Protein AF-0000000086118464 (afdb_homodimer)

pLDDT: mean 85.95, std 16.2, range [30.58, 98.88]

Organism: NCBI:txid247094

Secondary structure (DSSP, 8-state):
-HHHHHHHHHHHHHHHTT--SSS-EEEEEEEEE-S-TTSTT-HHHHHHHHHHHHHHHHH-TTTSTTEEEEEEEEE-TTSHHHHHHHHHHHHHS---SEEE---SHHHHHHHHHHHHHTT--EEES---SGGGG-TTTTSTTEEESS--HHHHHHHHHHHHHHHT--EEEEEEE--SSS-HHHHHHHHHHHHHHHHT--EEEEEE-TTS---HHHHHHHHHHHHHHTT--S-EEEEEES-HHHHHHHHHHHHHTTTTTTTEEEEEE-TT--STTSTTTT--SSTTHHHHHHHHTTEEEE-PPPP--HHHHHHHHHHHHHHGGGT-----/-HHHHHHHHHHHHHHHTT--SSS-EEEEEEEEE-S-TTSTT-HHHHHHHHHHHHHHHHH-TTTSTTEEEEEEEEE-TTSHHHHHHHHHHHHHS---SEEE---SHHHHHHHHHHHHHTT--EEES---SGGGG-TTTTSTTEEESS--HHHHHHHHHHHHHHHT--EEEEEEE--SSS-HHHHHHHHHHHHHHHHT--EEEEEE-TTS---HHHHHHHHHHHHHHTT--SPEEEEEES-HHHHHHHHHHHHHTTTTTTTEEEEEE-TT--SGGGTTTT--SSTTHHHHHHHHTTEEEE-PPPP--HHHHHHHHHHHHHHHTTT-----

Sequence (656 aa):
MSSFLLFNFMVTLVILAKCNPMDEETVNLLVLLPKDNSHMFSMDRVKPAIEHALRSIKENETLLPGFHFNVIYNNSDCGNQALFSLVDTAMQLQKPDVIVGPVCEYAAAPVARIASHWNIPMISAGALAIGFMQKSNEYSHLTRVSPSYSKMGEMFLSMFRYNKWNRAFLVYTDDNLQRNCFFTLEAVYLAFKEEGYPMSIHNFDETNHVDAEDIVHTIQNKERVEKRRLCAVVIMCASSDTVRNIMLAAHRQGMTNGDYIFFNIELFNSSTYGNGSWKRGDKYDLEAKQAYSSLQTVTLLRTVKPEFEKFSMEMKSSVQKFGIIDDYMSSFLLFNFMVTLVILAKCNPMDEETVNLLVLLPKDNSHMFSMDRVKPAIEHALRSIKENETLLPGFHFNVIYNNSDCGNQALFSLVDTAMQLQKPDVIVGPVCEYAAAPVARIASHWNIPMISAGALAIGFMQKSNEYSHLTRVSPSYSKMGEMFLSMFRYNKWNRAFLVYTDDNLQRNCFFTLEAVYLAFKEEGYPMSIHNFDETNHVDAEDIVHTIQNKERVEKRRLCAVVIMCASSDTVRNIMLAAHRQGMTNGDYIFFNIELFNSSTYGNGSWKRGDKYDLEAKQAYSSLQTVTLLRTVKPEFEKFSMEMKSSVQKFGIIDDY

InterPro domains:
  IPR001170 Adenylyl cyclase class-4/guanylyl cyclase [PR00255] (100-118)
  IPR001170 Adenylyl cyclase class-4/guanylyl cyclase [PR00255] (232-250)
  IPR001170 Adenylyl cyclase class-4/guanylyl cyclase [PS00458] (101-118)
  IPR001828 Receptor, ligand binding region [PF01094] (46-315)
  IPR028082 Periplasmic binding protein-like I [SSF53822] (25-322)
  IPR052612 Atrial Natriuretic Peptide Clearance Receptor [PTHR44755] (20-321)

Structure (mmCIF, N/CA/C/O backbone):
data_AF-0000000086118464-model_v1
#
loop_
_entity.id
_entity.type
_entity.pdbx_description
1 polymer 'Receptor ligand binding region domain-containing protein'
#
loop_
_atom_site.group_PDB
_atom_site.id
_atom_site.type_symbol
_atom_site.label_atom_id
_atom_site.label_alt_id
_atom_site.label_comp_id
_atom_site.label_asym_id
_atom_site.label_entity_id
_atom_site.label_seq_id
_atom_site.pdbx_PDB_ins_code
_atom_site.Cartn_x
_atom_site.Cartn_y
_atom_site.Cartn_z
_atom_site.occupancy
_atom_site.B_iso_or_equiv
_atom_site.auth_seq_id
_atom_site.auth_comp_id
_atom_site.auth_asym_id
_atom_site.auth_atom_id
_atom_site.pdbx_PDB_model_num
ATOM 1 N N . MET A 1 1 ? -32.906 -0.514 -7.355 1 31 1 MET A N 1
ATOM 2 C CA . MET A 1 1 ? -33.406 -1.294 -8.492 1 31 1 MET A CA 1
ATOM 3 C C . MET A 1 1 ? -32.312 -1.416 -9.562 1 31 1 MET A C 1
ATOM 5 O O . MET A 1 1 ? -32.188 -2.453 -10.219 1 31 1 MET A O 1
ATOM 9 N N . SER A 1 2 ? -31.578 -0.241 -9.531 1 39.5 2 SER A N 1
ATOM 10 C CA . SER A 1 2 ? -30.625 -0.109 -10.641 1 39.5 2 SER A CA 1
ATOM 11 C C . SER A 1 2 ? -29.375 -0.952 -10.406 1 39.5 2 SER A C 1
ATOM 13 O O . SER A 1 2 ? -28.859 -1.57 -11.336 1 39.5 2 SER A O 1
ATOM 15 N N . SER A 1 3 ? -29.141 -1 -9.133 1 38.12 3 SER A N 1
ATOM 16 C CA . SER A 1 3 ? -27.859 -1.662 -8.906 1 38.12 3 SER A CA 1
ATOM 17 C C . SER A 1 3 ? -28 -3.178 -9.008 1 38.12 3 SER A C 1
ATOM 19 O O . SER A 1 3 ? -27.109 -3.855 -9.523 1 38.12 3 SER A O 1
ATOM 21 N N . PHE A 1 4 ? -29.125 -3.73 -8.406 1 39.25 4 PHE A N 1
ATOM 22 C CA . PHE A 1 4 ? -29.328 -5.172 -8.484 1 39.25 4 PHE A CA 1
ATOM 23 C C . PHE A 1 4 ? -29.578 -5.602 -9.93 1 39.25 4 PHE A C 1
ATOM 25 O O . PHE A 1 4 ? -29.062 -6.637 -10.367 1 39.25 4 PHE A O 1
ATOM 32 N N . LEU A 1 5 ? -30.484 -4.895 -10.633 1 43.91 5 LEU A N 1
ATOM 33 C CA . LEU A 1 5 ? -30.688 -5.156 -12.055 1 43.91 5 LEU A CA 1
ATOM 34 C C . LEU A 1 5 ? -29.375 -5.004 -12.82 1 43.91 5 LEU A C 1
ATOM 36 O O . LEU A 1 5 ? -29.109 -5.77 -13.75 1 43.91 5 LEU A O 1
ATOM 40 N N . LEU A 1 6 ? -28.672 -4.152 -12.25 1 43.41 6 LEU A N 1
ATOM 41 C CA . LEU A 1 6 ? -27.375 -3.951 -12.898 1 43.41 6 LEU A CA 1
ATOM 42 C C . LEU A 1 6 ? -26.438 -5.117 -12.617 1 43.41 6 LEU A C 1
ATOM 44 O O . LEU A 1 6 ? -25.688 -5.543 -13.5 1 43.41 6 LEU A O 1
ATOM 48 N N . PHE A 1 7 ? -26.656 -5.664 -11.453 1 44.69 7 PHE A N 1
ATOM 49 C CA . PHE A 1 7 ? -25.828 -6.832 -11.141 1 44.69 7 PHE A CA 1
ATOM 50 C C . PHE A 1 7 ? -26.266 -8.031 -11.984 1 44.69 7 PHE A C 1
ATOM 52 O O . PHE A 1 7 ? -25.422 -8.727 -12.555 1 44.69 7 PHE A O 1
ATOM 59 N N . ASN A 1 8 ? -27.594 -8.328 -11.898 1 46.41 8 ASN A N 1
ATOM 60 C CA . ASN A 1 8 ? -28.078 -9.43 -12.727 1 46.41 8 ASN A CA 1
ATOM 61 C C . ASN A 1 8 ? -27.719 -9.234 -14.195 1 46.41 8 ASN A C 1
ATOM 63 O O . ASN A 1 8 ? -27.328 -10.18 -14.875 1 46.41 8 ASN A O 1
ATOM 67 N N . PHE A 1 9 ? -27.906 -7.98 -14.594 1 46.25 9 PHE A N 1
ATOM 68 C CA . PHE A 1 9 ? -27.625 -7.652 -15.984 1 46.25 9 PHE A CA 1
ATOM 69 C C . PHE A 1 9 ? -26.141 -7.758 -16.281 1 46.25 9 PHE A C 1
ATOM 71 O O . PHE A 1 9 ? -25.75 -8.281 -17.328 1 46.25 9 PHE A O 1
ATOM 78 N N . MET A 1 10 ? -25.438 -7.387 -15.383 1 46.12 10 MET A N 1
ATOM 79 C CA . MET A 1 10 ? -24 -7.375 -15.656 1 46.12 10 MET A CA 1
ATOM 80 C C . MET A 1 10 ? -23.422 -8.789 -15.625 1 46.12 10 MET A C 1
ATOM 82 O O . MET A 1 10 ? -22.578 -9.133 -16.453 1 46.12 10 MET A O 1
ATOM 86 N N . VAL A 1 11 ? -23.891 -9.562 -14.766 1 47.12 11 VAL A N 1
ATOM 87 C CA . VAL A 1 11 ? -23.453 -10.953 -14.766 1 47.12 11 VAL A CA 1
ATOM 88 C C . VAL A 1 11 ? -23.875 -11.617 -16.078 1 47.12 11 VAL A C 1
ATOM 90 O O . VAL A 1 11 ? -23.094 -12.367 -16.672 1 47.12 11 VAL A O 1
ATOM 93 N N . THR A 1 12 ? -25.062 -11.25 -16.469 1 47.03 12 THR A N 1
ATOM 94 C CA . THR A 1 12 ? -25.578 -11.836 -17.703 1 47.03 12 THR A CA 1
ATOM 95 C C . THR A 1 12 ? -24.734 -11.383 -18.891 1 47.03 12 THR A C 1
ATOM 97 O O . THR A 1 12 ? -24.453 -12.172 -19.797 1 47.03 12 THR A O 1
ATOM 100 N N . LEU A 1 13 ? -24.391 -10.156 -18.875 1 47.06 13 LEU A N 1
ATOM 101 C CA . LEU A 1 13 ? -23.672 -9.609 -20.031 1 47.06 13 LEU A CA 1
ATOM 102 C C . LEU A 1 13 ? -22.281 -10.211 -20.141 1 47.06 13 LEU A C 1
ATOM 104 O O . LEU A 1 13 ? -21.812 -10.508 -21.25 1 47.06 13 LEU A O 1
ATOM 108 N N . VAL A 1 14 ? -21.672 -10.375 -19.109 1 47.19 14 VAL A N 1
ATOM 109 C CA . VAL A 1 14 ? -20.312 -10.906 -19.141 1 47.19 14 VAL A CA 1
ATOM 110 C C . VAL A 1 14 ? -20.328 -12.359 -19.594 1 47.19 14 VAL A C 1
ATOM 112 O O . VAL A 1 14 ? -19.469 -12.781 -20.359 1 47.19 14 VAL A O 1
ATOM 115 N N . ILE A 1 15 ? -21.344 -13.062 -19.297 1 45.44 15 ILE A N 1
ATOM 116 C CA . ILE A 1 15 ? -21.469 -14.469 -19.656 1 45.44 15 ILE A CA 1
ATOM 117 C C . ILE A 1 15 ? -21.766 -14.594 -21.141 1 45.44 15 ILE A C 1
ATOM 119 O O . ILE A 1 15 ? -21.25 -15.484 -21.812 1 45.44 15 ILE A O 1
ATOM 123 N N . LEU A 1 16 ? -22.484 -13.672 -21.703 1 46.66 16 LEU A N 1
ATOM 124 C CA . LEU A 1 16 ? -22.969 -13.852 -23.062 1 46.66 16 LEU A CA 1
ATOM 125 C C . LEU A 1 16 ? -21.828 -13.727 -24.062 1 46.66 16 LEU A C 1
ATOM 127 O O . LEU A 1 16 ? -21.953 -14.148 -25.219 1 46.66 16 LEU A O 1
ATOM 131 N N . ALA A 1 17 ? -20.766 -13.039 -23.812 1 44.78 17 ALA A N 1
ATOM 132 C CA . ALA A 1 17 ? -19.828 -12.797 -24.891 1 44.78 17 ALA A CA 1
ATOM 133 C C . ALA A 1 17 ? -19.125 -14.086 -25.328 1 44.78 17 ALA A C 1
ATOM 135 O O . ALA A 1 17 ? -18.594 -14.172 -26.422 1 44.78 17 ALA A O 1
ATOM 136 N N . LYS A 1 18 ? -18.859 -15 -24.453 1 42.75 18 LYS A N 1
ATOM 137 C CA . LYS A 1 18 ? -18.031 -16.109 -24.938 1 42.75 18 LYS A CA 1
ATOM 138 C C . LYS A 1 18 ? -18.906 -17.281 -25.375 1 42.75 18 LYS A C 1
ATOM 140 O O . LYS A 1 18 ? -18.375 -18.312 -25.812 1 42.75 18 LYS A O 1
ATOM 145 N N . CYS A 1 19 ? -20.172 -17.359 -24.953 1 42.16 19 CYS A N 1
ATOM 146 C CA . CYS A 1 19 ? -20.75 -18.703 -25.078 1 42.16 19 CYS A CA 1
ATOM 147 C C . CYS A 1 19 ? -21.484 -18.844 -26.406 1 42.16 19 CYS A C 1
ATOM 149 O O . CYS A 1 19 ? -22.266 -17.969 -26.797 1 42.16 19 CYS A O 1
ATOM 151 N N . ASN A 1 20 ? -21.078 -19.625 -27.297 1 42.38 20 ASN A N 1
ATOM 152 C CA . ASN A 1 20 ? -21.891 -20.219 -28.359 1 42.38 20 ASN A CA 1
ATOM 153 C C . ASN A 1 20 ? -23.141 -20.891 -27.812 1 42.38 20 ASN A C 1
ATOM 155 O O . ASN A 1 20 ? -23.062 -21.641 -26.844 1 42.38 20 ASN A O 1
ATOM 159 N N . PRO A 1 21 ? -24.469 -20.578 -28.094 1 47.62 21 PRO A N 1
ATOM 160 C CA . PRO A 1 21 ? -25.766 -20.984 -27.562 1 47.62 21 PRO A CA 1
ATOM 161 C C . PRO A 1 21 ? -25.875 -22.5 -27.406 1 47.62 21 PRO A C 1
ATOM 163 O O . PRO A 1 21 ? -26.734 -22.984 -26.656 1 47.62 21 PRO A O 1
ATOM 166 N N . MET A 1 22 ? -25.562 -23.344 -28.328 1 49.91 22 MET A N 1
ATOM 167 C CA . MET A 1 22 ? -26.125 -24.688 -28.359 1 49.91 22 MET A CA 1
ATOM 168 C C . MET A 1 22 ? -25.609 -25.531 -27.203 1 49.91 22 MET A C 1
ATOM 170 O O . MET A 1 22 ? -26.281 -26.469 -26.766 1 49.91 22 MET A O 1
ATOM 174 N N . ASP A 1 23 ? -24.297 -25.734 -26.969 1 54.84 23 ASP A N 1
ATOM 175 C CA . ASP A 1 23 ? -23.781 -26.734 -26.047 1 54.84 23 ASP A CA 1
ATOM 176 C C . ASP A 1 23 ? -23.797 -26.219 -24.609 1 54.84 23 ASP A C 1
ATOM 178 O O . ASP A 1 23 ? -23.656 -25.016 -24.375 1 54.84 23 ASP A O 1
ATOM 182 N N . GLU A 1 24 ? -24.422 -27.062 -23.703 1 64.25 24 GLU A N 1
ATOM 183 C CA . GLU A 1 24 ? -24.453 -26.828 -22.266 1 64.25 24 GLU A CA 1
ATOM 184 C C . GLU A 1 24 ? -23.109 -26.344 -21.734 1 64.25 24 GLU A C 1
ATOM 186 O O . GLU A 1 24 ? -22.078 -26.953 -22.016 1 64.25 24 GLU A O 1
ATOM 191 N N . GLU A 1 25 ? -23.125 -25.047 -21.391 1 84.75 25 GLU A N 1
ATOM 192 C CA . GLU A 1 25 ? -21.875 -24.469 -20.906 1 84.75 25 GLU A CA 1
ATOM 193 C C . GLU A 1 25 ? -21.953 -24.219 -19.391 1 84.75 25 GLU A C 1
ATOM 195 O O . GLU A 1 25 ? -22.938 -23.672 -18.891 1 84.75 25 GLU A O 1
ATOM 200 N N . THR A 1 26 ? -21.109 -24.922 -18.578 1 90.88 26 THR A N 1
ATOM 201 C CA . THR A 1 26 ? -21 -24.703 -17.141 1 90.88 26 THR A CA 1
ATOM 202 C C . THR A 1 26 ? -20.125 -23.484 -16.844 1 90.88 26 THR A C 1
ATOM 204 O O . THR A 1 26 ? -19.016 -23.359 -17.375 1 90.88 26 THR A O 1
ATOM 207 N N . VAL A 1 27 ? -20.719 -22.562 -16.125 1 93.94 27 VAL A N 1
ATOM 208 C CA . VAL A 1 27 ? -20 -21.359 -15.703 1 93.94 27 VAL A CA 1
ATOM 209 C C . VAL A 1 27 ? -19.531 -21.531 -14.258 1 93.94 27 VAL A C 1
ATOM 211 O O . VAL A 1 27 ? -20.328 -21.766 -13.359 1 93.94 27 VAL A O 1
ATOM 214 N N . ASN A 1 28 ? -18.219 -21.422 -14.062 1 96.88 28 ASN A N 1
ATOM 215 C CA . ASN A 1 28 ? -17.625 -21.531 -12.727 1 96.88 28 ASN A CA 1
ATOM 216 C C . ASN A 1 28 ? -17.516 -20.156 -12.062 1 96.88 28 ASN A C 1
ATOM 218 O O . ASN A 1 28 ? -16.75 -19.312 -12.523 1 96.88 28 ASN A O 1
ATOM 222 N N . LEU A 1 29 ? -18.25 -20.016 -10.969 1 97.44 29 LEU A N 1
ATOM 223 C CA . LEU A 1 29 ? -18.281 -18.75 -10.227 1 97.44 29 LEU A CA 1
ATOM 224 C C . LEU A 1 29 ? -17.516 -18.891 -8.914 1 97.44 29 LEU A C 1
ATOM 226 O O . LEU A 1 29 ? -17.781 -19.797 -8.117 1 97.44 29 LEU A O 1
ATOM 230 N N . LEU A 1 30 ? -16.531 -18.016 -8.727 1 98.81 30 LEU A N 1
ATOM 231 C CA . LEU A 1 30 ? -15.828 -17.953 -7.449 1 98.81 30 LEU A CA 1
ATOM 232 C C . LEU A 1 30 ? -16.266 -16.719 -6.652 1 98.81 30 LEU A C 1
ATOM 234 O O . LEU A 1 30 ? -16.078 -15.594 -7.102 1 98.81 30 LEU A O 1
ATOM 238 N N . VAL A 1 31 ? -16.891 -16.953 -5.508 1 98.88 31 VAL A N 1
ATOM 239 C CA . VAL A 1 31 ? -17.359 -15.891 -4.637 1 98.88 31 VAL A CA 1
ATOM 240 C C . VAL A 1 31 ? -16.391 -15.711 -3.475 1 98.88 31 VAL A C 1
ATOM 242 O O . VAL A 1 31 ? -16.141 -16.641 -2.715 1 98.88 31 VAL A O 1
ATOM 245 N N . LEU A 1 32 ? -15.773 -14.508 -3.373 1 98.88 32 LEU A N 1
ATOM 246 C CA . LEU A 1 32 ? -14.828 -14.172 -2.311 1 98.88 32 LEU A CA 1
ATOM 247 C C . LEU A 1 32 ? -15.391 -13.062 -1.422 1 98.88 32 LEU A C 1
ATOM 249 O O . LEU A 1 32 ? -15.305 -11.883 -1.764 1 98.88 32 LEU A O 1
ATOM 253 N N . LEU A 1 33 ? -15.938 -13.43 -0.264 1 98.56 33 LEU A N 1
ATOM 254 C CA . LEU A 1 33 ? -16.547 -12.492 0.674 1 98.56 33 LEU A CA 1
ATOM 255 C C . LEU A 1 33 ? -16.094 -12.789 2.104 1 98.56 33 LEU A C 1
ATOM 257 O O . LEU A 1 33 ? -15.727 -13.922 2.42 1 98.56 33 LEU A O 1
ATOM 261 N N . PRO A 1 34 ? -16.094 -11.758 2.945 1 97.38 34 PRO A N 1
ATOM 262 C CA . PRO A 1 34 ? -15.703 -12.039 4.332 1 97.38 34 PRO A CA 1
ATOM 263 C C . PRO A 1 34 ? -16.766 -12.844 5.082 1 97.38 34 PRO A C 1
ATOM 265 O O . PRO A 1 34 ? -17.969 -12.625 4.883 1 97.38 34 PRO A O 1
ATOM 268 N N . LYS A 1 35 ? -16.328 -13.727 5.922 1 96.88 35 LYS A N 1
ATOM 269 C CA . LYS A 1 35 ? -17.25 -14.469 6.777 1 96.88 35 LYS A CA 1
ATOM 270 C C . LYS A 1 35 ? -17.656 -13.641 7.996 1 96.88 35 LYS A C 1
ATOM 272 O O . LYS A 1 35 ? -18.734 -13.844 8.562 1 96.88 35 LYS A O 1
ATOM 277 N N . ASP A 1 36 ? -16.781 -12.75 8.359 1 92.56 36 ASP A N 1
ATOM 278 C CA . ASP A 1 36 ? -17.062 -11.859 9.492 1 92.56 36 ASP A CA 1
ATOM 279 C C . ASP A 1 36 ? -18.281 -10.984 9.211 1 92.56 36 ASP A C 1
ATOM 281 O O . ASP A 1 36 ? -18.234 -10.117 8.336 1 92.56 36 ASP A O 1
ATOM 285 N N . ASN A 1 37 ? -19.312 -11.07 10 1 88.44 37 ASN A N 1
ATOM 286 C CA . ASN A 1 37 ? -20.594 -10.414 9.766 1 88.44 37 ASN A CA 1
ATOM 287 C C . ASN A 1 37 ? -20.562 -8.945 10.164 1 88.44 37 ASN A C 1
ATOM 289 O O . ASN A 1 37 ? -21.531 -8.219 9.961 1 88.44 37 ASN A O 1
ATOM 293 N N . SER A 1 38 ? -19.422 -8.539 10.641 1 82.75 38 SER A N 1
ATOM 294 C CA . SER A 1 38 ? -19.297 -7.109 10.906 1 82.75 38 SER A CA 1
ATOM 295 C C . SER A 1 38 ? -19.219 -6.316 9.602 1 82.75 38 SER A C 1
ATOM 297 O O . SER A 1 38 ? -19.422 -5.102 9.594 1 82.75 38 SER A O 1
ATOM 299 N N . HIS A 1 39 ? -18.969 -7.09 8.547 1 85 39 HIS A N 1
ATOM 300 C CA . HIS A 1 39 ? -18.906 -6.449 7.238 1 85 39 HIS A CA 1
ATOM 301 C C . HIS A 1 39 ? -20.297 -6.418 6.586 1 85 39 HIS A C 1
ATOM 303 O O . HIS A 1 39 ? -21.047 -7.383 6.684 1 85 39 HIS A O 1
ATOM 309 N N . MET A 1 40 ? -20.531 -5.395 5.945 1 81.94 40 MET A N 1
ATOM 310 C CA . MET A 1 40 ? -21.844 -5.184 5.332 1 81.94 40 MET A CA 1
ATOM 311 C C . MET A 1 40 ? -22.094 -6.207 4.23 1 81.94 40 MET A C 1
ATOM 313 O O . MET A 1 40 ? -23.234 -6.602 3.998 1 81.94 40 MET A O 1
ATOM 317 N N . PHE A 1 41 ? -21.047 -6.578 3.547 1 90.56 41 PHE A N 1
ATOM 318 C CA . PHE A 1 41 ? -21.203 -7.523 2.445 1 90.56 41 PHE A CA 1
ATOM 319 C C . PHE A 1 41 ? -20.562 -8.867 2.797 1 90.56 41 PHE A C 1
ATOM 321 O O . PHE A 1 41 ? -19.844 -9.453 1.983 1 90.56 41 PHE A O 1
ATOM 328 N N . SER A 1 42 ? -20.906 -9.289 3.939 1 92.5 42 SER A N 1
ATOM 329 C CA . SER A 1 42 ? -20.391 -10.578 4.383 1 92.5 42 SER A CA 1
ATOM 330 C C . SER A 1 42 ? -21.047 -11.727 3.625 1 92.5 42 SER A C 1
ATOM 332 O O . SER A 1 42 ? -22.078 -11.539 2.984 1 92.5 42 SER A O 1
ATOM 334 N N . MET A 1 43 ? -20.484 -12.867 3.744 1 95.5 43 MET A N 1
ATOM 335 C CA . MET A 1 43 ? -20.938 -14.07 3.062 1 95.5 43 MET A CA 1
ATOM 336 C C . MET A 1 43 ? -22.375 -14.398 3.441 1 95.5 43 MET A C 1
ATOM 338 O O . MET A 1 43 ? -23.219 -14.648 2.57 1 95.5 43 MET A O 1
ATOM 342 N N . ASP A 1 44 ? -22.688 -14.281 4.699 1 90.88 44 ASP A N 1
ATOM 343 C CA . ASP A 1 44 ? -24.016 -14.648 5.18 1 90.88 44 ASP A CA 1
ATOM 344 C C . ASP A 1 44 ? -25.078 -13.68 4.652 1 90.88 44 ASP A C 1
ATOM 346 O O . ASP A 1 44 ? -26.234 -14.055 4.457 1 90.88 44 ASP A O 1
ATOM 350 N N . ARG A 1 45 ? -24.641 -12.539 4.371 1 87.25 45 ARG A N 1
ATOM 351 C CA . ARG A 1 45 ? -25.578 -11.516 3.922 1 87.25 45 ARG A CA 1
ATOM 352 C C . ARG A 1 45 ? -25.781 -11.586 2.412 1 87.25 45 ARG A C 1
ATOM 354 O O . ARG A 1 45 ? -26.875 -11.297 1.918 1 87.25 45 ARG A O 1
ATOM 361 N N . VAL A 1 46 ? -24.766 -11.992 1.697 1 92.06 46 VAL A N 1
ATOM 362 C CA . VAL A 1 46 ? -24.797 -11.883 0.243 1 92.06 46 VAL A CA 1
ATOM 363 C C . VAL A 1 46 ? -25.188 -13.227 -0.372 1 92.06 46 VAL A C 1
ATOM 365 O O . VAL A 1 46 ? -25.844 -13.273 -1.41 1 92.06 46 VAL A O 1
ATOM 368 N N . LYS A 1 47 ? -24.812 -14.289 0.216 1 93.69 47 LYS A N 1
ATOM 369 C CA . LYS A 1 47 ? -24.984 -15.633 -0.332 1 93.69 47 LYS A CA 1
ATOM 370 C C . LYS A 1 47 ? -26.453 -15.898 -0.66 1 93.69 47 LYS A C 1
ATOM 372 O O . LYS A 1 47 ? -26.766 -16.406 -1.736 1 93.69 47 LYS A O 1
ATOM 377 N N . PRO A 1 48 ? -27.406 -15.531 0.255 1 90.25 48 PRO A N 1
ATOM 378 C CA . PRO A 1 48 ? -28.812 -15.789 -0.083 1 90.25 48 PRO A CA 1
ATOM 379 C C . PRO A 1 48 ? -29.234 -15.109 -1.386 1 90.25 48 PRO A C 1
ATOM 381 O O . PRO A 1 48 ? -30.031 -15.672 -2.146 1 90.25 48 PRO A O 1
ATOM 384 N N . ALA A 1 49 ? -28.719 -13.961 -1.597 1 90.62 49 ALA A N 1
ATOM 385 C CA . ALA A 1 49 ? -29.047 -13.25 -2.832 1 90.62 49 ALA A CA 1
ATOM 386 C C . ALA A 1 49 ? -28.469 -13.969 -4.047 1 90.62 49 ALA A C 1
ATOM 388 O O . ALA A 1 49 ? -29.125 -14.062 -5.086 1 90.62 49 ALA A O 1
ATOM 389 N N . ILE A 1 50 ? -27.266 -14.477 -3.98 1 93 50 ILE A N 1
ATOM 390 C CA . ILE A 1 50 ? -26.641 -15.219 -5.062 1 93 50 ILE A CA 1
ATOM 391 C C . ILE A 1 50 ? -27.422 -16.5 -5.344 1 93 50 ILE A C 1
ATOM 393 O O . ILE A 1 50 ? -27.75 -16.797 -6.5 1 93 50 ILE A O 1
ATOM 397 N N . GLU A 1 51 ? -27.797 -17.141 -4.297 1 91.5 51 GLU A N 1
ATOM 398 C CA . GLU A 1 51 ? -28.547 -18.391 -4.441 1 91.5 51 GLU A CA 1
ATOM 399 C C . GLU A 1 51 ? -29.922 -18.141 -5.051 1 91.5 51 GLU A C 1
ATOM 401 O O . GLU A 1 51 ? -30.406 -18.938 -5.848 1 91.5 51 GLU A O 1
ATOM 406 N N . HIS A 1 52 ? -30.516 -17.078 -4.605 1 88.94 52 HIS A N 1
ATOM 407 C CA . HIS A 1 52 ? -31.812 -16.703 -5.176 1 88.94 52 HIS A CA 1
ATOM 408 C C . HIS A 1 52 ? -31.703 -16.453 -6.68 1 88.94 52 HIS A C 1
ATOM 410 O O . HIS A 1 52 ? -32.562 -16.891 -7.445 1 88.94 52 HIS A O 1
ATOM 416 N N . ALA A 1 53 ? -30.688 -15.781 -7.098 1 89.75 53 ALA A N 1
ATOM 417 C CA . ALA A 1 53 ? -30.453 -15.508 -8.516 1 89.75 53 ALA A CA 1
ATOM 418 C C . ALA A 1 53 ? -30.25 -16.812 -9.289 1 89.75 53 ALA A C 1
ATOM 420 O O . ALA A 1 53 ? -30.797 -16.984 -10.375 1 89.75 53 ALA A O 1
ATOM 421 N N . LEU A 1 54 ? -29.5 -17.672 -8.758 1 89.69 54 LEU A N 1
ATOM 422 C CA . LEU A 1 54 ? -29.219 -18.953 -9.414 1 89.69 54 LEU A CA 1
ATOM 423 C C . LEU A 1 54 ? -30.469 -19.797 -9.539 1 89.69 54 LEU A C 1
ATOM 425 O O . LEU A 1 54 ? -30.688 -20.453 -10.562 1 89.69 54 LEU A O 1
ATOM 429 N N . ARG A 1 55 ? -31.266 -19.75 -8.484 1 88.5 55 ARG A N 1
ATOM 430 C CA . ARG A 1 55 ? -32.531 -20.469 -8.531 1 88.5 55 ARG A CA 1
ATOM 431 C C . ARG A 1 55 ? -33.469 -19.891 -9.602 1 88.5 55 ARG A C 1
ATOM 433 O O . ARG A 1 55 ? -34.125 -20.641 -10.32 1 88.5 55 ARG A O 1
ATOM 440 N N . SER A 1 56 ? -33.438 -18.578 -9.648 1 86 56 SER A N 1
ATOM 441 C CA . SER A 1 56 ? -34.25 -17.906 -10.641 1 86 56 SER A CA 1
ATOM 442 C C . SER A 1 56 ? -33.844 -18.281 -12.062 1 86 56 SER A C 1
ATOM 444 O O . SER A 1 56 ? -34.688 -18.453 -12.938 1 86 56 SER A O 1
ATOM 446 N N . ILE A 1 57 ? -32.562 -18.406 -12.297 1 87.06 57 ILE A N 1
ATOM 447 C CA . ILE A 1 57 ? -32.031 -18.781 -13.602 1 87.06 57 ILE A CA 1
ATOM 448 C C . ILE A 1 57 ? -32.406 -20.219 -13.93 1 87.06 57 ILE A C 1
ATOM 450 O O . ILE A 1 57 ? -32.75 -20.531 -15.062 1 87.06 57 ILE A O 1
ATOM 454 N N . LYS A 1 58 ? -32.375 -21 -12.938 1 85.62 58 LYS A N 1
ATOM 455 C CA . LYS A 1 58 ? -32.688 -22.422 -13.125 1 85.62 58 LYS A CA 1
ATOM 456 C C . LYS A 1 58 ? -34.188 -22.609 -13.422 1 85.62 58 LYS A C 1
ATOM 458 O O . LYS A 1 58 ? -34.531 -23.469 -14.227 1 85.62 58 LYS A O 1
ATOM 463 N N . GLU A 1 59 ? -34.969 -21.766 -12.789 1 86.62 59 GLU A N 1
ATOM 464 C CA . GLU A 1 59 ? -36.406 -21.906 -12.906 1 86.62 59 GLU A CA 1
ATOM 465 C C . GLU A 1 59 ? -36.938 -21.281 -14.203 1 86.62 59 GLU A C 1
ATOM 467 O O . GLU A 1 59 ? -37.969 -21.703 -14.734 1 86.62 59 GLU A O 1
ATOM 472 N N . ASN A 1 60 ? -36.219 -20.234 -14.531 1 84.5 60 ASN A N 1
ATOM 473 C CA . ASN A 1 60 ? -36.594 -19.562 -15.766 1 84.5 60 ASN A CA 1
ATOM 474 C C . ASN A 1 60 ? -35.625 -19.875 -16.906 1 84.5 60 ASN A C 1
ATOM 476 O O . ASN A 1 60 ? -34.656 -19.141 -17.109 1 84.5 60 ASN A O 1
ATOM 480 N N . GLU A 1 61 ? -35.969 -20.75 -17.719 1 77.69 61 GLU A N 1
ATOM 481 C CA . GLU A 1 61 ? -35.062 -21.266 -18.75 1 77.69 61 GLU A CA 1
ATOM 482 C C . GLU A 1 61 ? -34.844 -20.234 -19.859 1 77.69 61 GLU A C 1
ATOM 484 O O . GLU A 1 61 ? -33.938 -20.359 -20.656 1 77.69 61 GLU A O 1
ATOM 489 N N . THR A 1 62 ? -35.625 -19.234 -19.812 1 80.31 62 THR A N 1
ATOM 490 C CA . THR A 1 62 ? -35.531 -18.234 -20.859 1 80.31 62 THR A CA 1
ATOM 491 C C . THR A 1 62 ? -34.469 -17.172 -20.5 1 80.31 62 THR A C 1
ATOM 493 O O . THR A 1 62 ? -34 -16.438 -21.359 1 80.31 62 THR A O 1
ATOM 496 N N . LEU A 1 63 ? -34.125 -17.125 -19.234 1 79.25 63 LEU A N 1
ATOM 497 C CA . LEU A 1 63 ? -33.188 -16.094 -18.797 1 79.25 63 LEU A CA 1
ATOM 498 C C . LEU A 1 63 ? -31.797 -16.344 -19.359 1 79.25 63 LEU A C 1
ATOM 500 O O . LEU A 1 63 ? -31.203 -15.445 -19.984 1 79.25 63 LEU A O 1
ATOM 504 N N . LEU A 1 64 ? -31.219 -17.531 -19.234 1 79.75 64 LEU A N 1
ATOM 505 C CA . LEU A 1 64 ? -29.922 -17.953 -19.766 1 79.75 64 LEU A CA 1
ATOM 506 C C . LEU A 1 64 ? -29.969 -19.406 -20.219 1 79.75 64 LEU A C 1
ATOM 508 O O . LEU A 1 64 ? -29.469 -20.297 -19.531 1 79.75 64 LEU A O 1
ATOM 512 N N . PRO A 1 65 ? -30.531 -19.516 -21.391 1 80.44 65 PRO A N 1
ATOM 513 C CA . PRO A 1 65 ? -30.703 -20.891 -21.859 1 80.44 65 PRO A CA 1
ATOM 514 C C . PRO A 1 65 ? -29.375 -21.625 -22.031 1 80.44 65 PRO A C 1
ATOM 516 O O . PRO A 1 65 ? -28.422 -21.062 -22.594 1 80.44 65 PRO A O 1
ATOM 519 N N . GLY A 1 66 ? -29.25 -22.828 -21.406 1 79.81 66 GLY A N 1
ATOM 520 C CA . GLY A 1 66 ? -28.125 -23.703 -21.641 1 79.81 66 GLY A CA 1
ATOM 521 C C . GLY A 1 66 ? -26.969 -23.469 -20.672 1 79.81 66 GLY A C 1
ATOM 522 O O . GLY A 1 66 ? -25.953 -24.172 -20.719 1 79.81 66 GLY A O 1
ATOM 523 N N . PHE A 1 67 ? -27.156 -22.547 -19.75 1 85.56 67 PHE A N 1
ATOM 524 C CA . PHE A 1 67 ? -26.062 -22.25 -18.812 1 85.56 67 PHE A CA 1
ATOM 525 C C . PHE A 1 67 ? -26.344 -22.875 -17.453 1 85.56 67 PHE A C 1
ATOM 527 O O . PHE A 1 67 ? -27.469 -22.844 -16.969 1 85.56 67 PHE A O 1
ATOM 534 N N . HIS A 1 68 ? -25.328 -23.5 -16.953 1 88.19 68 HIS A N 1
ATOM 535 C CA . HIS A 1 68 ? -25.312 -24 -15.586 1 88.19 68 HIS A CA 1
ATOM 536 C C . HIS A 1 68 ? -24.203 -23.312 -14.773 1 88.19 68 HIS A C 1
ATOM 538 O O . HIS A 1 68 ? -23.141 -22.984 -15.312 1 88.19 68 HIS A O 1
ATOM 544 N N . PHE A 1 69 ? -24.531 -23.156 -13.5 1 91.94 69 PHE A N 1
ATOM 545 C CA . PHE A 1 69 ? -23.562 -22.438 -12.68 1 91.94 69 PHE A CA 1
ATOM 546 C C . PHE A 1 69 ? -23.031 -23.328 -11.562 1 91.94 69 PHE A C 1
ATOM 548 O O . PHE A 1 69 ? -23.797 -24 -10.875 1 91.94 69 PHE A O 1
ATOM 555 N N . ASN A 1 70 ? -21.75 -23.391 -11.5 1 94.31 70 ASN A N 1
ATOM 556 C CA . ASN A 1 70 ? -21.047 -23.953 -10.352 1 94.31 70 ASN A CA 1
ATOM 557 C C . ASN A 1 70 ? -20.438 -22.859 -9.477 1 94.31 70 ASN A C 1
ATOM 559 O O . ASN A 1 70 ? -19.609 -22.078 -9.945 1 94.31 70 ASN A O 1
ATOM 563 N N . VAL A 1 71 ? -20.844 -22.844 -8.188 1 97.12 71 VAL A N 1
ATOM 564 C CA . VAL A 1 71 ? -20.422 -21.75 -7.344 1 97.12 71 VAL A CA 1
ATOM 565 C C . VAL A 1 71 ? -19.5 -22.266 -6.234 1 97.12 71 VAL A C 1
ATOM 567 O O . VAL A 1 71 ? -19.844 -23.25 -5.559 1 97.12 71 VAL A O 1
ATOM 570 N N . ILE A 1 72 ? -18.391 -21.641 -6.094 1 98.19 72 ILE A N 1
ATOM 571 C CA . ILE A 1 72 ? -17.484 -21.891 -4.969 1 98.19 72 ILE A CA 1
ATOM 572 C C . ILE A 1 72 ? -17.453 -20.656 -4.062 1 98.19 72 ILE A C 1
ATOM 574 O O . ILE A 1 72 ? -17.203 -19.547 -4.531 1 98.19 72 ILE A O 1
ATOM 578 N N . TYR A 1 73 ? -17.812 -20.875 -2.77 1 98.5 73 TYR A N 1
ATOM 579 C CA . TYR A 1 73 ? -17.781 -19.812 -1.774 1 98.5 73 TYR A CA 1
ATOM 580 C C . TYR A 1 73 ? -16.531 -19.906 -0.91 1 98.5 73 TYR A C 1
ATOM 582 O O . TYR A 1 73 ? -16.281 -20.938 -0.279 1 98.5 73 TYR A O 1
ATOM 590 N N . ASN A 1 74 ? -15.719 -18.844 -0.921 1 98.69 74 ASN A N 1
ATOM 591 C CA . ASN A 1 74 ? -14.523 -18.828 -0.084 1 98.69 74 ASN A CA 1
ATOM 592 C C . ASN A 1 74 ? -14.445 -17.547 0.744 1 98.69 74 ASN A C 1
ATOM 594 O O . ASN A 1 74 ? -14.852 -16.484 0.288 1 98.69 74 ASN A O 1
ATOM 598 N N . ASN A 1 75 ? -13.922 -17.688 1.936 1 98.56 75 ASN A N 1
ATOM 599 C CA . ASN A 1 75 ? -13.695 -16.562 2.838 1 98.56 75 ASN A CA 1
ATOM 600 C C . ASN A 1 75 ? -12.562 -15.664 2.344 1 98.56 75 ASN A C 1
ATOM 602 O O . ASN A 1 75 ? -11.422 -16.109 2.213 1 98.56 75 ASN A O 1
ATOM 606 N N . SER A 1 76 ? -12.859 -14.438 2.096 1 98.06 76 SER A N 1
ATOM 607 C CA . SER A 1 76 ? -11.812 -13.5 1.692 1 98.06 76 SER A CA 1
ATOM 608 C C . SER A 1 76 ? -11 -13.023 2.895 1 98.06 76 SER A C 1
ATOM 610 O O . SER A 1 76 ? -9.859 -12.594 2.748 1 98.06 76 SER A O 1
ATOM 612 N N . ASP A 1 77 ? -11.703 -13.031 4.062 1 96.56 77 ASP A N 1
ATOM 613 C CA . ASP A 1 77 ? -11.125 -12.57 5.32 1 96.56 77 ASP A CA 1
ATOM 614 C C . ASP A 1 77 ? -10.641 -11.125 5.203 1 96.56 77 ASP A C 1
ATOM 616 O O . ASP A 1 77 ? -9.742 -10.703 5.934 1 96.56 77 ASP A O 1
ATOM 620 N N . CYS A 1 78 ? -11.117 -10.461 4.246 1 95.62 78 CYS A N 1
ATOM 621 C CA . CYS A 1 78 ? -10.812 -9.062 3.98 1 95.62 78 CYS A CA 1
ATOM 622 C C . CYS A 1 78 ? -9.305 -8.836 3.924 1 95.62 78 CYS A C 1
ATOM 624 O O . CYS A 1 78 ? -8.805 -7.836 4.438 1 95.62 78 CYS A O 1
ATOM 626 N N . GLY A 1 79 ? -8.594 -9.727 3.326 1 95 79 GLY A N 1
ATOM 627 C CA . GLY A 1 79 ? -7.145 -9.633 3.25 1 95 79 GLY A CA 1
ATOM 628 C C . GLY A 1 79 ? -6.543 -10.57 2.221 1 95 79 GLY A C 1
ATOM 629 O O . GLY A 1 79 ? -7.145 -10.82 1.172 1 95 79 GLY A O 1
ATOM 630 N N . ASN A 1 80 ? -5.367 -11.07 2.527 1 95.56 80 ASN A N 1
ATOM 631 C CA . ASN A 1 80 ? -4.586 -11.867 1.581 1 95.56 80 ASN A CA 1
ATOM 632 C C . ASN A 1 80 ? -5.273 -13.188 1.261 1 95.56 80 ASN A C 1
ATOM 634 O O . ASN A 1 80 ? -5.004 -13.797 0.224 1 95.56 80 ASN A O 1
ATOM 638 N N . GLN A 1 81 ? -6.16 -13.602 2.145 1 97.5 81 GLN A N 1
ATOM 639 C CA . GLN A 1 81 ? -6.836 -14.875 1.951 1 97.5 81 GLN A CA 1
ATOM 640 C C . GLN A 1 81 ? -7.621 -14.891 0.643 1 97.5 81 GLN A C 1
ATOM 642 O O . GLN A 1 81 ? -7.785 -15.945 0.023 1 97.5 81 GLN A O 1
ATOM 647 N N . ALA A 1 82 ? -8.086 -13.75 0.251 1 98.62 82 ALA A N 1
ATOM 648 C CA . ALA A 1 82 ? -8.805 -13.664 -1.019 1 98.62 82 ALA A CA 1
ATOM 649 C C . ALA A 1 82 ? -7.91 -14.086 -2.182 1 98.62 82 ALA A C 1
ATOM 651 O O . ALA A 1 82 ? -8.32 -14.891 -3.025 1 98.62 82 ALA A O 1
ATOM 652 N N . LEU A 1 83 ? -6.711 -13.562 -2.189 1 98.5 83 LEU A N 1
ATOM 653 C CA . LEU A 1 83 ? -5.75 -13.898 -3.234 1 98.5 83 LEU A CA 1
ATOM 654 C C . LEU A 1 83 ? -5.387 -15.383 -3.172 1 98.5 83 LEU A C 1
ATOM 656 O O . LEU A 1 83 ? -5.348 -16.062 -4.199 1 98.5 83 LEU A O 1
ATOM 660 N N . PHE A 1 84 ? -5.145 -15.883 -1.975 1 98.38 84 PHE A N 1
ATOM 661 C CA . PHE A 1 84 ? -4.785 -17.281 -1.79 1 98.38 84 PHE A CA 1
ATOM 662 C C . PHE A 1 84 ? -5.887 -18.203 -2.314 1 98.38 84 PHE A C 1
ATOM 664 O O . PHE A 1 84 ? -5.609 -19.172 -3.023 1 98.38 84 PHE A O 1
ATOM 671 N N . SER A 1 85 ? -7.105 -17.812 -1.986 1 98.62 85 SER A N 1
ATOM 672 C CA . SER A 1 85 ? -8.25 -18.609 -2.41 1 98.62 85 SER A CA 1
ATOM 673 C C . SER A 1 85 ? -8.375 -18.641 -3.93 1 98.62 85 SER A C 1
ATOM 675 O O . SER A 1 85 ? -8.664 -19.688 -4.516 1 98.62 85 SER A O 1
ATOM 677 N N . LEU A 1 86 ? -8.195 -17.531 -4.547 1 98.81 86 LEU A N 1
ATOM 678 C CA . LEU A 1 86 ? -8.289 -17.453 -6 1 98.81 86 LEU A CA 1
ATOM 679 C C . LEU A 1 86 ? -7.238 -18.344 -6.66 1 98.81 86 LEU A C 1
ATOM 681 O O . LEU A 1 86 ? -7.566 -19.156 -7.516 1 98.81 86 LEU A O 1
ATOM 685 N N . VAL A 1 87 ? -5.98 -18.203 -6.234 1 98.5 87 VAL A N 1
ATOM 686 C CA . VAL A 1 87 ? -4.867 -18.906 -6.863 1 98.5 87 VAL A CA 1
ATOM 687 C C . VAL A 1 87 ? -4.984 -20.406 -6.594 1 98.5 87 VAL A C 1
ATOM 689 O O . VAL A 1 87 ? -4.805 -21.219 -7.5 1 98.5 87 VAL A O 1
ATOM 692 N N . ASP A 1 88 ? -5.355 -20.766 -5.391 1 97.94 88 ASP A N 1
ATOM 693 C CA . ASP A 1 88 ? -5.52 -22.172 -5.043 1 97.94 88 ASP A CA 1
ATOM 694 C C . ASP A 1 88 ? -6.664 -22.812 -5.828 1 97.94 88 ASP A C 1
ATOM 696 O O . ASP A 1 88 ? -6.555 -23.938 -6.293 1 97.94 88 ASP A O 1
ATOM 700 N N . THR A 1 89 ? -7.75 -22.078 -5.918 1 97.88 89 THR A N 1
ATOM 701 C CA . THR A 1 89 ? -8.883 -22.578 -6.695 1 97.88 89 THR A CA 1
ATOM 702 C C . THR A 1 89 ? -8.484 -22.797 -8.148 1 97.88 89 THR A C 1
ATOM 704 O O . THR A 1 89 ? -8.805 -23.828 -8.734 1 97.88 89 THR A O 1
ATOM 707 N N . ALA A 1 90 ? -7.785 -21.891 -8.727 1 97.25 90 ALA A N 1
ATOM 708 C CA . ALA A 1 90 ? -7.344 -22 -10.109 1 97.25 90 ALA A CA 1
ATOM 709 C C . ALA A 1 90 ? -6.422 -23.203 -10.297 1 97.25 90 ALA A C 1
ATOM 711 O O . ALA A 1 90 ? -6.5 -23.906 -11.305 1 97.25 90 ALA A O 1
ATOM 712 N N . MET A 1 91 ? -5.59 -23.5 -9.328 1 95.62 91 MET A N 1
ATOM 713 C CA . MET A 1 91 ? -4.609 -24.578 -9.406 1 95.62 91 MET A CA 1
ATOM 714 C C . MET A 1 91 ? -5.277 -25.922 -9.188 1 95.62 91 MET A C 1
ATOM 716 O O . MET A 1 91 ? -4.938 -26.906 -9.859 1 95.62 91 MET A O 1
ATOM 720 N N . GLN A 1 92 ? -6.156 -26.016 -8.266 1 94.31 92 GLN A N 1
ATOM 721 C CA . GLN A 1 92 ? -6.758 -27.281 -7.867 1 94.31 92 GLN A CA 1
ATOM 722 C C . GLN A 1 92 ? -7.902 -27.656 -8.805 1 94.31 92 GLN A C 1
ATOM 724 O O . GLN A 1 92 ? -8.133 -28.844 -9.055 1 94.31 92 GLN A O 1
ATOM 729 N N . LEU A 1 93 ? -8.555 -26.688 -9.219 1 93.81 93 LEU A N 1
ATOM 730 C CA . LEU A 1 93 ? -9.688 -26.906 -10.117 1 93.81 93 LEU A CA 1
ATOM 731 C C . LEU A 1 93 ? -9.414 -26.281 -11.484 1 93.81 93 LEU A C 1
ATOM 733 O O . LEU A 1 93 ? -8.617 -26.812 -12.258 1 93.81 93 LEU A O 1
ATOM 737 N N . GLN A 1 94 ? -9.82 -25.141 -11.758 1 94 94 GLN A N 1
ATOM 738 C CA . GLN A 1 94 ? -9.594 -24.312 -12.938 1 94 94 GLN A CA 1
ATOM 739 C C . GLN A 1 94 ? -9.82 -22.844 -12.625 1 94 94 GLN A C 1
ATOM 741 O O . GLN A 1 94 ? -10.422 -22.5 -11.602 1 94 94 GLN A O 1
ATOM 746 N N . LYS A 1 95 ? -9.336 -22.078 -13.477 1 97.12 95 LYS A N 1
ATOM 747 C CA . LYS A 1 95 ? -9.656 -20.656 -13.352 1 97.12 95 LYS A CA 1
ATOM 748 C C . LYS A 1 95 ? -11.164 -20.422 -13.375 1 97.12 95 LYS A C 1
ATOM 750 O O . LYS A 1 95 ? -11.875 -21.031 -14.172 1 97.12 95 LYS A O 1
ATOM 755 N N . PRO A 1 96 ? -11.602 -19.641 -12.453 1 98.19 96 PRO A N 1
ATOM 756 C CA . PRO A 1 96 ? -13.031 -19.312 -12.531 1 98.19 96 PRO A CA 1
ATOM 757 C C . PRO A 1 96 ? -13.375 -18.5 -13.766 1 98.19 96 PRO A C 1
ATOM 759 O O . PRO A 1 96 ? -12.516 -17.812 -14.32 1 98.19 96 PRO A O 1
ATOM 762 N N . ASP A 1 97 ? -14.602 -18.641 -14.141 1 97.44 97 ASP A N 1
ATOM 763 C CA . ASP A 1 97 ? -15.094 -17.859 -15.281 1 97.44 97 ASP A CA 1
ATOM 764 C C . ASP A 1 97 ? -15.477 -16.453 -14.852 1 97.44 97 ASP A C 1
ATOM 766 O O . ASP A 1 97 ? -15.445 -15.523 -15.664 1 97.44 97 ASP A O 1
ATOM 770 N N . VAL A 1 98 ? -15.914 -16.359 -13.578 1 98.06 98 VAL A N 1
ATOM 771 C CA . VAL A 1 98 ? -16.344 -15.078 -13.016 1 98.06 98 VAL A CA 1
ATOM 772 C C . VAL A 1 98 ? -15.992 -15.031 -11.531 1 98.06 98 VAL A C 1
ATOM 774 O O . VAL A 1 98 ? -16.094 -16.031 -10.828 1 98.06 98 VAL A O 1
ATOM 777 N N . ILE A 1 99 ? -15.578 -13.859 -11.109 1 98.75 99 ILE A N 1
ATOM 778 C CA . ILE A 1 99 ? -15.305 -13.648 -9.695 1 98.75 99 ILE A CA 1
ATOM 779 C C . ILE A 1 99 ? -16.297 -12.641 -9.125 1 98.75 99 ILE A C 1
ATOM 781 O O . ILE A 1 99 ? -16.547 -11.594 -9.727 1 98.75 99 ILE A O 1
ATOM 785 N N . VAL A 1 100 ? -16.922 -12.961 -8.039 1 98.62 100 VAL A N 1
ATOM 786 C CA . VAL A 1 100 ? -17.781 -12.055 -7.289 1 98.62 100 VAL A CA 1
ATOM 787 C C . VAL A 1 100 ? -17.109 -11.68 -5.973 1 98.62 100 VAL A C 1
ATOM 789 O O . VAL A 1 100 ? -16.734 -12.547 -5.191 1 98.62 100 VAL A O 1
ATOM 792 N N . GLY A 1 101 ? -17.031 -10.453 -5.715 1 98.25 101 GLY A N 1
ATOM 793 C CA . GLY A 1 101 ? -16.141 -9.992 -4.664 1 98.25 101 GLY A CA 1
ATOM 794 C C . GLY A 1 101 ? -14.68 -9.93 -5.094 1 98.25 101 GLY A C 1
ATOM 795 O O . GLY A 1 101 ? -14.375 -10.07 -6.277 1 98.25 101 GLY A O 1
ATOM 796 N N . PRO A 1 102 ? -13.797 -9.695 -4.164 1 98.31 102 PRO A N 1
ATOM 797 C CA . PRO A 1 102 ? -13.953 -9.297 -2.764 1 98.31 102 PRO A CA 1
ATOM 798 C C . PRO A 1 102 ? -14.5 -7.875 -2.617 1 98.31 102 PRO A C 1
ATOM 800 O O . PRO A 1 102 ? -14.594 -7.141 -3.604 1 98.31 102 PRO A O 1
ATOM 803 N N . VAL A 1 103 ? -14.867 -7.559 -1.385 1 96.5 103 VAL A N 1
ATOM 804 C CA . VAL A 1 103 ? -15.516 -6.266 -1.2 1 96.5 103 VAL A CA 1
ATOM 805 C C . VAL A 1 103 ? -14.594 -5.328 -0.427 1 96.5 103 VAL A C 1
ATOM 807 O O . VAL A 1 103 ? -14.781 -4.109 -0.445 1 96.5 103 VAL A O 1
ATOM 810 N N . CYS A 1 104 ? -13.609 -5.887 0.303 1 96.19 104 CYS A N 1
ATOM 811 C CA . CYS A 1 104 ? -12.641 -5.07 1.033 1 96.19 104 CYS A CA 1
ATOM 812 C C . CYS A 1 104 ? -11.5 -4.633 0.126 1 96.19 104 CYS A C 1
ATOM 814 O O . CYS A 1 104 ? -11.023 -5.418 -0.695 1 96.19 104 CYS A O 1
ATOM 816 N N . GLU A 1 105 ? -10.984 -3.451 0.314 1 96.5 105 GLU A N 1
ATOM 817 C CA . GLU A 1 105 ? -10.023 -2.846 -0.603 1 96.5 105 GLU A CA 1
ATOM 818 C C . GLU A 1 105 ? -8.758 -3.689 -0.708 1 96.5 105 GLU A C 1
ATOM 820 O O . GLU A 1 105 ? -8.32 -4.027 -1.811 1 96.5 105 GLU A O 1
ATOM 825 N N . TYR A 1 106 ? -8.227 -4.062 0.423 1 95.31 106 TYR A N 1
ATOM 826 C CA . TYR A 1 106 ? -6.941 -4.758 0.43 1 95.31 106 TYR A CA 1
ATOM 827 C C . TYR A 1 106 ? -7.094 -6.18 -0.094 1 95.31 106 TYR A C 1
ATOM 829 O O . TYR A 1 106 ? -6.145 -6.754 -0.634 1 95.31 106 TYR A O 1
ATOM 837 N N . ALA A 1 107 ? -8.266 -6.77 0.024 1 97.69 107 ALA A N 1
ATOM 838 C CA . ALA A 1 107 ? -8.539 -8.078 -0.552 1 97.69 107 ALA A CA 1
ATOM 839 C C . ALA A 1 107 ? -8.805 -7.98 -2.053 1 97.69 107 ALA A C 1
ATOM 841 O O . ALA A 1 107 ? -8.344 -8.828 -2.826 1 97.69 107 ALA A O 1
ATOM 842 N N . ALA A 1 108 ? -9.445 -6.953 -2.457 1 97.75 108 ALA A N 1
ATOM 843 C CA . ALA A 1 108 ? -9.906 -6.805 -3.834 1 97.75 108 ALA A CA 1
ATOM 844 C C . ALA A 1 108 ? -8.75 -6.484 -4.77 1 97.75 108 ALA A C 1
ATOM 846 O O . ALA A 1 108 ? -8.719 -6.938 -5.918 1 97.75 108 ALA A O 1
ATOM 847 N N . ALA A 1 109 ? -7.777 -5.758 -4.324 1 96.81 109 ALA A N 1
ATOM 848 C CA . ALA A 1 109 ? -6.738 -5.215 -5.191 1 96.81 109 ALA A CA 1
ATOM 849 C C . ALA A 1 109 ? -5.938 -6.332 -5.859 1 96.81 109 ALA A C 1
ATOM 851 O O . ALA A 1 109 ? -5.883 -6.414 -7.09 1 96.81 109 ALA A O 1
ATOM 852 N N . PRO A 1 110 ? -5.367 -7.254 -5.062 1 97.31 110 PRO A N 1
ATOM 853 C CA . PRO A 1 110 ? -4.59 -8.297 -5.734 1 97.31 110 PRO A CA 1
ATOM 854 C C . PRO A 1 110 ? -5.457 -9.219 -6.586 1 97.31 110 PRO A C 1
ATOM 856 O O . PRO A 1 110 ? -5.016 -9.703 -7.633 1 97.31 110 PRO A O 1
ATOM 859 N N . VAL A 1 111 ? -6.695 -9.461 -6.172 1 98.62 111 VAL A N 1
ATOM 860 C CA . VAL A 1 111 ? -7.602 -10.312 -6.93 1 98.62 111 VAL A CA 1
ATOM 861 C C . VAL A 1 111 ? -7.938 -9.656 -8.266 1 98.62 111 VAL A C 1
ATOM 863 O O . VAL A 1 111 ? -7.93 -10.32 -9.305 1 98.62 111 VAL A O 1
ATOM 866 N N . ALA A 1 112 ? -8.188 -8.367 -8.219 1 97.94 112 ALA A N 1
ATOM 867 C CA . ALA A 1 112 ? -8.523 -7.629 -9.438 1 97.94 112 ALA A CA 1
ATOM 868 C C . ALA A 1 112 ? -7.352 -7.617 -10.414 1 97.94 112 ALA A C 1
ATOM 870 O O . ALA A 1 112 ? -7.547 -7.66 -11.633 1 97.94 112 ALA A O 1
ATOM 871 N N . ARG A 1 113 ? -6.16 -7.516 -9.938 1 97.12 113 ARG A N 1
ATOM 872 C CA . ARG A 1 113 ? -4.977 -7.523 -10.797 1 97.12 113 ARG A CA 1
ATOM 873 C C . ARG A 1 113 ? -4.824 -8.859 -11.508 1 97.12 113 ARG A C 1
ATOM 875 O O . ARG A 1 113 ? -4.59 -8.906 -12.719 1 97.12 113 ARG A O 1
ATOM 882 N N . ILE A 1 114 ? -5.004 -9.977 -10.758 1 98 114 ILE A N 1
ATOM 883 C CA . ILE A 1 114 ? -4.898 -11.297 -11.359 1 98 114 ILE A CA 1
ATOM 884 C C . ILE A 1 114 ? -6.051 -11.516 -12.336 1 98 114 ILE A C 1
ATOM 886 O O . ILE A 1 114 ? -5.855 -12.07 -13.422 1 98 114 ILE A O 1
ATOM 890 N N . ALA A 1 115 ? -7.219 -11.062 -11.898 1 97.81 115 ALA A N 1
ATOM 891 C CA . ALA A 1 115 ? -8.383 -11.18 -12.781 1 97.81 115 ALA A CA 1
ATOM 892 C C . ALA A 1 115 ? -8.133 -10.484 -14.117 1 97.81 115 ALA A C 1
ATOM 894 O O . ALA A 1 115 ? -8.438 -11.039 -15.18 1 97.81 115 ALA A O 1
ATOM 895 N N . SER A 1 116 ? -7.594 -9.305 -14.078 1 97.06 116 SER A N 1
ATOM 896 C CA . SER A 1 116 ? -7.273 -8.57 -15.297 1 97.06 116 SER A CA 1
ATOM 897 C C . SER A 1 116 ? -6.215 -9.297 -16.125 1 97.06 116 SER A C 1
ATOM 899 O O . SER A 1 116 ? -6.336 -9.406 -17.344 1 97.06 116 SER A O 1
ATOM 901 N N . HIS A 1 117 ? -5.238 -9.82 -15.461 1 96.75 117 HIS A N 1
ATOM 902 C CA . HIS A 1 117 ? -4.168 -10.555 -16.125 1 96.75 117 HIS A CA 1
ATOM 903 C C . HIS A 1 117 ? -4.703 -11.805 -16.812 1 96.75 117 HIS A C 1
ATOM 905 O O . HIS A 1 117 ? -4.281 -12.133 -17.922 1 96.75 117 HIS A O 1
ATOM 911 N N . TRP A 1 118 ? -5.684 -12.477 -16.188 1 97.31 118 TRP A N 1
ATOM 912 C CA . TRP A 1 118 ? -6.246 -13.727 -16.688 1 97.31 118 TRP A CA 1
ATOM 913 C C . TRP A 1 118 ? -7.473 -13.461 -17.562 1 97.31 118 TRP A C 1
ATOM 915 O O . TRP A 1 118 ? -8.117 -14.398 -18.047 1 97.31 118 TRP A O 1
ATOM 925 N N . ASN A 1 119 ? -7.844 -12.203 -17.734 1 96.81 119 ASN A N 1
ATOM 926 C CA . ASN A 1 119 ? -9.023 -11.82 -18.5 1 96.81 119 ASN A CA 1
ATOM 927 C C . ASN A 1 119 ? -10.297 -12.422 -17.906 1 96.81 119 ASN A C 1
ATOM 929 O O . ASN A 1 119 ? -11.117 -12.984 -18.625 1 96.81 119 ASN A O 1
ATOM 933 N N . ILE A 1 120 ? -10.43 -12.359 -16.609 1 97.75 120 ILE A N 1
ATOM 934 C CA . ILE A 1 120 ? -11.594 -12.859 -15.898 1 97.75 120 ILE A CA 1
ATOM 935 C C . ILE A 1 120 ? -12.422 -11.68 -15.383 1 97.75 120 ILE A C 1
ATOM 937 O O . ILE A 1 120 ? -11.914 -10.828 -14.648 1 97.75 120 ILE A O 1
ATOM 941 N N . PRO A 1 121 ? -13.688 -11.617 -15.742 1 97.88 121 PRO A N 1
ATOM 942 C CA . PRO A 1 121 ? -14.516 -10.547 -15.18 1 97.88 121 PRO A CA 1
ATOM 943 C C . PRO A 1 121 ? -14.688 -10.664 -13.672 1 97.88 121 PRO A C 1
ATOM 945 O O . PRO A 1 121 ? -14.867 -11.766 -13.148 1 97.88 121 PRO A O 1
ATOM 948 N N . MET A 1 122 ? -14.586 -9.594 -13.016 1 98.12 122 MET A N 1
ATOM 949 C CA . MET A 1 122 ? -14.758 -9.477 -11.57 1 98.12 122 MET A CA 1
ATOM 950 C C . MET A 1 122 ? -15.836 -8.445 -11.234 1 98.12 122 MET A C 1
ATOM 952 O O . MET A 1 122 ? -15.797 -7.32 -11.734 1 98.12 122 MET A O 1
ATOM 956 N N . ILE A 1 123 ? -16.797 -8.852 -10.453 1 97.81 123 ILE A N 1
ATOM 957 C CA . ILE A 1 123 ? -17.875 -7.973 -10.039 1 97.81 123 ILE A CA 1
ATOM 958 C C . ILE A 1 123 ? -17.828 -7.762 -8.523 1 97.81 123 ILE A C 1
ATOM 960 O O . ILE A 1 123 ? -17.719 -8.727 -7.766 1 97.81 123 ILE A O 1
ATOM 964 N N . SER A 1 124 ? -17.812 -6.539 -8.094 1 97.44 124 SER A N 1
ATOM 965 C CA . SER A 1 124 ? -17.719 -6.297 -6.656 1 97.44 124 SER A CA 1
ATOM 966 C C . SER A 1 124 ? -18.594 -5.117 -6.238 1 97.44 124 SER A C 1
ATOM 968 O O . SER A 1 124 ? -18.688 -4.121 -6.957 1 97.44 124 SER A O 1
ATOM 970 N N . ALA A 1 125 ? -19.25 -5.246 -5.082 1 93.69 125 ALA A N 1
ATOM 971 C CA . ALA A 1 125 ? -19.969 -4.137 -4.453 1 93.69 125 ALA A CA 1
ATOM 972 C C . ALA A 1 125 ? -19.016 -3.256 -3.654 1 93.69 125 ALA A C 1
ATOM 974 O O . ALA A 1 125 ? -19.406 -2.203 -3.146 1 93.69 125 ALA A O 1
ATOM 975 N N . GLY A 1 126 ? -17.766 -3.703 -3.549 1 94.5 126 GLY A N 1
ATOM 976 C CA . GLY A 1 126 ? -16.719 -2.961 -2.887 1 94.5 126 GLY A CA 1
ATOM 977 C C . GLY A 1 126 ? -15.664 -2.43 -3.848 1 94.5 126 GLY A C 1
ATOM 978 O O . GLY A 1 126 ? -16 -1.972 -4.941 1 94.5 126 GLY A O 1
ATOM 979 N N . ALA A 1 127 ? -14.406 -2.344 -3.322 1 95.38 127 ALA A N 1
ATOM 980 C CA . ALA A 1 127 ? -13.328 -1.78 -4.133 1 95.38 127 ALA A CA 1
ATOM 981 C C . ALA A 1 127 ? -13.672 -0.365 -4.59 1 95.38 127 ALA A C 1
ATOM 983 O O . ALA A 1 127 ? -13.586 -0.055 -5.781 1 95.38 127 ALA A O 1
ATOM 984 N N . LEU A 1 128 ? -14.031 0.425 -3.639 1 95.12 128 LEU A N 1
ATOM 985 C CA . LEU A 1 128 ? -14.57 1.74 -3.965 1 95.12 128 LEU A CA 1
ATOM 986 C C . LEU A 1 128 ? -13.477 2.803 -3.924 1 95.12 128 LEU A C 1
ATOM 988 O O . LEU A 1 128 ? -13.688 3.934 -4.367 1 95.12 128 LEU A O 1
ATOM 992 N N . ALA A 1 129 ? -12.336 2.488 -3.438 1 95.69 129 ALA A N 1
ATOM 993 C CA . ALA A 1 129 ? -11.219 3.426 -3.301 1 95.69 129 ALA A CA 1
ATOM 994 C C . ALA A 1 129 ? -10.82 4.008 -4.652 1 95.69 129 ALA A C 1
ATOM 996 O O . ALA A 1 129 ? -11.008 3.367 -5.691 1 95.69 129 ALA A O 1
ATOM 997 N N . ILE A 1 130 ? -10.266 5.133 -4.629 1 93.69 130 ILE A N 1
ATOM 998 C CA . ILE A 1 130 ? -9.891 5.863 -5.836 1 93.69 130 ILE A CA 1
ATOM 999 C C . ILE A 1 130 ? -8.828 5.09 -6.602 1 93.69 130 ILE A C 1
ATOM 1001 O O . ILE A 1 130 ? -8.758 5.16 -7.832 1 93.69 130 ILE A O 1
ATOM 1005 N N . GLY A 1 131 ? -8.055 4.289 -5.922 1 91.62 131 GLY A N 1
ATOM 1006 C CA . GLY A 1 131 ? -6.984 3.533 -6.551 1 91.62 131 GLY A CA 1
ATOM 1007 C C . GLY A 1 131 ? -7.473 2.574 -7.617 1 91.62 131 GLY A C 1
ATOM 1008 O O . GLY A 1 131 ? -6.738 2.25 -8.555 1 91.62 131 GLY A O 1
ATOM 1009 N N . PHE A 1 132 ? -8.703 2.17 -7.594 1 94.12 132 PHE A N 1
ATOM 1010 C CA . PHE A 1 132 ? -9.258 1.187 -8.516 1 94.12 132 PHE A CA 1
ATOM 1011 C C . PHE A 1 132 ? -9.703 1.854 -9.812 1 94.12 132 PHE A C 1
ATOM 1013 O O . PHE A 1 132 ? -10.117 1.177 -10.758 1 94.12 132 PHE A O 1
ATOM 1020 N N . MET A 1 133 ? -9.602 3.141 -9.852 1 86.25 133 MET A N 1
ATOM 1021 C CA . MET A 1 133 ? -10.023 3.865 -11.047 1 86.25 133 MET A CA 1
ATOM 1022 C C . MET A 1 133 ? -9.016 3.697 -12.18 1 86.25 133 MET A C 1
ATOM 1024 O O . MET A 1 133 ? -9.312 3.982 -13.336 1 86.25 133 MET A O 1
ATOM 1028 N N . GLN A 1 134 ? -7.801 3.334 -11.859 1 73.88 134 GLN A N 1
ATOM 1029 C CA . GLN A 1 134 ? -6.793 3.104 -12.883 1 73.88 134 GLN A CA 1
ATOM 1030 C C . GLN A 1 134 ? -7.055 1.799 -13.633 1 73.88 134 GLN A C 1
ATOM 1032 O O . GLN A 1 134 ? -6.391 0.792 -13.391 1 73.88 134 GLN A O 1
ATOM 1037 N N . LYS A 1 135 ? -7.965 1.78 -14.609 1 69.88 135 LYS A N 1
ATOM 1038 C CA . LYS A 1 135 ? -8.508 0.568 -15.219 1 69.88 135 LYS A CA 1
ATOM 1039 C C . LYS A 1 135 ? -7.609 0.076 -16.359 1 69.88 135 LYS A C 1
ATOM 1041 O O . LYS A 1 135 ? -7.531 -1.127 -16.609 1 69.88 135 LYS A O 1
ATOM 1046 N N . SER A 1 136 ? -7.008 0.875 -17.031 1 68.12 136 SER A N 1
ATOM 1047 C CA . SER A 1 136 ? -6.395 0.422 -18.281 1 68.12 136 SER A CA 1
ATOM 1048 C C . SER A 1 136 ? -5.387 -0.696 -18.031 1 68.12 136 SER A C 1
ATOM 1050 O O . SER A 1 136 ? -5.363 -1.694 -18.75 1 68.12 136 SER A O 1
ATOM 1052 N N . ASN A 1 137 ? -4.625 -0.568 -16.875 1 72.69 137 ASN A N 1
ATOM 1053 C CA . ASN A 1 137 ? -3.594 -1.599 -16.828 1 72.69 137 ASN A CA 1
ATOM 1054 C C . ASN A 1 137 ? -3.809 -2.564 -15.672 1 72.69 137 ASN A C 1
ATOM 1056 O O . ASN A 1 137 ? -3.787 -3.781 -15.859 1 72.69 137 ASN A O 1
ATOM 1060 N N . GLU A 1 138 ? -4.391 -2.145 -14.68 1 87.56 138 GLU A N 1
ATOM 1061 C CA . GLU A 1 138 ? -4.305 -2.98 -13.492 1 87.56 138 GLU A CA 1
ATOM 1062 C C . GLU A 1 138 ? -5.668 -3.562 -13.125 1 87.56 138 GLU A C 1
ATOM 1064 O O . GLU A 1 138 ? -5.766 -4.727 -12.727 1 87.56 138 GLU A O 1
ATOM 1069 N N . TYR A 1 139 ? -6.766 -2.838 -13.391 1 94.44 139 TYR A N 1
ATOM 1070 C CA . TYR A 1 139 ? -8.078 -3.246 -12.898 1 94.44 139 TYR A CA 1
ATOM 1071 C C . TYR A 1 139 ? -9.102 -3.256 -14.023 1 94.44 139 TYR A C 1
ATOM 1073 O O . TYR A 1 139 ? -10.266 -2.898 -13.812 1 94.44 139 TYR A O 1
ATOM 1081 N N . SER A 1 140 ? -8.711 -3.701 -15.18 1 94.56 140 SER A N 1
ATOM 1082 C CA . SER A 1 140 ? -9.5 -3.588 -16.406 1 94.56 140 SER A CA 1
ATOM 1083 C C . SER A 1 140 ? -10.734 -4.484 -16.359 1 94.56 140 SER A C 1
ATOM 1085 O O . SER A 1 140 ? -11.727 -4.215 -17.031 1 94.56 140 SER A O 1
ATOM 1087 N N . HIS A 1 141 ? -10.758 -5.508 -15.602 1 96.25 141 HIS A N 1
ATOM 1088 C CA . HIS A 1 141 ? -11.852 -6.473 -15.625 1 96.25 141 HIS A CA 1
ATOM 1089 C C . HIS A 1 141 ? -12.734 -6.336 -14.383 1 96.25 141 HIS A C 1
ATOM 1091 O O . HIS A 1 141 ? -13.609 -7.164 -14.148 1 96.25 141 HIS A O 1
ATOM 1097 N N . LEU A 1 142 ? -12.469 -5.305 -13.594 1 97.12 142 LEU A N 1
ATOM 1098 C CA . LEU A 1 142 ? -13.266 -5.043 -12.398 1 97.12 142 LEU A CA 1
ATOM 1099 C C . LEU A 1 142 ? -14.508 -4.219 -12.742 1 97.12 142 LEU A C 1
ATOM 1101 O O . LEU A 1 142 ? -14.398 -3.143 -13.336 1 97.12 142 LEU A O 1
ATOM 1105 N N . THR A 1 143 ? -15.625 -4.711 -12.461 1 96.25 143 THR A N 1
ATOM 1106 C CA . THR A 1 143 ? -16.875 -3.967 -12.523 1 96.25 143 THR A CA 1
ATOM 1107 C C . THR A 1 143 ? -17.422 -3.711 -11.125 1 96.25 143 THR A C 1
ATOM 1109 O O . THR A 1 143 ? -17.75 -4.652 -10.398 1 96.25 143 THR A O 1
ATOM 1112 N N . ARG A 1 144 ? -17.516 -2.564 -10.781 1 93.81 144 ARG A N 1
ATOM 1113 C CA . ARG A 1 144 ? -18.078 -2.168 -9.5 1 93.81 144 ARG A CA 1
ATOM 1114 C C . ARG A 1 144 ? -19.578 -1.896 -9.617 1 93.81 144 ARG A C 1
ATOM 1116 O O . ARG A 1 144 ? -20.016 -1.198 -10.539 1 93.81 144 ARG A O 1
ATOM 1123 N N . VAL A 1 145 ? -20.312 -2.41 -8.672 1 90.88 145 VAL A N 1
ATOM 1124 C CA . VAL A 1 145 ? -21.75 -2.225 -8.75 1 90.88 145 VAL A CA 1
ATOM 1125 C C . VAL A 1 145 ? -22.203 -1.157 -7.754 1 90.88 145 VAL A C 1
ATOM 1127 O O . VAL A 1 145 ? -23.391 -0.936 -7.562 1 90.88 145 VAL A O 1
ATOM 1130 N N . SER A 1 146 ? -21.297 -0.551 -7.066 1 88.19 146 SER A N 1
ATOM 1131 C CA . SER A 1 146 ? -21.5 0.612 -6.211 1 88.19 146 SER A CA 1
ATOM 1132 C C . SER A 1 146 ? -20.688 1.806 -6.691 1 88.19 146 SER A C 1
ATOM 1134 O O . SER A 1 146 ? -19.625 1.635 -7.297 1 88.19 146 SER A O 1
ATOM 1136 N N . PRO A 1 147 ? -21.219 2.957 -6.406 1 89.25 147 PRO A N 1
ATOM 1137 C CA . PRO A 1 147 ? -20.422 4.129 -6.797 1 89.25 147 PRO A CA 1
ATOM 1138 C C . PRO A 1 147 ? -19.094 4.219 -6.066 1 89.25 147 PRO A C 1
ATOM 1140 O O . PRO A 1 147 ? -19.016 3.885 -4.879 1 89.25 147 PRO A O 1
ATOM 1143 N N . SER A 1 148 ? -18.078 4.691 -6.773 1 93 148 SER A N 1
ATOM 1144 C CA . SER A 1 148 ? -16.75 4.871 -6.188 1 93 148 SER A CA 1
ATOM 1145 C C . SER A 1 148 ? -16.75 6.012 -5.18 1 93 148 SER A C 1
ATOM 1147 O O . SER A 1 148 ? -17.609 6.895 -5.227 1 93 148 SER A O 1
ATOM 1149 N N . TYR A 1 149 ? -15.766 6.047 -4.312 1 95.44 149 TYR A N 1
ATOM 1150 C CA . TYR A 1 149 ? -15.602 7.137 -3.355 1 95.44 149 TYR A CA 1
ATOM 1151 C C . TYR A 1 149 ? -15.289 8.445 -4.07 1 95.44 149 TYR A C 1
ATOM 1153 O O . TYR A 1 149 ? -15.531 9.523 -3.537 1 95.44 149 TYR A O 1
ATOM 1161 N N . SER A 1 150 ? -14.789 8.328 -5.266 1 95.06 150 SER A N 1
ATOM 1162 C CA . SER A 1 150 ? -14.508 9.531 -6.043 1 95.06 150 SER A CA 1
ATOM 1163 C C . SER A 1 150 ? -15.766 10.344 -6.277 1 95.06 150 SER A C 1
ATOM 1165 O O . SER A 1 150 ? -15.727 11.578 -6.289 1 95.06 150 SER A O 1
ATOM 1167 N N . LYS A 1 151 ? -16.844 9.633 -6.48 1 94.5 151 LYS A N 1
ATOM 1168 C CA . LYS A 1 151 ? -18.109 10.328 -6.676 1 94.5 151 LYS A CA 1
ATOM 1169 C C . LYS A 1 151 ? -18.531 11.078 -5.418 1 94.5 151 LYS A C 1
ATOM 1171 O O . LYS A 1 151 ? -19.125 12.156 -5.5 1 94.5 151 LYS A O 1
ATOM 1176 N N . MET A 1 152 ? -18.25 10.492 -4.332 1 93.94 152 MET A N 1
ATOM 1177 C CA . MET A 1 152 ? -18.516 11.156 -3.059 1 93.94 152 MET A CA 1
ATOM 1178 C C . MET A 1 152 ? -17.656 12.414 -2.92 1 93.94 152 MET A C 1
ATOM 1180 O O . MET A 1 152 ? -18.141 13.453 -2.475 1 93.94 152 MET A O 1
ATOM 1184 N N . GLY A 1 153 ? -16.375 12.344 -3.293 1 96.38 153 GLY A N 1
ATOM 1185 C CA . GLY A 1 153 ? -15.516 13.523 -3.305 1 96.38 153 GLY A CA 1
ATOM 1186 C C . GLY A 1 153 ? -16.062 14.641 -4.176 1 96.38 153 GLY A C 1
ATOM 1187 O O . GLY A 1 153 ? -16.078 15.797 -3.762 1 96.38 153 GLY A O 1
ATOM 1188 N N . GLU A 1 154 ? -16.578 14.242 -5.285 1 96.44 154 GLU A N 1
ATOM 1189 C CA . GLU A 1 154 ? -17.156 15.211 -6.207 1 96.44 154 GLU A CA 1
ATOM 1190 C C . GLU A 1 154 ? -18.406 15.852 -5.605 1 96.44 154 GLU A C 1
ATOM 1192 O O . GLU A 1 154 ? -18.656 17.047 -5.789 1 96.44 154 GLU A O 1
ATOM 1197 N N . MET A 1 155 ? -19.141 15.023 -5.027 1 96.38 155 MET A N 1
ATOM 1198 C CA . MET A 1 155 ? -20.359 15.523 -4.395 1 96.38 155 MET A CA 1
ATOM 1199 C C . MET A 1 155 ? -20.031 16.578 -3.344 1 96.38 155 MET A C 1
ATOM 1201 O O . MET A 1 155 ? -20.625 17.656 -3.34 1 96.38 155 MET A O 1
ATOM 1205 N N . PHE A 1 156 ? -19.078 16.328 -2.516 1 97.5 156 PHE A N 1
ATOM 1206 C CA . PHE A 1 156 ? -18.719 17.281 -1.477 1 97.5 156 PHE A CA 1
ATOM 1207 C C . PHE A 1 156 ? -18.172 18.578 -2.092 1 97.5 156 PHE A C 1
ATOM 1209 O O . PHE A 1 156 ? -18.484 19.672 -1.612 1 97.5 156 PHE A O 1
ATOM 1216 N N . LEU A 1 157 ? -17.375 18.422 -3.107 1 97.25 157 LEU A N 1
ATOM 1217 C CA . LEU A 1 157 ? -16.844 19.594 -3.791 1 97.25 157 LEU A CA 1
ATOM 1218 C C . LEU A 1 157 ? -17.984 20.469 -4.316 1 97.25 157 LEU A C 1
ATOM 1220 O O . LEU A 1 157 ? -17.953 21.688 -4.152 1 97.25 157 LEU A O 1
ATOM 1224 N N . SER A 1 158 ? -18.953 19.797 -4.945 1 97.62 158 SER A N 1
ATOM 1225 C CA . SER A 1 158 ? -20.109 20.516 -5.461 1 97.62 158 SER A CA 1
ATOM 1226 C C . SER A 1 158 ? -20.859 21.234 -4.344 1 97.62 158 SER A C 1
ATOM 1228 O O . SER A 1 158 ? -21.297 22.375 -4.512 1 97.62 158 SER A O 1
ATOM 1230 N N . MET A 1 159 ? -21.016 20.594 -3.221 1 96.5 159 MET A N 1
ATOM 1231 C CA . MET A 1 159 ? -21.688 21.203 -2.076 1 96.5 159 MET A CA 1
ATOM 1232 C C . MET A 1 159 ? -20.922 22.422 -1.571 1 96.5 159 MET A C 1
ATOM 1234 O O . MET A 1 159 ? -21.516 23.438 -1.232 1 96.5 159 MET A O 1
ATOM 1238 N N . PHE A 1 160 ? -19.594 22.281 -1.521 1 96.12 160 PHE A N 1
ATOM 1239 C CA . PHE A 1 160 ? -18.75 23.391 -1.076 1 96.12 160 PHE A CA 1
ATOM 1240 C C . PHE A 1 160 ? -18.906 24.594 -2.004 1 96.12 160 PHE A C 1
ATOM 1242 O O . PHE A 1 160 ? -19.047 25.734 -1.543 1 96.12 160 PHE A O 1
ATOM 1249 N N . ARG A 1 161 ? -18.922 24.328 -3.277 1 96 161 ARG A N 1
ATOM 1250 C CA . ARG A 1 161 ? -19.078 25.391 -4.262 1 96 161 ARG A CA 1
ATOM 1251 C C . ARG A 1 161 ? -20.453 26.047 -4.148 1 96 161 ARG A C 1
ATOM 1253 O O . ARG A 1 161 ? -20.547 27.281 -4.133 1 96 161 ARG A O 1
ATOM 1260 N N . TYR A 1 162 ? -21.422 25.219 -4.066 1 96.44 162 TYR A N 1
ATOM 1261 C CA . TYR A 1 162 ? -22.797 25.703 -4.02 1 96.44 162 TYR A CA 1
ATOM 1262 C C . TYR A 1 162 ? -23.016 26.578 -2.787 1 96.44 162 TYR A C 1
ATOM 1264 O O . TYR A 1 162 ? -23.672 27.625 -2.871 1 96.44 162 TYR A O 1
ATOM 1272 N N . ASN A 1 163 ? -22.484 26.203 -1.643 1 93.88 163 ASN A N 1
ATOM 1273 C CA . ASN A 1 163 ? -22.719 26.906 -0.381 1 93.88 163 ASN A CA 1
ATOM 1274 C C . ASN A 1 163 ? -21.594 27.891 -0.07 1 93.88 163 ASN A C 1
ATOM 1276 O O . ASN A 1 163 ? -21.625 28.562 0.961 1 93.88 163 ASN A O 1
ATOM 1280 N N . LYS A 1 164 ? -20.562 27.891 -0.91 1 92.31 164 LYS A N 1
ATOM 1281 C CA . LYS A 1 164 ? -19.422 28.797 -0.773 1 92.31 164 LYS A CA 1
ATOM 1282 C C . LYS A 1 164 ? -18.672 28.547 0.533 1 92.31 164 LYS A C 1
ATOM 1284 O O . LYS A 1 164 ? -18.328 29.484 1.248 1 92.31 164 LYS A O 1
ATOM 1289 N N . TRP A 1 165 ? -18.625 27.281 0.851 1 92.19 165 TRP A N 1
ATOM 1290 C CA . TRP A 1 165 ? -17.781 26.906 1.98 1 92.19 165 TRP A CA 1
ATOM 1291 C C . TRP A 1 165 ? -16.312 26.969 1.604 1 92.19 165 TRP A C 1
ATOM 1293 O O . TRP A 1 165 ? -15.953 26.812 0.434 1 92.19 165 TRP A O 1
ATOM 1303 N N . ASN A 1 166 ? -15.414 27.172 2.58 1 88.88 166 ASN A N 1
ATOM 1304 C CA . ASN A 1 166 ? -14.047 27.438 2.174 1 88.88 166 ASN A CA 1
ATOM 1305 C C . ASN A 1 166 ? -13.047 26.594 2.949 1 88.88 166 ASN A C 1
ATOM 1307 O O . ASN A 1 166 ? -11.852 26.594 2.643 1 88.88 166 ASN A O 1
ATOM 1311 N N . ARG A 1 167 ? -13.578 25.844 3.871 1 91.31 167 ARG A N 1
ATOM 1312 C CA . ARG A 1 167 ? -12.633 25.078 4.664 1 91.31 167 ARG A CA 1
ATOM 1313 C C . ARG A 1 167 ? -13.25 23.75 5.117 1 91.31 167 ARG A C 1
ATOM 1315 O O . ARG A 1 167 ? -14.422 23.719 5.512 1 91.31 167 ARG A O 1
ATOM 1322 N N . ALA A 1 168 ? -12.422 22.766 5.094 1 94.94 168 ALA A N 1
ATOM 1323 C CA . ALA A 1 168 ? -12.914 21.453 5.504 1 94.94 168 ALA A CA 1
ATOM 1324 C C . ALA A 1 168 ? -11.992 20.828 6.555 1 94.94 168 ALA A C 1
ATOM 1326 O O . ALA A 1 168 ? -10.773 20.969 6.48 1 94.94 168 ALA A O 1
ATOM 1327 N N . PHE A 1 169 ? -12.609 20.266 7.539 1 96.25 169 PHE A N 1
ATOM 1328 C CA . PHE A 1 169 ? -11.938 19.406 8.5 1 96.25 169 PHE A CA 1
ATOM 1329 C C . PHE A 1 169 ? -12.281 17.938 8.242 1 96.25 169 PHE A C 1
ATOM 1331 O O . PHE A 1 169 ? -13.453 17.562 8.266 1 96.25 169 PHE A O 1
ATOM 1338 N N . LEU A 1 170 ? -11.32 17.156 7.926 1 97.88 170 LEU A N 1
ATOM 1339 C CA . LEU A 1 170 ? -11.523 15.719 7.73 1 97.88 170 LEU A CA 1
ATOM 1340 C C . LEU A 1 170 ? -11.148 14.938 8.984 1 97.88 170 LEU A C 1
ATOM 1342 O O . LEU A 1 170 ? -9.984 14.938 9.398 1 97.88 170 LEU A O 1
ATOM 1346 N N . VAL A 1 171 ? -12.117 14.32 9.586 1 97.75 171 VAL A N 1
ATOM 1347 C CA . VAL A 1 171 ? -11.945 13.586 10.836 1 97.75 171 VAL A CA 1
ATOM 1348 C C . VAL A 1 171 ? -12.336 12.125 10.641 1 97.75 171 VAL A C 1
ATOM 1350 O O . VAL A 1 171 ? -13.492 11.812 10.367 1 97.75 171 VAL A O 1
ATOM 1353 N N . TYR A 1 172 ? -11.352 11.211 10.805 1 97.38 172 TYR A N 1
ATOM 1354 C CA . TYR A 1 172 ? -11.711 9.844 10.469 1 97.38 172 TYR A CA 1
ATOM 1355 C C . TYR A 1 172 ? -10.867 8.844 11.258 1 97.38 172 TYR A C 1
ATOM 1357 O O . TYR A 1 172 ? -9.781 9.188 11.742 1 97.38 172 TYR A O 1
ATOM 1365 N N . THR A 1 173 ? -11.445 7.648 11.375 1 96.44 173 THR A N 1
ATOM 1366 C CA . THR A 1 173 ? -10.711 6.566 12.016 1 96.44 173 THR A CA 1
ATOM 1367 C C . THR A 1 173 ? -9.805 5.859 11.016 1 96.44 173 THR A C 1
ATOM 1369 O O . THR A 1 173 ? -10.164 5.707 9.844 1 96.44 173 THR A O 1
ATOM 1372 N N . ASP A 1 174 ? -8.625 5.477 11.445 1 95.12 174 ASP A N 1
ATOM 1373 C CA . ASP A 1 174 ? -7.672 4.699 10.656 1 95.12 174 ASP A CA 1
ATOM 1374 C C . ASP A 1 174 ? -6.875 3.742 11.539 1 95.12 174 ASP A C 1
ATOM 1376 O O . ASP A 1 174 ? -5.988 4.172 12.281 1 95.12 174 ASP A O 1
ATOM 1380 N N . ASP A 1 175 ? -7.191 2.492 11.453 1 86.88 175 ASP A N 1
ATOM 1381 C CA . ASP A 1 175 ? -6.492 1.497 12.258 1 86.88 175 ASP A CA 1
ATOM 1382 C C . ASP A 1 175 ? -5.289 0.929 11.508 1 86.88 175 ASP A C 1
ATOM 1384 O O . ASP A 1 175 ? -4.562 0.086 12.039 1 86.88 175 ASP A O 1
ATOM 1388 N N . ASN A 1 176 ? -5.051 1.269 10.188 1 84.62 176 ASN A N 1
ATOM 1389 C CA . ASN A 1 176 ? -3.975 0.822 9.312 1 84.62 176 ASN A CA 1
ATOM 1390 C C . ASN A 1 176 ? -4.145 -0.644 8.922 1 84.62 176 ASN A C 1
ATOM 1392 O O . ASN A 1 176 ? -3.166 -1.32 8.594 1 84.62 176 ASN A O 1
ATOM 1396 N N . LEU A 1 177 ? -5.355 -1.206 9.031 1 85.94 177 LEU A N 1
ATOM 1397 C CA . LEU A 1 177 ? -5.695 -2.564 8.617 1 85.94 177 LEU A CA 1
ATOM 1398 C C . LEU A 1 177 ? -6.609 -2.549 7.398 1 85.94 177 LEU A C 1
ATOM 1400 O O . LEU A 1 177 ? -6.152 -2.344 6.273 1 85.94 177 LEU A O 1
ATOM 1404 N N . GLN A 1 178 ? -7.883 -2.436 7.547 1 85.12 178 GLN A N 1
ATOM 1405 C CA . GLN A 1 178 ? -8.797 -2.375 6.41 1 85.12 178 GLN A CA 1
ATOM 1406 C C . GLN A 1 178 ? -8.898 -0.955 5.859 1 85.12 178 GLN A C 1
ATOM 1408 O O . GLN A 1 178 ? -9.023 -0.758 4.648 1 85.12 178 GLN A O 1
ATOM 1413 N N . ARG A 1 179 ? -8.812 0.026 6.688 1 93.31 179 ARG A N 1
ATOM 1414 C CA . ARG A 1 179 ? -8.672 1.458 6.438 1 93.31 179 ARG A CA 1
ATOM 1415 C C . ARG A 1 179 ? -9.828 1.979 5.586 1 93.31 179 ARG A C 1
ATOM 1417 O O . ARG A 1 179 ? -9.609 2.721 4.625 1 93.31 179 ARG A O 1
ATOM 1424 N N . ASN A 1 180 ? -10.992 1.521 5.863 1 91.31 180 ASN A N 1
ATOM 1425 C CA . ASN A 1 180 ? -12.18 1.9 5.098 1 91.31 180 ASN A CA 1
ATOM 1426 C C . ASN A 1 180 ? -12.398 3.41 5.117 1 91.31 180 ASN A C 1
ATOM 1428 O O . ASN A 1 180 ? -12.625 4.023 4.07 1 91.31 180 ASN A O 1
ATOM 1432 N N . CYS A 1 181 ? -12.258 3.982 6.301 1 94.94 181 CYS A N 1
ATOM 1433 C CA . CYS A 1 181 ? -12.516 5.414 6.418 1 94.94 181 CYS A CA 1
ATOM 1434 C C . CYS A 1 181 ? -11.391 6.223 5.781 1 94.94 181 CYS A C 1
ATOM 1436 O O . CYS A 1 181 ? -11.625 7.297 5.23 1 94.94 181 CYS A O 1
ATOM 1438 N N . PHE A 1 182 ? -10.234 5.73 5.852 1 96.75 182 PHE A N 1
ATOM 1439 C CA . PHE A 1 182 ? -9.141 6.391 5.152 1 96.75 182 PHE A CA 1
ATOM 1440 C C . PHE A 1 182 ? -9.438 6.512 3.662 1 96.75 182 PHE A C 1
ATOM 1442 O O . PHE A 1 182 ? -9.344 7.602 3.092 1 96.75 182 PHE A O 1
ATOM 1449 N N . PHE A 1 183 ? -9.844 5.383 3.055 1 96.62 183 PHE A N 1
ATOM 1450 C CA . PHE A 1 183 ? -10.117 5.375 1.622 1 96.62 183 PHE A CA 1
ATOM 1451 C C . PHE A 1 183 ? -11.312 6.262 1.293 1 96.62 183 PHE A C 1
ATOM 1453 O O . PHE A 1 183 ? -11.344 6.902 0.241 1 96.62 183 PHE A O 1
ATOM 1460 N N . THR A 1 184 ? -12.234 6.25 2.174 1 95.62 184 THR A N 1
ATOM 1461 C CA . THR A 1 184 ? -13.414 7.086 1.989 1 95.62 184 THR A CA 1
ATOM 1462 C C . THR A 1 184 ? -13.031 8.562 1.943 1 95.62 184 THR A C 1
ATOM 1464 O O . THR A 1 184 ? -13.391 9.273 1.001 1 95.62 184 THR A O 1
ATOM 1467 N N . LEU A 1 185 ? -12.258 8.969 2.914 1 97.75 185 LEU A N 1
ATOM 1468 C CA . LEU A 1 185 ? -11.93 10.391 3.02 1 97.75 185 LEU A CA 1
ATOM 1469 C C . LEU A 1 185 ? -10.812 10.758 2.055 1 97.75 185 LEU A C 1
ATOM 1471 O O . LEU A 1 185 ? -10.633 11.938 1.734 1 97.75 185 LEU A O 1
ATOM 1475 N N . GLU A 1 186 ? -10.031 9.719 1.658 1 97.12 186 GLU A N 1
ATOM 1476 C CA . GLU A 1 186 ? -9.023 9.977 0.635 1 97.12 186 GLU A CA 1
ATOM 1477 C C . GLU A 1 186 ? -9.648 10.586 -0.616 1 97.12 186 GLU A C 1
ATOM 1479 O O . GLU A 1 186 ? -9.078 11.492 -1.225 1 97.12 186 GLU A O 1
ATOM 1484 N N . ALA A 1 187 ? -10.773 10.117 -0.968 1 96.81 187 ALA A N 1
ATOM 1485 C CA . ALA A 1 187 ? -11.453 10.625 -2.158 1 96.81 187 ALA A CA 1
ATOM 1486 C C . ALA A 1 187 ? -11.867 12.078 -1.979 1 96.81 187 ALA A C 1
ATOM 1488 O O . ALA A 1 187 ? -11.75 12.883 -2.908 1 96.81 187 ALA A O 1
ATOM 1489 N N . VAL A 1 188 ? -12.305 12.406 -0.81 1 97.38 188 VAL A N 1
ATOM 1490 C CA . VAL A 1 188 ? -12.672 13.789 -0.509 1 97.38 188 VAL A CA 1
ATOM 1491 C C . VAL A 1 188 ? -11.414 14.664 -0.521 1 97.38 188 VAL A C 1
ATOM 1493 O O . VAL A 1 188 ? -11.391 15.703 -1.179 1 97.38 188 VAL A O 1
ATOM 1496 N N . TYR A 1 189 ? -10.43 14.188 0.118 1 97.62 189 TYR A N 1
ATOM 1497 C CA . TYR A 1 189 ? -9.172 14.906 0.219 1 97.62 189 TYR A CA 1
ATOM 1498 C C . TYR A 1 189 ? -8.609 15.227 -1.162 1 97.62 189 TYR A C 1
ATOM 1500 O O . TYR A 1 189 ? -8.219 16.359 -1.434 1 97.62 189 TYR A O 1
ATOM 1508 N N . LEU A 1 190 ? -8.609 14.242 -2.002 1 95.75 190 LEU A N 1
ATOM 1509 C CA . LEU A 1 190 ? -8.008 14.422 -3.32 1 95.75 190 LEU A CA 1
ATOM 1510 C C . LEU A 1 190 ? -8.836 15.383 -4.168 1 95.75 190 LEU A C 1
ATOM 1512 O O . LEU A 1 190 ? -8.273 16.188 -4.914 1 95.75 190 LEU A O 1
ATOM 1516 N N . ALA A 1 191 ? -10.102 15.297 -4.094 1 96.19 191 ALA A N 1
ATOM 1517 C CA . ALA A 1 191 ? -10.961 16.219 -4.832 1 96.19 191 ALA A CA 1
ATOM 1518 C C . ALA A 1 191 ? -10.719 17.656 -4.402 1 96.19 191 ALA A C 1
ATOM 1520 O O . ALA A 1 191 ? -10.641 18.562 -5.242 1 96.19 191 ALA A O 1
ATOM 1521 N N . PHE A 1 192 ? -10.562 17.891 -3.133 1 97 192 PHE A N 1
ATOM 1522 C CA . PHE A 1 192 ? -10.383 19.219 -2.584 1 97 192 PHE A CA 1
ATOM 1523 C C . PHE A 1 192 ? -8.984 19.75 -2.883 1 97 192 PHE A C 1
ATOM 1525 O O . PHE A 1 192 ? -8.812 20.922 -3.209 1 97 192 PHE A O 1
ATOM 1532 N N . LYS A 1 193 ? -8.039 18.844 -2.719 1 95.06 193 LYS A N 1
ATOM 1533 C CA . LYS A 1 193 ? -6.652 19.219 -2.988 1 95.06 193 LYS A CA 1
ATOM 1534 C C . LYS A 1 193 ? -6.488 19.719 -4.418 1 95.06 193 LYS A C 1
ATOM 1536 O O . LYS A 1 193 ? -5.824 20.734 -4.656 1 95.06 193 LYS A O 1
ATOM 1541 N N . GLU A 1 194 ? -7.102 19.047 -5.312 1 93.31 194 GLU A N 1
ATOM 1542 C CA . GLU A 1 194 ? -7.016 19.406 -6.723 1 93.31 194 GLU A CA 1
ATOM 1543 C C . GLU A 1 194 ? -7.562 20.812 -6.969 1 93.31 194 GLU A C 1
ATOM 1545 O O . GLU A 1 194 ? -7.086 21.516 -7.855 1 93.31 194 GLU A O 1
ATOM 1550 N N . GLU A 1 195 ? -8.469 21.234 -6.164 1 94.75 195 GLU A N 1
ATOM 1551 C CA . GLU A 1 195 ? -9.109 22.531 -6.355 1 94.75 195 GLU A CA 1
ATOM 1552 C C . GLU A 1 195 ? -8.516 23.578 -5.418 1 94.75 195 GLU A C 1
ATOM 1554 O O . GLU A 1 195 ? -8.961 24.719 -5.402 1 94.75 195 GLU A O 1
ATOM 1559 N N . GLY A 1 196 ? -7.633 23.156 -4.59 1 93.06 196 GLY A N 1
ATOM 1560 C CA . GLY A 1 196 ? -6.902 24.094 -3.752 1 93.06 196 GLY A CA 1
ATOM 1561 C C . GLY A 1 196 ? -7.656 24.469 -2.492 1 93.06 196 GLY A C 1
ATOM 1562 O O . GLY A 1 196 ? -7.43 25.547 -1.935 1 93.06 196 GLY A O 1
ATOM 1563 N N . TYR A 1 197 ? -8.578 23.672 -2.066 1 92.69 197 TYR A N 1
ATOM 1564 C CA . TYR A 1 197 ? -9.289 23.953 -0.826 1 92.69 197 TYR A CA 1
ATOM 1565 C C . TYR A 1 197 ? -8.398 23.688 0.384 1 92.69 197 TYR A C 1
ATOM 1567 O O . TYR A 1 197 ? -7.75 22.641 0.466 1 92.69 197 TYR A O 1
ATOM 1575 N N . PRO A 1 198 ? -8.328 24.609 1.237 1 90.88 198 PRO A N 1
ATOM 1576 C CA . PRO A 1 198 ? -7.629 24.328 2.492 1 90.88 198 PRO A CA 1
ATOM 1577 C C . PRO A 1 198 ? -8.32 23.25 3.322 1 90.88 198 PRO A C 1
ATOM 1579 O O . PRO A 1 198 ? -9.555 23.234 3.416 1 90.88 198 PRO A O 1
ATOM 1582 N N . MET A 1 199 ? -7.555 22.344 3.834 1 94.56 199 MET A N 1
ATOM 1583 C CA . MET A 1 199 ? -8.102 21.266 4.645 1 94.56 199 MET A CA 1
ATOM 1584 C C . MET A 1 199 ? -7.238 21.016 5.875 1 94.56 199 MET A C 1
ATOM 1586 O O . MET A 1 199 ? -6.035 21.281 5.859 1 94.56 199 MET A O 1
ATOM 1590 N N . SER A 1 200 ? -7.828 20.656 6.914 1 93.31 200 SER A N 1
ATOM 1591 C CA . SER A 1 200 ? -7.152 20.078 8.07 1 93.31 200 SER A CA 1
ATOM 1592 C C . SER A 1 200 ? -7.578 18.641 8.305 1 93.31 200 SER A C 1
ATOM 1594 O O . SER A 1 200 ? -8.758 18.297 8.164 1 93.31 200 SER A O 1
ATOM 1596 N N . ILE A 1 201 ? -6.625 17.828 8.602 1 95.25 201 ILE A N 1
ATOM 1597 C CA . ILE A 1 201 ? -6.883 16.391 8.719 1 95.25 201 ILE A CA 1
ATOM 1598 C C . ILE A 1 201 ? -6.582 15.93 10.148 1 95.25 201 ILE A C 1
ATOM 1600 O O . ILE A 1 201 ? -5.559 16.312 10.727 1 95.25 201 ILE A O 1
ATOM 1604 N N . HIS A 1 202 ? -7.496 15.227 10.695 1 95.12 202 HIS A N 1
ATOM 1605 C CA . HIS A 1 202 ? -7.309 14.594 12 1 95.12 202 HIS A CA 1
ATOM 1606 C C . HIS A 1 202 ? -7.781 13.148 11.977 1 95.12 202 HIS A C 1
ATOM 1608 O O . HIS A 1 202 ? -8.977 12.883 11.836 1 95.12 202 HIS A O 1
ATOM 1614 N N . ASN A 1 203 ? -6.809 12.234 12.094 1 95.81 203 ASN A N 1
ATOM 1615 C CA . ASN A 1 203 ? -7.191 10.828 12.156 1 95.81 203 ASN A CA 1
ATOM 1616 C C . ASN A 1 203 ? -6.805 10.203 13.5 1 95.81 203 ASN A C 1
ATOM 1618 O O . ASN A 1 203 ? -5.965 10.742 14.219 1 95.81 203 ASN A O 1
ATOM 1622 N N . PHE A 1 204 ? -7.512 9.141 13.883 1 95.31 204 PHE A N 1
ATOM 1623 C CA . PHE A 1 204 ? -7.312 8.422 15.133 1 95.31 204 PHE A CA 1
ATOM 1624 C C . PHE A 1 204 ? -7.598 6.934 14.945 1 95.31 204 PHE A C 1
ATOM 1626 O O . PHE A 1 204 ? -8.156 6.523 13.922 1 95.31 204 PHE A O 1
ATOM 1633 N N . ASP A 1 205 ? -7.156 6.137 15.852 1 94 205 ASP A N 1
ATOM 1634 C CA . ASP A 1 205 ? -7.41 4.699 15.867 1 94 205 ASP A CA 1
ATOM 1635 C C . ASP A 1 205 ? -8.461 4.336 16.906 1 94 205 ASP A C 1
ATOM 1637 O O . ASP A 1 205 ? -8.195 4.375 18.109 1 94 205 ASP A O 1
ATOM 1641 N N . GLU A 1 206 ? -9.562 3.857 16.5 1 92.12 206 GLU A N 1
ATOM 1642 C CA . GLU A 1 206 ? -10.688 3.602 17.391 1 92.12 206 GLU A CA 1
ATOM 1643 C C . GLU A 1 206 ? -10.445 2.354 18.234 1 92.12 206 GLU A C 1
ATOM 1645 O O . GLU A 1 206 ? -11.172 2.107 19.203 1 92.12 206 GLU A O 1
ATOM 1650 N N . THR A 1 207 ? -9.508 1.56 17.781 1 88.44 207 THR A N 1
ATOM 1651 C CA . THR A 1 207 ? -9.172 0.407 18.609 1 88.44 207 THR A CA 1
ATOM 1652 C C . THR A 1 207 ? -8.492 0.851 19.891 1 88.44 207 THR A C 1
ATOM 1654 O O . THR A 1 207 ? -8.391 0.073 20.844 1 88.44 207 THR A O 1
ATOM 1657 N N . ASN A 1 208 ? -8.039 2.064 19.844 1 89.81 208 ASN A N 1
ATOM 1658 C CA . ASN A 1 208 ? -7.52 2.705 21.047 1 89.81 208 ASN A CA 1
ATOM 1659 C C . ASN A 1 208 ? -8.516 3.699 21.641 1 89.81 208 ASN A C 1
ATOM 1661 O O . ASN A 1 208 ? -9.625 3.846 21.125 1 89.81 208 ASN A O 1
ATOM 1665 N N . HIS A 1 209 ? -8.156 4.219 22.734 1 89.81 209 HIS A N 1
ATOM 1666 C CA . HIS A 1 209 ? -9.008 5.234 23.344 1 89.81 209 HIS A CA 1
ATOM 1667 C C . HIS A 1 209 ? -9.07 6.484 22.469 1 89.81 209 HIS A C 1
ATOM 1669 O O . HIS A 1 209 ? -8.039 7.016 22.062 1 89.81 209 HIS A O 1
ATOM 1675 N N . VAL A 1 210 ? -10.336 6.875 22.172 1 93.75 210 VAL A N 1
ATOM 1676 C CA . VAL A 1 210 ? -10.547 8.086 21.391 1 93.75 210 VAL A CA 1
ATOM 1677 C C . VAL A 1 210 ? -11.055 9.203 22.297 1 93.75 210 VAL A C 1
ATOM 1679 O O . VAL A 1 210 ? -12.094 9.055 22.953 1 93.75 210 VAL A O 1
ATOM 1682 N N . ASP A 1 211 ? -10.328 10.273 22.344 1 96.12 211 ASP A N 1
ATOM 1683 C CA . ASP A 1 211 ? -10.734 11.438 23.125 1 96.12 211 ASP A CA 1
ATOM 1684 C C . ASP A 1 211 ? -11.492 12.438 22.25 1 96.12 211 ASP A C 1
ATOM 1686 O O . ASP A 1 211 ? -10.883 13.281 21.594 1 96.12 211 ASP A O 1
ATOM 1690 N N . ALA A 1 212 ? -12.781 12.359 22.406 1 96.81 212 ALA A N 1
ATOM 1691 C CA . ALA A 1 212 ? -13.633 13.227 21.609 1 96.81 212 ALA A CA 1
ATOM 1692 C C . ALA A 1 212 ? -13.375 14.695 21.922 1 96.81 212 ALA A C 1
ATOM 1694 O O . ALA A 1 212 ? -13.422 15.539 21.016 1 96.81 212 ALA A O 1
ATOM 1695 N N . GLU A 1 213 ? -13.109 15.062 23.156 1 96.56 213 GLU A N 1
ATOM 1696 C CA . GLU A 1 213 ? -12.844 16.438 23.547 1 96.56 213 GLU A CA 1
ATOM 1697 C C . GLU A 1 213 ? -11.578 16.969 22.891 1 96.56 213 GLU A C 1
ATOM 1699 O O . GLU A 1 213 ? -11.531 18.125 22.438 1 96.56 213 GLU A O 1
ATOM 1704 N N . ASP A 1 214 ? -10.664 16.109 22.859 1 95.69 214 ASP A N 1
ATOM 1705 C CA . ASP A 1 214 ? -9.406 16.5 22.219 1 95.69 214 ASP A CA 1
ATOM 1706 C C . ASP A 1 214 ? -9.609 16.766 20.734 1 95.69 214 ASP A C 1
ATOM 1708 O O . ASP A 1 214 ? -9.023 17.703 20.172 1 95.69 214 ASP A O 1
ATOM 1712 N N . ILE A 1 215 ? -10.359 15.953 20.109 1 96.06 215 ILE A N 1
ATOM 1713 C CA . ILE A 1 215 ? -10.648 16.125 18.688 1 96.06 215 ILE A CA 1
ATOM 1714 C C . ILE A 1 215 ? -11.32 17.469 18.469 1 96.06 215 ILE A C 1
ATOM 1716 O O . ILE A 1 215 ? -10.914 18.234 17.578 1 96.06 215 ILE A O 1
ATOM 1720 N N . VAL A 1 216 ? -12.266 17.812 19.25 1 96.06 216 VAL A N 1
ATOM 1721 C CA . VAL A 1 216 ? -13.031 19.047 19.125 1 96.06 216 VAL A CA 1
ATOM 1722 C C . VAL A 1 216 ? -12.117 20.25 19.391 1 96.06 216 VAL A C 1
ATOM 1724 O O . VAL A 1 216 ? -12.164 21.234 18.656 1 96.06 216 VAL A O 1
ATOM 1727 N N . HIS A 1 217 ? -11.266 20.156 20.328 1 94.94 217 HIS A N 1
ATOM 1728 C CA . HIS A 1 217 ? -10.328 21.234 20.641 1 94.94 217 HIS A CA 1
ATOM 1729 C C . HIS A 1 217 ? -9.359 21.469 19.484 1 94.94 217 HIS A C 1
ATOM 1731 O O . HIS A 1 217 ? -9.023 22.609 19.172 1 94.94 217 HIS A O 1
ATOM 1737 N N . THR A 1 218 ? -8.945 20.359 18.922 1 92.75 218 THR A N 1
ATOM 1738 C CA . THR A 1 218 ? -8.031 20.453 17.797 1 92.75 218 THR A CA 1
ATOM 1739 C C . THR A 1 218 ? -8.68 21.203 16.625 1 92.75 218 THR A C 1
ATOM 1741 O O . THR A 1 218 ? -8.055 22.062 16 1 92.75 218 THR A O 1
ATOM 1744 N N . ILE A 1 219 ? -9.906 20.906 16.391 1 92.06 219 ILE A N 1
ATOM 1745 C CA . ILE A 1 219 ? -10.641 21.562 15.32 1 92.06 219 ILE A CA 1
ATOM 1746 C C . ILE A 1 219 ? -10.758 23.062 15.609 1 92.06 219 ILE A C 1
ATOM 1748 O O . ILE A 1 219 ? -10.484 23.891 14.75 1 92.06 219 ILE A O 1
ATOM 1752 N N . GLN A 1 220 ? -11.086 23.406 16.828 1 91.31 220 GLN A N 1
ATOM 1753 C CA . GLN A 1 220 ? -11.273 24.797 17.219 1 91.31 220 GLN A CA 1
ATOM 1754 C C . GLN A 1 220 ? -9.969 25.578 17.125 1 91.31 220 GLN A C 1
ATOM 1756 O O . GLN A 1 220 ? -9.961 26.719 16.656 1 91.31 220 GLN A O 1
ATOM 1761 N N . ASN A 1 221 ? -8.93 24.969 17.578 1 89.5 221 ASN A N 1
ATOM 1762 C CA . ASN A 1 221 ? -7.633 25.641 17.547 1 89.5 221 ASN A CA 1
ATOM 1763 C C . ASN A 1 221 ? -7.176 25.922 16.125 1 89.5 221 ASN A C 1
ATOM 1765 O O . ASN A 1 221 ? -6.648 27 15.852 1 89.5 221 ASN A O 1
ATOM 1769 N N . LYS A 1 222 ? -7.383 24.969 15.305 1 85.56 222 LYS A N 1
ATOM 1770 C CA . LYS A 1 222 ? -6.984 25.156 13.906 1 85.56 222 LYS A CA 1
ATOM 1771 C C . LYS A 1 222 ? -7.82 26.25 13.234 1 85.56 222 LYS A C 1
ATOM 1773 O O . LYS A 1 222 ? -7.316 27 12.406 1 85.56 222 LYS A O 1
ATOM 1778 N N . GLU A 1 223 ? -9.039 26.344 13.617 1 80.94 223 GLU A N 1
ATOM 1779 C CA . GLU A 1 223 ? -9.93 27.359 13.086 1 80.94 223 GLU A CA 1
ATOM 1780 C C . GLU A 1 223 ? -9.516 28.75 13.562 1 80.94 223 GLU A C 1
ATOM 1782 O O . GLU A 1 223 ? -9.562 29.719 12.789 1 80.94 223 GLU A O 1
ATOM 1787 N N . ARG A 1 224 ? -9.102 28.828 14.781 1 80.88 224 ARG A N 1
ATOM 1788 C CA . ARG A 1 224 ? -8.695 30.094 15.367 1 80.88 224 ARG A CA 1
ATOM 1789 C C . ARG A 1 224 ? -7.422 30.625 14.711 1 80.88 224 ARG A C 1
ATOM 1791 O O . ARG A 1 224 ? -7.316 31.812 14.406 1 80.88 224 ARG A O 1
ATOM 1798 N N . VAL A 1 225 ? -6.504 29.766 14.5 1 74.81 225 VAL A N 1
ATOM 1799 C CA . VAL A 1 225 ? -5.207 30.141 13.945 1 74.81 225 VAL A CA 1
ATOM 1800 C C . VAL A 1 225 ? -5.387 30.641 12.516 1 74.81 225 VAL A C 1
ATOM 1802 O O . VAL A 1 225 ? -4.715 31.578 12.094 1 74.81 225 VAL A O 1
ATOM 1805 N N . GLU A 1 226 ? -6.27 30.016 11.914 1 70.06 226 GLU A N 1
ATOM 1806 C CA . GLU A 1 226 ? -6.438 30.375 10.508 1 70.06 226 GLU A CA 1
ATOM 1807 C C . GLU A 1 226 ? -7.375 31.578 10.352 1 70.06 226 GLU A C 1
ATOM 1809 O O . GLU A 1 226 ? -7.496 32.125 9.266 1 70.06 226 GLU A O 1
ATOM 1814 N N . LYS A 1 227 ? -7.617 32.344 11.492 1 62.81 227 LYS A N 1
ATOM 1815 C CA . LYS A 1 227 ? -8.367 33.594 11.602 1 62.81 227 LYS A CA 1
ATOM 1816 C C . LYS A 1 227 ? -9.531 33.594 10.609 1 62.81 227 LYS A C 1
ATOM 1818 O O . LYS A 1 227 ? -9.852 34.656 10.055 1 62.81 227 LYS A O 1
ATOM 1823 N N . ARG A 1 228 ? -10.008 32.438 10.258 1 58.97 228 ARG A N 1
ATOM 1824 C CA . ARG A 1 228 ? -11.008 32.531 9.195 1 58.97 228 ARG A CA 1
ATOM 1825 C C . ARG A 1 228 ? -12.422 32.406 9.75 1 58.97 228 ARG A C 1
ATOM 1827 O O . ARG A 1 228 ? -12.688 31.531 10.57 1 58.97 228 ARG A O 1
ATOM 1834 N N . ARG A 1 229 ? -13.227 33.438 9.859 1 58 229 ARG A N 1
ATOM 1835 C CA . ARG A 1 229 ? -14.578 33.656 10.367 1 58 229 ARG A CA 1
ATOM 1836 C C . ARG A 1 229 ? -15.594 32.844 9.562 1 58 229 ARG A C 1
ATOM 1838 O O . ARG A 1 229 ? -16.797 33.094 9.688 1 58 229 ARG A O 1
ATOM 1845 N N . LEU A 1 230 ? -15.148 31.938 8.781 1 62.47 230 LEU A N 1
ATOM 1846 C CA . LEU A 1 230 ? -16.172 31.344 7.926 1 62.47 230 LEU A CA 1
ATOM 1847 C C . LEU A 1 230 ? -16.531 29.938 8.391 1 62.47 230 LEU A C 1
ATOM 1849 O O . LEU A 1 230 ? -15.82 29.344 9.195 1 62.47 230 LEU A O 1
ATOM 1853 N N . CYS A 1 231 ? -17.703 29.578 8.039 1 67.94 231 CYS A N 1
ATOM 1854 C CA . CYS A 1 231 ? -18.266 28.266 8.32 1 67.94 231 CYS A CA 1
ATOM 1855 C C . CYS A 1 231 ? -17.266 27.156 8.008 1 67.94 231 CYS A C 1
ATOM 1857 O O . CYS A 1 231 ? -16.719 27.109 6.906 1 67.94 231 CYS A O 1
ATOM 1859 N N . ALA A 1 232 ? -16.953 26.453 9.102 1 88.06 232 ALA A N 1
ATOM 1860 C CA . ALA A 1 232 ? -16.078 25.297 8.914 1 88.06 232 ALA A CA 1
ATOM 1861 C C . ALA A 1 232 ? -16.875 24.016 8.781 1 88.06 232 ALA A C 1
ATOM 1863 O O . ALA A 1 232 ? -17.875 23.812 9.461 1 88.06 232 ALA A O 1
ATOM 1864 N N . VAL A 1 233 ? -16.594 23.297 7.781 1 95.06 233 VAL A N 1
ATOM 1865 C CA . VAL A 1 233 ? -17.281 22.031 7.535 1 95.06 233 VAL A CA 1
ATOM 1866 C C . VAL A 1 233 ? -16.438 20.875 8.062 1 95.06 233 VAL A C 1
ATOM 1868 O O . VAL A 1 233 ? -15.266 20.719 7.699 1 95.06 233 VAL A O 1
ATOM 1871 N N . VAL A 1 234 ? -17.031 20.109 8.945 1 96.81 234 VAL A N 1
ATOM 1872 C CA . VAL A 1 234 ? -16.375 18.922 9.5 1 96.81 234 VAL A CA 1
ATOM 1873 C C . VAL A 1 234 ? -16.938 17.656 8.852 1 96.81 234 VAL A C 1
ATOM 1875 O O . VAL A 1 234 ? -18.125 17.359 9 1 96.81 234 VAL A O 1
ATOM 1878 N N . ILE A 1 235 ? -16.141 16.953 8.156 1 97.69 235 ILE A N 1
ATOM 1879 C CA . ILE A 1 235 ? -16.531 15.711 7.5 1 97.69 235 ILE A CA 1
ATOM 1880 C C . ILE A 1 235 ? -15.922 14.523 8.242 1 97.69 235 ILE A C 1
ATOM 1882 O O . ILE A 1 235 ? -14.695 14.406 8.344 1 97.69 235 ILE A O 1
ATOM 1886 N N . MET A 1 236 ? -16.812 13.641 8.695 1 97.06 236 MET A N 1
ATOM 1887 C CA . MET A 1 236 ? -16.328 12.578 9.578 1 97.06 236 MET A CA 1
ATOM 1888 C C . MET A 1 236 ? -16.609 11.203 8.977 1 97.06 236 MET A C 1
ATOM 1890 O O . MET A 1 236 ? -17.594 11.031 8.242 1 97.06 236 MET A O 1
ATOM 1894 N N . CYS A 1 237 ? -15.797 10.258 9.25 1 95.62 237 CYS A N 1
ATOM 1895 C CA . CYS A 1 237 ? -15.969 8.828 8.992 1 95.62 237 CYS A CA 1
ATOM 1896 C C . CYS A 1 237 ? -15.43 7.996 10.148 1 95.62 237 CYS A C 1
ATOM 1898 O O . CYS A 1 237 ? -14.211 7.922 10.352 1 95.62 237 CYS A O 1
ATOM 1900 N N . ALA A 1 238 ? -16.266 7.535 10.938 1 94.19 238 ALA A N 1
ATOM 1901 C CA . ALA A 1 238 ? -15.945 6.746 12.125 1 94.19 238 ALA A CA 1
ATOM 1902 C C . ALA A 1 238 ? -17.141 5.918 12.57 1 94.19 238 ALA A C 1
ATOM 1904 O O . ALA A 1 238 ? -18.172 5.895 11.891 1 94.19 238 ALA A O 1
ATOM 1905 N N . SER A 1 239 ? -16.953 5.102 13.555 1 90 239 SER A N 1
ATOM 1906 C CA . SER A 1 239 ? -18.062 4.34 14.109 1 90 239 SER A CA 1
ATOM 1907 C C . SER A 1 239 ? -19.156 5.262 14.633 1 90 239 SER A C 1
ATOM 1909 O O . SER A 1 239 ? -18.891 6.414 14.977 1 90 239 SER A O 1
ATOM 1911 N N . SER A 1 240 ? -20.359 4.707 14.773 1 88.56 240 SER A N 1
ATOM 1912 C CA . SER A 1 240 ? -21.484 5.477 15.289 1 88.56 240 SER A CA 1
ATOM 1913 C C . SER A 1 240 ? -21.203 5.957 16.719 1 88.56 240 SER A C 1
ATOM 1915 O O . SER A 1 240 ? -21.609 7.062 17.094 1 88.56 240 SER A O 1
ATOM 1917 N N . ASP A 1 241 ? -20.516 5.152 17.422 1 89.88 241 ASP A N 1
ATOM 1918 C CA . ASP A 1 241 ? -20.203 5.527 18.797 1 89.88 241 ASP A CA 1
ATOM 1919 C C . ASP A 1 241 ? -19.234 6.715 18.828 1 89.88 241 ASP A C 1
ATOM 1921 O O . ASP A 1 241 ? -19.438 7.66 19.594 1 89.88 241 ASP A O 1
ATOM 1925 N N . THR A 1 242 ? -18.266 6.633 18.062 1 93 242 THR A N 1
ATOM 1926 C CA . THR A 1 242 ? -17.281 7.707 18.016 1 93 242 THR A CA 1
ATOM 1927 C C . THR A 1 242 ? -17.922 9.008 17.531 1 93 242 THR A C 1
ATOM 1929 O O . THR A 1 242 ? -17.688 10.07 18.094 1 93 242 THR A O 1
ATOM 1932 N N . VAL A 1 243 ? -18.75 8.883 16.547 1 94.06 243 VAL A N 1
ATOM 1933 C CA . VAL A 1 243 ? -19.422 10.062 16 1 94.06 243 VAL A CA 1
ATOM 1934 C C . VAL A 1 243 ? -20.328 10.688 17.062 1 94.06 243 VAL A C 1
ATOM 1936 O O . VAL A 1 243 ? -20.328 11.906 17.234 1 94.06 243 VAL A O 1
ATOM 1939 N N . ARG A 1 244 ? -21.031 9.836 17.75 1 94.62 244 ARG A N 1
ATOM 1940 C CA . ARG A 1 244 ? -21.891 10.328 18.812 1 94.62 244 ARG A CA 1
ATOM 1941 C C . ARG A 1 244 ? -21.094 11.086 19.859 1 94.62 244 ARG A C 1
ATOM 1943 O O . ARG A 1 244 ? -21.484 12.164 20.297 1 94.62 244 ARG A O 1
ATOM 1950 N N . ASN A 1 245 ? -20 10.562 20.234 1 95.62 245 ASN A N 1
ATOM 1951 C CA . ASN A 1 245 ? -19.172 11.188 21.266 1 95.62 245 ASN A CA 1
ATOM 1952 C C . ASN A 1 245 ? -18.594 12.508 20.781 1 95.62 245 ASN A C 1
ATOM 1954 O O . ASN A 1 245 ? -18.5 13.477 21.531 1 95.62 245 ASN A O 1
ATOM 1958 N N . ILE A 1 246 ? -18.219 12.562 19.562 1 96.75 246 ILE A N 1
ATOM 1959 C CA . ILE A 1 246 ? -17.688 13.797 19 1 96.75 246 ILE A CA 1
ATOM 1960 C C . ILE A 1 246 ? -18.781 14.859 18.969 1 96.75 246 ILE A C 1
ATOM 1962 O O . ILE A 1 246 ? -18.547 16.016 19.328 1 96.75 246 ILE A O 1
ATOM 1966 N N . MET A 1 247 ? -19.984 14.461 18.562 1 96.81 247 MET A N 1
ATOM 1967 C CA . MET A 1 247 ? -21.094 15.414 18.469 1 96.81 247 MET A CA 1
ATOM 1968 C C . MET A 1 247 ? -21.469 15.93 19.859 1 96.81 247 MET A C 1
ATOM 1970 O O . MET A 1 247 ? -21.781 17.109 20.016 1 96.81 247 MET A O 1
ATOM 1974 N N . LEU A 1 248 ? -21.422 15.031 20.828 1 97.38 248 LEU A N 1
ATOM 1975 C CA . LEU A 1 248 ? -21.688 15.453 22.188 1 97.38 248 LEU A CA 1
ATOM 1976 C C . LEU A 1 248 ? -20.641 16.453 22.672 1 97.38 248 LEU A C 1
ATOM 1978 O O . LEU A 1 248 ? -21 17.5 23.234 1 97.38 248 LEU A O 1
ATOM 1982 N N . ALA A 1 249 ? -19.422 16.188 22.438 1 98.06 249 ALA A N 1
ATOM 1983 C CA . ALA A 1 249 ? -18.344 17.094 22.828 1 98.06 249 ALA A CA 1
ATOM 1984 C C . ALA A 1 249 ? -18.469 18.422 22.109 1 98.06 249 ALA A C 1
ATOM 1986 O O . ALA A 1 249 ? -18.297 19.484 22.719 1 98.06 249 ALA A O 1
ATOM 1987 N N . ALA A 1 250 ? -18.75 18.375 20.828 1 97.38 250 ALA A N 1
ATOM 1988 C CA . ALA A 1 250 ? -18.906 19.594 20.031 1 97.38 250 ALA A CA 1
ATOM 1989 C C . ALA A 1 250 ? -20.062 20.453 20.562 1 97.38 250 ALA A C 1
ATOM 1991 O O . ALA A 1 250 ? -19.938 21.672 20.641 1 97.38 250 ALA A O 1
ATOM 1992 N N . HIS A 1 251 ? -21.156 19.781 20.906 1 97 251 HIS A N 1
ATOM 1993 C CA . HIS A 1 251 ? -22.328 20.469 21.422 1 97 251 HIS A CA 1
ATOM 1994 C C . HIS A 1 251 ? -22.016 21.172 22.75 1 97 251 HIS A C 1
ATOM 1996 O O . HIS A 1 251 ? -22.391 22.328 22.953 1 97 251 HIS A O 1
ATOM 2002 N N . ARG A 1 252 ? -21.266 20.516 23.531 1 97.12 252 ARG A N 1
ATOM 2003 C CA . ARG A 1 252 ? -20.906 21.047 24.844 1 97.12 252 ARG A CA 1
ATOM 2004 C C . ARG A 1 252 ? -19.969 22.234 24.703 1 97.12 252 ARG A C 1
ATOM 2006 O O . ARG A 1 252 ? -19.969 23.125 25.562 1 97.12 252 ARG A O 1
ATOM 2013 N N . GLN A 1 253 ? -19.297 22.281 23.656 1 94.94 253 GLN A N 1
ATOM 2014 C CA . GLN A 1 253 ? -18.344 23.375 23.422 1 94.94 253 GLN A CA 1
ATOM 2015 C C . GLN A 1 253 ? -18.969 24.469 22.562 1 94.94 253 GLN A C 1
ATOM 2017 O O . GLN A 1 253 ? -18.266 25.375 22.109 1 94.94 253 GLN A O 1
ATOM 2022 N N . GLY A 1 254 ? -20.234 24.297 22.203 1 93.44 254 GLY A N 1
ATOM 2023 C CA . GLY A 1 254 ? -20.953 25.359 21.516 1 93.44 254 GLY A CA 1
ATOM 2024 C C . GLY A 1 254 ? -20.75 25.344 20.016 1 93.44 254 GLY A C 1
ATOM 2025 O O . GLY A 1 254 ? -20.969 26.359 19.344 1 93.44 254 GLY A O 1
ATOM 2026 N N . MET A 1 255 ? -20.359 24.234 19.453 1 94.06 255 MET A N 1
ATOM 2027 C CA . MET A 1 255 ? -20.047 24.172 18.016 1 94.06 255 MET A CA 1
ATOM 2028 C C . MET A 1 255 ? -21.297 23.859 17.203 1 94.06 255 MET A C 1
ATOM 2030 O O . MET A 1 255 ? -21.25 23.828 15.977 1 94.06 255 MET A O 1
ATOM 2034 N N . THR A 1 256 ? -22.375 23.594 17.875 1 94.56 256 THR A N 1
ATOM 2035 C CA . THR A 1 256 ? -23.609 23.219 17.172 1 94.56 256 THR A CA 1
ATOM 2036 C C . THR A 1 256 ? -24.547 24.406 17.062 1 94.56 256 THR A C 1
ATOM 2038 O O . THR A 1 256 ? -25.781 24.234 17.062 1 94.56 256 THR A O 1
ATOM 2041 N N . ASN A 1 257 ? -24 25.609 17.047 1 89.31 257 ASN A N 1
ATOM 2042 C CA . ASN A 1 257 ? -24.797 26.812 16.984 1 89.31 257 ASN A CA 1
ATOM 2043 C C . ASN A 1 257 ? -24.797 27.438 15.594 1 89.31 257 ASN A C 1
ATOM 2045 O O . ASN A 1 257 ? -25.234 28.578 15.414 1 89.31 257 ASN A O 1
ATOM 2049 N N . GLY A 1 258 ? -24.219 26.75 14.602 1 85.81 258 GLY A N 1
ATOM 2050 C CA . GLY A 1 258 ? -24.312 27.25 13.242 1 85.81 258 GLY A CA 1
ATOM 2051 C C . GLY A 1 258 ? -22.953 27.594 12.641 1 85.81 258 GLY A C 1
ATOM 2052 O O . GLY A 1 258 ? -22.844 27.766 11.43 1 85.81 258 GLY A O 1
ATOM 2053 N N . ASP A 1 259 ? -21.938 27.688 13.445 1 85.38 259 ASP A N 1
ATOM 2054 C CA . ASP A 1 259 ? -20.609 28.047 12.961 1 85.38 259 ASP A CA 1
ATOM 2055 C C . ASP A 1 259 ? -19.938 26.875 12.258 1 85.38 259 ASP A C 1
ATOM 2057 O O . ASP A 1 259 ? -19.016 27.062 11.461 1 85.38 259 ASP A O 1
ATOM 2061 N N . TYR A 1 260 ? -20.406 25.734 12.602 1 92.06 260 TYR A N 1
ATOM 2062 C CA . TYR A 1 260 ? -19.859 24.516 12.023 1 92.06 260 TYR A CA 1
ATOM 2063 C C . TYR A 1 260 ? -20.969 23.672 11.383 1 92.06 260 TYR A C 1
ATOM 2065 O O . TYR A 1 260 ? -22.109 23.688 11.852 1 92.06 260 TYR A O 1
ATOM 2073 N N . ILE A 1 261 ? -20.594 23.062 10.375 1 93.81 261 ILE A N 1
ATOM 2074 C CA . ILE A 1 261 ? -21.453 22.047 9.781 1 93.81 261 ILE A CA 1
ATOM 2075 C C . ILE A 1 261 ? -20.797 20.672 9.883 1 93.81 261 ILE A C 1
ATOM 2077 O O . ILE A 1 261 ? -19.609 20.516 9.547 1 93.81 261 ILE A O 1
ATOM 2081 N N . PHE A 1 262 ? -21.562 19.719 10.367 1 95.94 262 PHE A N 1
ATOM 2082 C CA . PHE A 1 262 ? -21.016 18.391 10.562 1 95.94 262 PHE A CA 1
ATOM 2083 C C . PHE A 1 262 ? -21.625 17.391 9.578 1 95.94 262 PHE A C 1
ATOM 2085 O O . PHE A 1 262 ? -22.844 17.359 9.414 1 95.94 262 PHE A O 1
ATOM 2092 N N . PHE A 1 263 ? -20.75 16.641 8.953 1 95.38 263 PHE A N 1
ATOM 2093 C CA . PHE A 1 263 ? -21.156 15.539 8.102 1 95.38 263 PHE A CA 1
ATOM 2094 C C . PHE A 1 263 ? -20.594 14.219 8.609 1 95.38 263 PHE A C 1
ATOM 2096 O O . PHE A 1 263 ? -19.438 14.148 9.031 1 95.38 263 PHE A O 1
ATOM 2103 N N . ASN A 1 264 ? -21.422 13.203 8.633 1 94.44 264 ASN A N 1
ATOM 2104 C CA . ASN A 1 264 ? -21 11.828 8.883 1 94.44 264 ASN A CA 1
ATOM 2105 C C . ASN A 1 264 ? -21.25 10.945 7.656 1 94.44 264 ASN A C 1
ATOM 2107 O O . ASN A 1 264 ? -22.375 10.852 7.164 1 94.44 264 ASN A O 1
ATOM 2111 N N . ILE A 1 265 ? -20.172 10.328 7.215 1 92.31 265 ILE A N 1
ATOM 2112 C CA . ILE A 1 265 ? -20.312 9.469 6.047 1 92.31 265 ILE A CA 1
ATOM 2113 C C . ILE A 1 265 ? -20.672 8.047 6.492 1 92.31 265 ILE A C 1
ATOM 2115 O O . ILE A 1 265 ? -19.859 7.375 7.141 1 92.31 265 ILE A O 1
ATOM 2119 N N . GLU A 1 266 ? -21.797 7.633 6.184 1 86.12 266 GLU A N 1
ATOM 2120 C CA . GLU A 1 266 ? -22.312 6.285 6.414 1 86.12 266 GLU A CA 1
ATOM 2121 C C . GLU A 1 266 ? -23.031 5.754 5.176 1 86.12 266 GLU A C 1
ATOM 2123 O O . GLU A 1 266 ? -24.266 5.711 5.141 1 86.12 266 GLU A O 1
ATOM 2128 N N . LEU A 1 267 ? -22.312 5.273 4.293 1 77.81 267 LEU A N 1
ATOM 2129 C CA . LEU A 1 267 ? -22.844 4.992 2.965 1 77.81 267 LEU A CA 1
ATOM 2130 C C . LEU A 1 267 ? -23.766 3.781 2.998 1 77.81 267 LEU A C 1
ATOM 2132 O O . LEU A 1 267 ? -24.734 3.713 2.23 1 77.81 267 LEU A O 1
ATOM 2136 N N . PHE A 1 268 ? -23.422 2.783 3.783 1 67.25 268 PHE A N 1
ATOM 2137 C CA . PHE A 1 268 ? -24.188 1.55 3.703 1 67.25 268 PHE A CA 1
ATOM 2138 C C . PHE A 1 268 ? -25.031 1.346 4.965 1 67.25 268 PHE A C 1
ATOM 2140 O O . PHE A 1 268 ? -25.297 0.21 5.359 1 67.25 268 PHE A O 1
ATOM 2147 N N . ASN A 1 269 ? -25.344 2.396 5.566 1 57.97 269 ASN A N 1
ATOM 2148 C CA . ASN A 1 269 ? -26.156 2.34 6.773 1 57.97 269 ASN A CA 1
ATOM 2149 C C . ASN A 1 269 ? -27.469 1.587 6.535 1 57.97 269 ASN A C 1
ATOM 2151 O O . ASN A 1 269 ? -28.203 1.899 5.602 1 57.97 269 ASN A O 1
ATOM 2155 N N . SER A 1 270 ? -27.391 0.231 6.84 1 47.38 270 SER A N 1
ATOM 2156 C CA . SER A 1 270 ? -28.625 -0.55 6.793 1 47.38 270 SER A CA 1
ATOM 2157 C C . SER A 1 270 ? -29.75 0.147 7.555 1 47.38 270 SER A C 1
ATOM 2159 O O . SER A 1 270 ? -30.922 -0.173 7.367 1 47.38 270 SER A O 1
ATOM 2161 N N . SER A 1 271 ? -29.375 0.563 8.797 1 44.66 271 SER A N 1
ATOM 2162 C CA . SER A 1 271 ? -30.562 1.018 9.508 1 44.66 271 SER A CA 1
ATOM 2163 C C . SER A 1 271 ? -31.219 2.199 8.805 1 44.66 271 SER A C 1
ATOM 2165 O O . SER A 1 271 ? -30.562 2.934 8.07 1 44.66 271 SER A O 1
ATOM 2167 N N . THR A 1 272 ? -32.375 2.066 8.484 1 40.28 272 THR A N 1
ATOM 2168 C CA . THR A 1 272 ? -33.188 3.115 7.867 1 40.28 272 THR A CA 1
ATOM 2169 C C . THR A 1 272 ? -32.469 4.453 7.91 1 40.28 272 THR A C 1
ATOM 2171 O O . THR A 1 272 ? -31.578 4.656 8.75 1 40.28 272 THR A O 1
ATOM 2174 N N . TYR A 1 273 ? -33 5.586 8.133 1 36.44 273 TYR A N 1
ATOM 2175 C CA . TYR A 1 273 ? -32.781 7.02 8 1 36.44 273 TYR A CA 1
ATOM 2176 C C . TYR A 1 273 ? -31.75 7.504 9.008 1 36.44 273 TYR A C 1
ATOM 2178 O O . TYR A 1 273 ? -31.75 8.672 9.406 1 36.44 273 TYR A O 1
ATOM 2186 N N . GLY A 1 274 ? -30.5 6.688 9.141 1 46.75 274 GLY A N 1
ATOM 2187 C CA . GLY A 1 274 ? -29.609 7.488 9.969 1 46.75 274 GLY A CA 1
ATOM 2188 C C . GLY A 1 274 ? -30.234 7.93 11.273 1 46.75 274 GLY A C 1
ATOM 2189 O O . GLY A 1 274 ? -29.672 8.742 12.008 1 46.75 274 GLY A O 1
ATOM 2190 N N . ASN A 1 275 ? -31.594 7.734 11.312 1 52.16 275 ASN A N 1
ATOM 2191 C CA . ASN A 1 275 ? -32.375 8.43 12.32 1 52.16 275 ASN A CA 1
ATOM 2192 C C . ASN A 1 275 ? -31.969 8.023 13.734 1 52.16 275 ASN A C 1
ATOM 2194 O O . ASN A 1 275 ? -32 8.844 14.656 1 52.16 275 ASN A O 1
ATOM 2198 N N . GLY A 1 276 ? -31 7.258 14.016 1 59.28 276 GLY A N 1
ATOM 2199 C CA . GLY A 1 276 ? -31.078 7.27 15.469 1 59.28 276 GLY A CA 1
ATOM 2200 C C . GLY A 1 276 ? -29.812 6.766 16.125 1 59.28 276 GLY A C 1
ATOM 2201 O O . GLY A 1 276 ? -29.859 6.078 17.156 1 59.28 276 GLY A O 1
ATOM 2202 N N . SER A 1 277 ? -28.594 6.984 15.445 1 77.31 277 SER A N 1
ATOM 2203 C CA . SER A 1 277 ? -27.406 6.484 16.141 1 77.31 277 SER A CA 1
ATOM 2204 C C . SER A 1 277 ? -27.047 7.359 17.328 1 77.31 277 SER A C 1
ATOM 2206 O O . SER A 1 277 ? -26.141 7.035 18.094 1 77.31 277 SER A O 1
ATOM 2208 N N . TRP A 1 278 ? -27.984 8.312 17.516 1 86.69 278 TRP A N 1
ATOM 2209 C CA . TRP A 1 278 ? -27.734 9.164 18.672 1 86.69 278 TRP A CA 1
ATOM 2210 C C . TRP A 1 278 ? -28.281 8.523 19.953 1 86.69 278 TRP A C 1
ATOM 2212 O O . TRP A 1 278 ? -27.812 8.82 21.047 1 86.69 278 TRP A O 1
ATOM 2222 N N . LYS A 1 279 ? -29.406 7.684 19.812 1 88.44 279 LYS A N 1
ATOM 2223 C CA . LYS A 1 279 ? -30.078 7.09 20.969 1 88.44 279 LYS A CA 1
ATOM 2224 C C . LYS A 1 279 ? -29.359 5.824 21.422 1 88.44 279 LYS A C 1
ATOM 2226 O O . LYS A 1 279 ? -29.125 4.91 20.641 1 88.44 279 LYS A O 1
ATOM 2231 N N . ARG A 1 280 ? -29.031 5.785 22.75 1 89.06 280 ARG A N 1
ATOM 2232 C CA . ARG A 1 280 ? -28.359 4.629 23.328 1 89.06 280 ARG A CA 1
ATOM 2233 C C . ARG A 1 280 ? -29.062 4.164 24.594 1 89.06 280 ARG A C 1
ATOM 2235 O O . ARG A 1 280 ? -28.672 3.152 25.188 1 89.06 280 ARG A O 1
ATOM 2242 N N . GLY A 1 281 ? -30 4.816 24.906 1 90.31 281 GLY A N 1
ATOM 2243 C CA . GLY A 1 281 ? -30.719 4.496 26.125 1 90.31 281 GLY A CA 1
ATOM 2244 C C . GLY A 1 281 ? -30 4.98 27.375 1 90.31 281 GLY A C 1
ATOM 2245 O O . GLY A 1 281 ? -30.203 4.441 28.469 1 90.31 281 GLY A O 1
ATOM 2246 N N . ASP A 1 282 ? -29.172 6.008 27.203 1 94 282 ASP A N 1
ATOM 2247 C CA . ASP A 1 282 ? -28.422 6.527 28.359 1 94 282 ASP A CA 1
ATOM 2248 C C . ASP A 1 282 ? -28.859 7.953 28.688 1 94 282 ASP A C 1
ATOM 2250 O O . ASP A 1 282 ? -29.812 8.469 28.125 1 94 282 ASP A O 1
ATOM 2254 N N . LYS A 1 283 ? -28.297 8.594 29.703 1 95.81 283 LYS A N 1
ATOM 2255 C CA . LYS A 1 283 ? -28.703 9.898 30.234 1 95.81 283 LYS A CA 1
ATOM 2256 C C . LYS A 1 283 ? -28.344 11.016 29.25 1 95.81 283 LYS A C 1
ATOM 2258 O O . LYS A 1 283 ? -28.797 12.156 29.406 1 95.81 283 LYS A O 1
ATOM 2263 N N . TYR A 1 284 ? -27.625 10.711 28.219 1 95.88 284 TYR A N 1
ATOM 2264 C CA . TYR A 1 284 ? -27.172 11.758 27.312 1 95.88 284 TYR A CA 1
ATOM 2265 C C . TYR A 1 284 ? -28 11.797 26.047 1 95.88 284 TYR A C 1
ATOM 2267 O O . TYR A 1 284 ? -27.703 12.547 25.109 1 95.88 284 TYR A O 1
ATOM 2275 N N . ASP A 1 285 ? -29.062 11.031 25.938 1 94.62 285 ASP A N 1
ATOM 2276 C CA . ASP A 1 285 ? -29.844 10.875 24.719 1 94.62 285 ASP A CA 1
ATOM 2277 C C . ASP A 1 285 ? -30.469 12.195 24.281 1 94.62 285 ASP A C 1
ATOM 2279 O O . ASP A 1 285 ? -30.469 12.531 23.094 1 94.62 285 ASP A O 1
ATOM 2283 N N . LEU A 1 286 ? -30.969 12.938 25.203 1 94.44 286 LEU A N 1
ATOM 2284 C CA . LEU A 1 286 ? -31.578 14.219 24.859 1 94.44 286 LEU A CA 1
ATOM 2285 C C . LEU A 1 286 ? -30.531 15.188 24.312 1 94.44 286 LEU A C 1
ATOM 2287 O O . LEU A 1 286 ? -30.766 15.867 23.312 1 94.44 286 LEU A O 1
ATOM 2291 N N . GLU A 1 287 ? -29.469 15.18 25.016 1 95.88 287 GLU A N 1
ATOM 2292 C CA . GLU A 1 287 ? -28.359 16.016 24.578 1 95.88 287 GLU A CA 1
ATOM 2293 C C . GLU A 1 287 ? -27.859 15.586 23.203 1 95.88 287 GLU A C 1
ATOM 2295 O O . GLU A 1 287 ? -27.578 16.422 22.344 1 95.88 287 GLU A O 1
ATOM 2300 N N . ALA A 1 288 ? -27.688 14.281 23.016 1 95.94 288 ALA A N 1
ATOM 2301 C CA . ALA A 1 288 ? -27.234 13.727 21.75 1 95.94 288 ALA A CA 1
ATOM 2302 C C . ALA A 1 288 ? -28.188 14.086 20.609 1 95.94 288 ALA A C 1
ATOM 2304 O O . ALA A 1 288 ? -27.75 14.414 19.516 1 95.94 288 ALA A O 1
ATOM 2305 N N . LYS A 1 289 ? -29.406 14.016 20.922 1 93.5 289 LYS A N 1
ATOM 2306 C CA . LYS A 1 289 ? -30.406 14.391 19.938 1 93.5 289 LYS A CA 1
ATOM 2307 C C . LYS A 1 289 ? -30.234 15.836 19.484 1 93.5 289 LYS A C 1
ATOM 2309 O O . LYS A 1 289 ? -30.312 16.141 18.297 1 93.5 289 LYS A O 1
ATOM 2314 N N . GLN A 1 290 ? -30 16.703 20.422 1 94.31 290 GLN A N 1
ATOM 2315 C CA . GLN A 1 290 ? -29.766 18.109 20.094 1 94.31 290 GLN A CA 1
ATOM 2316 C C . GLN A 1 290 ? -28.484 18.281 19.281 1 94.31 290 GLN A C 1
ATOM 2318 O O . GLN A 1 290 ? -28.469 19.031 18.312 1 94.31 290 GLN A O 1
ATOM 2323 N N . ALA A 1 291 ? -27.5 17.578 19.719 1 95.38 291 ALA A N 1
ATOM 2324 C CA . ALA A 1 291 ? -26.219 17.656 19.016 1 95.38 291 ALA A CA 1
ATOM 2325 C C . ALA A 1 291 ? -26.391 17.203 17.562 1 95.38 291 ALA A C 1
ATOM 2327 O O . ALA A 1 291 ? -25.844 17.828 16.641 1 95.38 291 ALA A O 1
ATOM 2328 N N . TYR A 1 292 ? -27.203 16.188 17.328 1 93.12 292 TYR A N 1
ATOM 2329 C CA . TYR A 1 292 ? -27.375 15.555 16.016 1 93.12 292 TYR A CA 1
ATOM 2330 C C . TYR A 1 292 ? -28.188 16.453 15.094 1 93.12 292 TYR A C 1
ATOM 2332 O O . TYR A 1 292 ? -28.219 16.234 13.875 1 93.12 292 TYR A O 1
ATOM 2340 N N . SER A 1 293 ? -28.781 17.469 15.625 1 90.38 293 SER A N 1
ATOM 2341 C CA . SER A 1 293 ? -29.516 18.422 14.781 1 90.38 293 SER A CA 1
ATOM 2342 C C . SER A 1 293 ? -28.562 19.188 13.867 1 90.38 293 SER A C 1
ATOM 2344 O O . SER A 1 293 ? -28.984 19.766 12.867 1 90.38 293 SER A O 1
ATOM 2346 N N . SER A 1 294 ? -27.297 19.219 14.266 1 91.25 294 SER A N 1
ATOM 2347 C CA . SER A 1 294 ? -26.297 19.891 13.445 1 91.25 294 SER A CA 1
ATOM 2348 C C . SER A 1 294 ? -25.5 18.891 12.609 1 91.25 294 SER A C 1
ATOM 2350 O O . SER A 1 294 ? -24.516 19.25 11.961 1 91.25 294 SER A O 1
ATOM 2352 N N . LEU A 1 295 ? -25.906 17.594 12.625 1 93.69 295 LEU A N 1
ATOM 2353 C CA . LEU A 1 295 ? -25.203 16.547 11.906 1 93.69 295 LEU A CA 1
ATOM 2354 C C . LEU A 1 295 ? -25.984 16.109 10.672 1 93.69 295 LEU A C 1
ATOM 2356 O O . LEU A 1 295 ? -27.188 15.867 10.758 1 93.69 295 LEU A O 1
ATOM 2360 N N . GLN A 1 296 ? -25.297 16.141 9.57 1 91.75 296 GLN A N 1
ATOM 2361 C CA . GLN A 1 296 ? -25.859 15.578 8.352 1 91.75 296 GLN A CA 1
ATOM 2362 C C . GLN A 1 296 ? -25.188 14.242 8.008 1 91.75 296 GLN A C 1
ATOM 2364 O O . GLN A 1 296 ? -23.969 14.133 8.039 1 91.75 296 GLN A O 1
ATOM 2369 N N . THR A 1 297 ? -25.969 13.25 7.727 1 89.94 297 THR A N 1
ATOM 2370 C CA . THR A 1 297 ? -25.453 11.93 7.391 1 89.94 297 THR A CA 1
ATOM 2371 C C . THR A 1 297 ? -25.516 11.688 5.887 1 89.94 297 THR A C 1
ATOM 2373 O O . THR A 1 297 ? -26.562 11.906 5.262 1 89.94 297 THR A O 1
ATOM 2376 N N . VAL A 1 298 ? -24.422 11.328 5.312 1 89.19 298 VAL A N 1
ATOM 2377 C CA . VAL A 1 298 ? -24.328 10.969 3.9 1 89.19 298 VAL A CA 1
ATOM 2378 C C . VAL A 1 298 ? -24.531 9.461 3.74 1 89.19 298 VAL A C 1
ATOM 2380 O O . VAL A 1 298 ? -23.766 8.664 4.281 1 89.19 298 VAL A O 1
ATOM 2383 N N . THR A 1 299 ? -25.547 9.031 3.07 1 86.31 299 THR A N 1
ATOM 2384 C CA . THR A 1 299 ? -25.859 7.629 2.861 1 86.31 299 THR A CA 1
ATOM 2385 C C . THR A 1 299 ? -26.328 7.387 1.429 1 86.31 299 THR A C 1
ATOM 2387 O O . THR A 1 299 ? -26.594 8.336 0.688 1 86.31 299 THR A O 1
ATOM 2390 N N . LEU A 1 300 ? -26.281 6.152 0.998 1 81.69 300 LEU A N 1
ATOM 2391 C CA . LEU A 1 300 ? -26.781 5.805 -0.326 1 81.69 300 LEU A CA 1
ATOM 2392 C C . LEU A 1 300 ? -28.297 5.746 -0.33 1 81.69 300 LEU A C 1
ATOM 2394 O O . LEU A 1 300 ? -28.906 5.266 0.626 1 81.69 300 LEU A O 1
ATOM 2398 N N . LEU A 1 301 ? -28.812 6.32 -1.353 1 76.69 301 LEU A N 1
ATOM 2399 C CA . LEU A 1 301 ? -30.266 6.305 -1.483 1 76.69 301 LEU A CA 1
ATOM 2400 C C . LEU A 1 301 ? -30.766 4.902 -1.826 1 76.69 301 LEU A C 1
ATOM 2402 O O . LEU A 1 301 ? -30.25 4.258 -2.734 1 76.69 301 LEU A O 1
ATOM 2406 N N . ARG A 1 302 ? -31.688 4.523 -1.042 1 74.88 302 ARG A N 1
ATOM 2407 C CA . ARG A 1 302 ? -32.312 3.236 -1.317 1 74.88 302 ARG A CA 1
ATOM 2408 C C . ARG A 1 302 ? -33.406 3.377 -2.377 1 74.88 302 ARG A C 1
ATOM 2410 O O . ARG A 1 302 ? -34.188 4.336 -2.355 1 74.88 302 ARG A O 1
ATOM 2417 N N . THR A 1 303 ? -33.344 2.484 -3.279 1 76.38 303 THR A N 1
ATOM 2418 C CA . THR A 1 303 ? -34.375 2.525 -4.312 1 76.38 303 THR A CA 1
ATOM 2419 C C . THR A 1 303 ? -35.75 2.17 -3.732 1 76.38 303 THR A C 1
ATOM 2421 O O . THR A 1 303 ? -35.844 1.382 -2.789 1 76.38 303 THR A O 1
ATOM 2424 N N . VAL A 1 304 ? -36.781 2.877 -4.215 1 76.75 304 VAL A N 1
ATOM 2425 C CA . VAL A 1 304 ? -38.125 2.602 -3.756 1 76.75 304 VAL A CA 1
ATOM 2426 C C . VAL A 1 304 ? -38.906 1.833 -4.832 1 76.75 304 VAL A C 1
ATOM 2428 O O . VAL A 1 304 ? -40.125 1.727 -4.77 1 76.75 304 VAL A O 1
ATOM 2431 N N . LYS A 1 305 ? -38.156 1.22 -5.68 1 82.38 305 LYS A N 1
ATOM 2432 C CA . LYS A 1 305 ? -38.812 0.441 -6.727 1 82.38 305 LYS A CA 1
ATOM 2433 C C . LYS A 1 305 ? -39.438 -0.822 -6.152 1 82.38 305 LYS A C 1
ATOM 2435 O O . LYS A 1 305 ? -38.844 -1.484 -5.293 1 82.38 305 LYS A O 1
ATOM 2440 N N . PRO A 1 306 ? -40.562 -1.144 -6.684 1 85.06 306 PRO A N 1
ATOM 2441 C CA . PRO A 1 306 ? -41.312 -2.301 -6.152 1 85.06 306 PRO A CA 1
ATOM 2442 C C . PRO A 1 306 ? -40.5 -3.604 -6.289 1 85.06 306 PRO A C 1
ATOM 2444 O O . PRO A 1 306 ? -40.594 -4.465 -5.41 1 85.06 306 PRO A O 1
ATOM 2447 N N . GLU A 1 307 ? -39.844 -3.707 -7.34 1 83.25 307 GLU A N 1
ATOM 2448 C CA . GLU A 1 307 ? -39.062 -4.918 -7.547 1 83.25 307 GLU A CA 1
ATOM 2449 C C . GLU A 1 307 ? -38.031 -5.113 -6.426 1 83.25 307 GLU A C 1
ATOM 2451 O O . GLU A 1 307 ? -37.781 -6.238 -5.984 1 83.25 307 GLU A O 1
ATOM 2456 N N . PHE A 1 308 ? -37.562 -4.031 -5.953 1 81.88 308 PHE A N 1
ATOM 2457 C CA . PHE A 1 308 ? -36.562 -4.094 -4.898 1 81.88 308 PHE A CA 1
ATOM 2458 C C . PHE A 1 308 ? -37.219 -4.441 -3.561 1 81.88 308 PHE A C 1
ATOM 2460 O O . PHE A 1 308 ? -36.625 -5.18 -2.758 1 81.88 308 PHE A O 1
ATOM 2467 N N . GLU A 1 309 ? -38.312 -3.908 -3.41 1 80.69 309 GLU A N 1
ATOM 2468 C CA . GLU A 1 309 ? -39.031 -4.184 -2.16 1 80.69 309 GLU A CA 1
ATOM 2469 C C . GLU A 1 309 ? -39.344 -5.668 -2.027 1 80.69 309 GLU A C 1
ATOM 2471 O O . GLU A 1 309 ? -39.188 -6.25 -0.95 1 80.69 309 GLU A O 1
ATOM 2476 N N . LYS A 1 310 ? -39.812 -6.191 -3.141 1 81.25 310 LYS A N 1
ATOM 2477 C CA . LYS A 1 310 ? -40.094 -7.617 -3.137 1 81.25 310 LYS A CA 1
ATOM 2478 C C . LYS A 1 310 ? -38.844 -8.445 -2.877 1 81.25 310 LYS A C 1
ATOM 2480 O O . LYS A 1 310 ? -38.875 -9.406 -2.1 1 81.25 310 LYS A O 1
ATOM 2485 N N . PHE A 1 311 ? -37.844 -8.094 -3.512 1 82.38 311 PHE A N 1
ATOM 2486 C CA . PHE A 1 311 ? -36.562 -8.766 -3.322 1 82.38 311 PHE A CA 1
ATOM 2487 C C . PHE A 1 311 ? -36.125 -8.656 -1.873 1 82.38 311 PHE A C 1
ATOM 2489 O O . PHE A 1 311 ? -35.688 -9.641 -1.273 1 82.38 311 PHE A O 1
ATOM 2496 N N . SER A 1 312 ? -36.219 -7.469 -1.391 1 81.06 312 SER A N 1
ATOM 2497 C CA . SER A 1 312 ? -35.75 -7.203 -0.028 1 81.06 312 SER A CA 1
ATOM 2498 C C . SER A 1 312 ? -36.531 -8.047 0.983 1 81.06 312 SER A C 1
ATOM 2500 O O . SER A 1 312 ? -35.938 -8.539 1.952 1 81.06 312 SER A O 1
ATOM 2502 N N . MET A 1 313 ? -37.719 -8.219 0.691 1 80.56 313 MET A N 1
ATOM 2503 C CA . MET A 1 313 ? -38.562 -9.023 1.576 1 80.56 313 MET A CA 1
ATOM 2504 C C . MET A 1 313 ? -38.156 -10.492 1.519 1 80.56 313 MET A C 1
ATOM 2506 O O . MET A 1 313 ? -38.125 -11.172 2.549 1 80.56 313 MET A O 1
ATOM 2510 N N . GLU A 1 314 ? -37.906 -10.93 0.382 1 79.5 314 GLU A N 1
ATOM 2511 C CA . GLU A 1 314 ? -37.5 -12.312 0.207 1 79.5 314 GLU A CA 1
ATOM 2512 C C . GLU A 1 314 ? -36.156 -12.57 0.899 1 79.5 314 GLU A C 1
ATOM 2514 O O . GLU A 1 314 ? -35.969 -13.625 1.506 1 79.5 314 GLU A O 1
ATOM 2519 N N . MET A 1 315 ? -35.281 -11.578 0.812 1 81.75 315 MET A N 1
ATOM 2520 C CA . MET A 1 315 ? -33.969 -11.727 1.408 1 81.75 315 MET A CA 1
ATOM 2521 C C . MET A 1 315 ? -34.031 -11.695 2.932 1 81.75 315 MET A C 1
ATOM 2523 O O . MET A 1 315 ? -33.344 -12.453 3.607 1 81.75 315 MET A O 1
ATOM 2527 N N . LYS A 1 316 ? -34.781 -10.781 3.426 1 78.06 316 LYS A N 1
ATOM 2528 C CA . LYS A 1 316 ? -34.969 -10.68 4.871 1 78.06 316 LYS A CA 1
ATOM 2529 C C . LYS A 1 316 ? -35.406 -12.008 5.469 1 78.06 316 LYS A C 1
ATOM 2531 O O . LYS A 1 316 ? -34.906 -12.422 6.516 1 78.06 316 LYS A O 1
ATOM 2536 N N . SER A 1 317 ? -36.25 -12.633 4.75 1 74.25 317 SER A N 1
ATOM 2537 C CA . SER A 1 317 ? -36.75 -13.922 5.207 1 74.25 317 SER A CA 1
ATOM 2538 C C . SER A 1 317 ? -35.656 -14.984 5.164 1 74.25 317 SER A C 1
ATOM 2540 O O . SER A 1 317 ? -35.594 -15.844 6.043 1 74.25 317 SER A O 1
ATOM 2542 N N . SER A 1 318 ? -34.844 -14.836 4.242 1 70.69 318 SER A N 1
ATOM 2543 C CA . SER A 1 318 ? -33.781 -15.836 4.043 1 70.69 318 SER A CA 1
ATOM 2544 C C . SER A 1 318 ? -32.656 -15.648 5.051 1 70.69 318 SER A C 1
ATOM 2546 O O . SER A 1 318 ? -32.094 -16.625 5.539 1 70.69 318 SER A O 1
ATOM 2548 N N . VAL A 1 319 ? -32.344 -14.383 5.387 1 71.75 319 VAL A N 1
ATOM 2549 C CA . VAL A 1 319 ? -31.203 -14.086 6.254 1 71.75 319 VAL A CA 1
ATOM 2550 C C . VAL A 1 319 ? -31.578 -14.352 7.707 1 71.75 319 VAL A C 1
ATOM 2552 O O . VAL A 1 319 ? -30.719 -14.719 8.516 1 71.75 319 VAL A O 1
ATOM 2555 N N . GLN A 1 320 ? -32.844 -14.062 7.992 1 68.81 320 GLN A N 1
ATOM 2556 C CA . GLN A 1 320 ? -33.281 -14.367 9.344 1 68.81 320 GLN A CA 1
ATOM 2557 C C . GLN A 1 320 ? -32.969 -15.812 9.719 1 68.81 320 GLN A C 1
ATOM 2559 O O . GLN A 1 320 ? -32.719 -16.109 10.891 1 68.81 320 GLN A O 1
ATOM 2564 N N . LYS A 1 321 ? -32.781 -16.562 8.688 1 60.53 321 LYS A N 1
ATOM 2565 C CA . LYS A 1 321 ? -32.469 -17.969 8.938 1 60.53 321 LYS A CA 1
ATOM 2566 C C . LYS A 1 321 ? -31.016 -18.109 9.438 1 60.53 321 LYS A C 1
ATOM 2568 O O . LYS A 1 321 ? -30.703 -19.062 10.141 1 60.53 321 LYS A O 1
ATOM 2573 N N . PHE A 1 322 ? -30.312 -17.141 9.172 1 64.06 322 PHE A N 1
ATOM 2574 C CA . PHE A 1 322 ? -28.922 -17.219 9.594 1 64.06 322 PHE A CA 1
ATOM 2575 C C . PHE A 1 322 ? -28.688 -16.375 10.844 1 64.06 322 PHE A C 1
ATOM 2577 O O . PHE A 1 322 ? -27.547 -16.141 11.242 1 64.06 322 PHE A O 1
ATOM 2584 N N . GLY A 1 323 ? -29.734 -15.844 11.469 1 58.75 323 GLY A N 1
ATOM 2585 C CA . GLY A 1 323 ? -29.656 -15.109 12.719 1 58.75 323 GLY A CA 1
ATOM 2586 C C . GLY A 1 323 ? -29.188 -13.68 12.539 1 58.75 323 GLY A C 1
ATOM 2587 O O . GLY A 1 323 ? -28.766 -13.031 13.508 1 58.75 323 GLY A O 1
ATOM 2588 N N . ILE A 1 324 ? -29 -13.336 11.312 1 58.84 324 ILE A N 1
ATOM 2589 C CA . ILE A 1 324 ? -28.609 -11.953 11.062 1 58.84 324 ILE A CA 1
ATOM 2590 C C . ILE A 1 324 ? -29.844 -11.062 11.016 1 58.84 324 ILE A C 1
ATOM 2592 O O . ILE A 1 324 ? -30.812 -11.367 10.312 1 58.84 324 ILE A O 1
ATOM 2596 N N . ILE A 1 325 ? -30.016 -10.211 12.062 1 47.62 325 ILE A N 1
ATOM 2597 C CA . ILE A 1 325 ? -31.094 -9.234 12.016 1 47.62 325 ILE A CA 1
ATOM 2598 C C . ILE A 1 325 ? -30.672 -8.031 11.18 1 47.62 325 ILE A C 1
ATOM 2600 O O . ILE A 1 325 ? -29.797 -7.258 11.586 1 47.62 325 ILE A O 1
ATOM 2604 N N . ASP A 1 326 ? -30.719 -8.273 9.844 1 55.91 326 ASP A N 1
ATOM 2605 C CA . ASP A 1 326 ? -30.297 -7.18 8.984 1 55.91 326 ASP A CA 1
ATOM 2606 C C . ASP A 1 326 ? -31.469 -6.551 8.258 1 55.91 326 ASP A C 1
ATOM 2608 O O . ASP A 1 326 ? -32.469 -7.223 7.992 1 55.91 326 ASP A O 1
ATOM 2612 N N . ASP A 1 327 ? -31.594 -5.293 8.469 1 53.62 327 ASP A N 1
ATOM 2613 C CA . ASP A 1 327 ? -32.625 -4.598 7.703 1 53.62 327 ASP A CA 1
ATOM 2614 C C . ASP A 1 327 ? -32.25 -4.496 6.23 1 53.62 327 ASP A C 1
ATOM 2616 O O . ASP A 1 327 ? -31.297 -3.789 5.879 1 53.62 327 ASP A O 1
ATOM 2620 N N . TYR A 1 328 ? -32.531 -5.633 5.445 1 48.34 328 TYR A N 1
ATOM 2621 C CA . TYR A 1 328 ? -32.312 -5.562 4.004 1 48.34 328 TYR A CA 1
ATOM 2622 C C . TYR A 1 328 ? -33.156 -4.453 3.383 1 48.34 328 TYR A C 1
ATOM 2624 O O . TYR A 1 328 ? -34.312 -4.246 3.768 1 48.34 328 TYR A O 1
ATOM 2632 N N . MET B 1 1 ? 31.688 -11.562 1.374 1 30.58 1 MET B N 1
ATOM 2633 C CA . MET B 1 1 ? 31.953 -12.992 1.496 1 30.58 1 MET B CA 1
ATOM 2634 C C . MET B 1 1 ? 30.797 -13.703 2.188 1 30.58 1 MET B C 1
ATOM 2636 O O . MET B 1 1 ? 30.453 -14.836 1.83 1 30.58 1 MET B O 1
ATOM 2640 N N . SER B 1 2 ? 30.281 -12.82 3.131 1 40.28 2 SER B N 1
ATOM 2641 C CA . SER B 1 2 ? 29.297 -13.422 4.023 1 40.28 2 SER B CA 1
ATOM 2642 C C . SER B 1 2 ? 27.938 -13.57 3.334 1 40.28 2 SER B C 1
ATOM 2644 O O . SER B 1 2 ? 27.266 -14.586 3.512 1 40.28 2 SER B O 1
ATOM 2646 N N . SER B 1 3 ? 27.797 -12.617 2.482 1 38.47 3 SER B N 1
ATOM 2647 C CA . SER B 1 3 ? 26.453 -12.656 1.937 1 38.47 3 SER B CA 1
ATOM 2648 C C . SER B 1 3 ? 26.328 -13.719 0.848 1 38.47 3 SER B C 1
ATOM 2650 O O . SER B 1 3 ? 25.297 -14.391 0.743 1 38.47 3 SER B O 1
ATOM 2652 N N . PHE B 1 4 ? 27.391 -13.812 -0.033 1 39.28 4 PHE B N 1
ATOM 2653 C CA . PHE B 1 4 ? 27.359 -14.828 -1.078 1 39.28 4 PHE B CA 1
ATOM 2654 C C . PHE B 1 4 ? 27.406 -16.234 -0.476 1 39.28 4 PHE B C 1
ATOM 2656 O O . PHE B 1 4 ? 26.703 -17.125 -0.926 1 39.28 4 PHE B O 1
ATOM 2663 N N . LEU B 1 5 ? 28.375 -16.469 0.43 1 44.06 5 LEU B N 1
ATOM 2664 C CA . LEU B 1 5 ? 28.422 -17.75 1.149 1 44.06 5 LEU B CA 1
ATOM 2665 C C . LEU B 1 5 ? 27.094 -18 1.874 1 44.06 5 LEU B C 1
ATOM 2667 O O . LEU B 1 5 ? 26.625 -19.141 1.921 1 44.06 5 LEU B O 1
ATOM 2671 N N . LEU B 1 6 ? 26.594 -16.922 2.172 1 43.5 6 LEU B N 1
ATOM 2672 C CA . LEU B 1 6 ? 25.312 -17.062 2.855 1 43.5 6 LEU B CA 1
ATOM 2673 C C . LEU B 1 6 ? 24.219 -17.422 1.866 1 43.5 6 LEU B C 1
ATOM 2675 O O . LEU B 1 6 ? 23.344 -18.234 2.178 1 43.5 6 LEU B O 1
ATOM 2679 N N . PHE B 1 7 ? 24.422 -16.922 0.672 1 44.94 7 PHE B N 1
ATOM 2680 C CA . PHE B 1 7 ? 23.438 -17.297 -0.34 1 44.94 7 PHE B CA 1
ATOM 2681 C C . PHE B 1 7 ? 23.578 -18.766 -0.722 1 44.94 7 PHE B C 1
ATOM 2683 O O . PHE B 1 7 ? 22.578 -19.484 -0.809 1 44.94 7 PHE B O 1
ATOM 2690 N N . ASN B 1 8 ? 24.844 -19.125 -1.115 1 46.53 8 ASN B N 1
ATOM 2691 C CA . ASN B 1 8 ? 25.062 -20.531 -1.443 1 46.53 8 ASN B CA 1
ATOM 2692 C C . ASN B 1 8 ? 24.625 -21.438 -0.303 1 46.53 8 ASN B C 1
ATOM 2694 O O . ASN B 1 8 ? 24.016 -22.484 -0.539 1 46.53 8 ASN B O 1
ATOM 2698 N N . PHE B 1 9 ? 25 -20.984 0.881 1 46.09 9 PHE B N 1
ATOM 2699 C CA . PHE B 1 9 ? 24.688 -21.781 2.061 1 46.09 9 PHE B CA 1
ATOM 2700 C C . PHE B 1 9 ? 23.172 -21.812 2.297 1 46.09 9 PHE B C 1
ATOM 2702 O O . PHE B 1 9 ? 22.609 -22.859 2.613 1 46.09 9 PHE B O 1
ATOM 2709 N N . MET B 1 10 ? 22.625 -20.766 2.045 1 45.81 10 MET B N 1
ATOM 2710 C CA . MET B 1 10 ? 21.203 -20.703 2.355 1 45.81 10 MET B CA 1
ATOM 2711 C C . MET B 1 10 ? 20.391 -21.453 1.316 1 45.81 10 MET B C 1
ATOM 2713 O O . MET B 1 10 ? 19.422 -22.156 1.659 1 45.81 10 MET B O 1
ATOM 2717 N N . VAL B 1 11 ? 20.766 -21.391 0.125 1 47.06 11 VAL B N 1
ATOM 2718 C CA . VAL B 1 11 ? 20.078 -22.188 -0.882 1 47.06 11 VAL B CA 1
ATOM 2719 C C . VAL B 1 11 ? 20.266 -23.672 -0.566 1 47.06 11 VAL B C 1
ATOM 2721 O O . VAL B 1 11 ? 19.312 -24.453 -0.676 1 47.06 11 VAL B O 1
ATOM 2724 N N . THR B 1 12 ? 21.469 -23.953 -0.138 1 47 12 THR B N 1
ATOM 2725 C CA . THR B 1 12 ? 21.75 -25.344 0.189 1 47 12 THR B CA 1
ATOM 2726 C C . THR B 1 12 ? 20.906 -25.812 1.377 1 47 12 THR B C 1
ATOM 2728 O O . THR B 1 12 ? 20.406 -26.938 1.39 1 47 12 THR B O 1
ATOM 2731 N N . LEU B 1 13 ? 20.781 -24.953 2.334 1 46.75 13 LEU B N 1
ATOM 2732 C CA . LEU B 1 13 ? 20.094 -25.344 3.553 1 46.75 13 LEU B CA 1
ATOM 2733 C C . LEU B 1 13 ? 18.594 -25.547 3.287 1 46.75 13 LEU B C 1
ATOM 2735 O O . LEU B 1 13 ? 17.984 -26.484 3.822 1 46.75 13 LEU B O 1
ATOM 2739 N N . VAL B 1 14 ? 18.062 -24.766 2.551 1 47.19 14 VAL B N 1
ATOM 2740 C CA . VAL B 1 14 ? 16.641 -24.859 2.279 1 47.19 14 VAL B CA 1
ATOM 2741 C C . VAL B 1 14 ? 16.344 -26.125 1.477 1 47.19 14 VAL B C 1
ATOM 2743 O O . VAL B 1 14 ? 15.352 -26.812 1.728 1 47.19 14 VAL B O 1
ATOM 2746 N N . ILE B 1 15 ? 17.234 -26.516 0.664 1 45.19 15 ILE B N 1
ATOM 2747 C CA . ILE B 1 15 ? 17.062 -27.703 -0.171 1 45.19 15 ILE B CA 1
ATOM 2748 C C . ILE B 1 15 ? 17.203 -28.953 0.683 1 45.19 15 ILE B C 1
ATOM 2750 O O . ILE B 1 15 ? 16.484 -29.938 0.485 1 45.19 15 ILE B O 1
ATOM 2754 N N . LEU B 1 16 ? 18.047 -28.922 1.658 1 46.59 16 LEU B N 1
ATOM 2755 C CA . LEU B 1 16 ? 18.375 -30.156 2.377 1 46.59 16 LEU B CA 1
ATOM 2756 C C . LEU B 1 16 ? 17.203 -30.609 3.225 1 46.59 16 LEU B C 1
ATOM 2758 O O . LEU B 1 16 ? 17.156 -31.766 3.648 1 46.59 16 LEU B O 1
ATOM 2762 N N . ALA B 1 17 ? 16.312 -29.797 3.67 1 45.25 17 ALA B N 1
ATOM 2763 C CA . ALA B 1 17 ? 15.352 -30.297 4.648 1 45.25 17 ALA B CA 1
ATOM 2764 C C . ALA B 1 17 ? 14.398 -31.297 4.016 1 45.25 17 ALA B C 1
ATOM 2766 O O . ALA B 1 17 ? 13.742 -32.062 4.723 1 45.25 17 ALA B O 1
ATOM 2767 N N . LYS B 1 18 ? 14.047 -31.203 2.771 1 43.22 18 LYS B N 1
ATOM 2768 C CA . LYS B 1 18 ? 13.008 -32.125 2.314 1 43.22 18 LYS B CA 1
ATOM 2769 C C . LYS B 1 18 ? 13.617 -33.344 1.657 1 43.22 18 LYS B C 1
ATOM 2771 O O . LYS B 1 18 ? 12.891 -34.25 1.202 1 43.22 18 LYS B O 1
ATOM 2776 N N . CYS B 1 19 ? 14.898 -33.312 1.246 1 42.06 19 CYS B N 1
ATOM 2777 C CA . CYS B 1 19 ? 15.227 -34.375 0.292 1 42.06 19 CYS B CA 1
ATOM 2778 C C . CYS B 1 19 ? 15.781 -35.594 1.005 1 42.06 19 CYS B C 1
ATOM 2780 O O . CYS B 1 19 ? 16.656 -35.469 1.858 1 42.06 19 CYS B O 1
ATOM 2782 N N . ASN B 1 20 ? 15.156 -36.688 1.022 1 42.53 20 ASN B N 1
ATOM 2783 C CA . ASN B 1 20 ? 15.75 -38 1.225 1 42.53 20 ASN B CA 1
ATOM 2784 C C . ASN B 1 20 ? 16.906 -38.25 0.268 1 42.53 20 ASN B C 1
ATOM 2786 O O . ASN B 1 20 ? 16.797 -38 -0.933 1 42.53 20 ASN B O 1
ATOM 2790 N N . PRO B 1 21 ? 18.234 -38.5 0.611 1 47.75 21 PRO B N 1
ATOM 2791 C CA . PRO B 1 21 ? 19.484 -38.625 -0.137 1 47.75 21 PRO B CA 1
ATOM 2792 C C . PRO B 1 21 ? 19.344 -39.469 -1.396 1 47.75 21 PRO B C 1
ATOM 2794 O O . PRO B 1 21 ? 20.156 -39.375 -2.314 1 47.75 21 PRO B O 1
ATOM 2797 N N . MET B 1 22 ? 18.828 -40.625 -1.406 1 50.12 22 MET B N 1
ATOM 2798 C CA . MET B 1 22 ? 19.125 -41.625 -2.441 1 50.12 22 MET B CA 1
ATOM 2799 C C . MET B 1 22 ? 18.562 -41.188 -3.787 1 50.12 22 MET B C 1
ATOM 2801 O O . MET B 1 22 ? 19.078 -41.562 -4.84 1 50.12 22 MET B O 1
ATOM 2805 N N . ASP B 1 23 ? 17.25 -40.906 -3.967 1 55 23 ASP B N 1
ATOM 2806 C CA . ASP B 1 23 ? 16.625 -40.75 -5.277 1 55 23 ASP B CA 1
ATOM 2807 C C . ASP B 1 23 ? 16.859 -39.344 -5.84 1 55 23 ASP B C 1
ATOM 2809 O O . ASP B 1 23 ? 16.969 -38.406 -5.086 1 55 23 ASP B O 1
ATOM 2813 N N . GLU B 1 24 ? 17.359 -39.344 -7.148 1 64.31 24 GLU B N 1
ATOM 2814 C CA . GLU B 1 24 ? 17.562 -38.125 -7.918 1 64.31 24 GLU B CA 1
ATOM 2815 C C . GLU B 1 24 ? 16.359 -37.188 -7.777 1 64.31 24 GLU B C 1
ATOM 2817 O O . GLU B 1 24 ? 15.219 -37.594 -7.949 1 64.31 24 GLU B O 1
ATOM 2822 N N . GLU B 1 25 ? 16.656 -36.094 -7.043 1 84.75 25 GLU B N 1
ATOM 2823 C CA . GLU B 1 25 ? 15.578 -35.125 -6.828 1 84.75 25 GLU B CA 1
ATOM 2824 C C . GLU B 1 25 ? 15.812 -33.844 -7.633 1 84.75 25 GLU B C 1
ATOM 2826 O O . GLU B 1 25 ? 16.922 -33.312 -7.645 1 84.75 25 GLU B O 1
ATOM 2831 N N . THR B 1 26 ? 14.914 -33.531 -8.609 1 90.88 26 THR B N 1
ATOM 2832 C CA . THR B 1 26 ? 14.969 -32.281 -9.375 1 90.88 26 THR B CA 1
ATOM 2833 C C . THR B 1 26 ? 14.367 -31.141 -8.578 1 90.88 26 THR B C 1
ATOM 2835 O O . THR B 1 26 ? 13.266 -31.25 -8.039 1 90.88 26 THR B O 1
ATOM 2838 N N . VAL B 1 27 ? 15.18 -30.125 -8.414 1 93.88 27 VAL B N 1
ATOM 2839 C CA . VAL B 1 27 ? 14.734 -28.906 -7.734 1 93.88 27 VAL B CA 1
ATOM 2840 C C . VAL B 1 27 ? 14.352 -27.844 -8.758 1 93.88 27 VAL B C 1
ATOM 2842 O O . VAL B 1 27 ? 15.172 -27.469 -9.602 1 93.88 27 VAL B O 1
ATOM 2845 N N . ASN B 1 28 ? 13.102 -27.375 -8.703 1 96.81 28 ASN B N 1
ATOM 2846 C CA . ASN B 1 28 ? 12.617 -26.344 -9.602 1 96.81 28 ASN B CA 1
ATOM 2847 C C . ASN B 1 28 ? 12.805 -24.953 -9.008 1 96.81 28 ASN B C 1
ATOM 2849 O O . ASN B 1 28 ? 12.18 -24.609 -8 1 96.81 28 ASN B O 1
ATOM 2853 N N . LEU B 1 29 ? 13.664 -24.172 -9.68 1 97.44 29 LEU B N 1
ATOM 2854 C CA . LEU B 1 29 ? 13.984 -22.828 -9.227 1 97.44 29 LEU B CA 1
ATOM 2855 C C . LEU B 1 29 ? 13.32 -21.781 -10.117 1 97.44 29 LEU B C 1
ATOM 2857 O O . LEU B 1 29 ? 13.477 -21.812 -11.344 1 97.44 29 LEU B O 1
ATOM 2861 N N . LEU B 1 30 ? 12.523 -20.906 -9.508 1 98.81 30 LEU B N 1
ATOM 2862 C CA . LEU B 1 30 ? 11.953 -19.781 -10.234 1 98.81 30 LEU B CA 1
ATOM 2863 C C . LEU B 1 30 ? 12.672 -18.484 -9.875 1 98.81 30 LEU B C 1
ATOM 2865 O O . LEU B 1 30 ? 12.656 -18.062 -8.711 1 98.81 30 LEU B O 1
ATOM 2869 N N . VAL B 1 31 ? 13.344 -17.891 -10.852 1 98.88 31 VAL B N 1
ATOM 2870 C CA . VAL B 1 31 ? 14.07 -16.641 -10.656 1 98.88 31 VAL B CA 1
ATOM 2871 C C . VAL B 1 31 ? 13.25 -15.484 -11.203 1 98.88 31 VAL B C 1
ATOM 2873 O O . VAL B 1 31 ? 12.906 -15.461 -12.391 1 98.88 31 VAL B O 1
ATOM 2876 N N . LEU B 1 32 ? 12.875 -14.531 -10.312 1 98.88 32 LEU B N 1
ATOM 2877 C CA . LEU B 1 32 ? 12.109 -13.352 -10.68 1 98.88 32 LEU B CA 1
ATOM 2878 C C . LEU B 1 32 ? 12.93 -12.078 -10.477 1 98.88 32 LEU B C 1
ATOM 2880 O O . LEU B 1 32 ? 13.031 -11.57 -9.359 1 98.88 32 LEU B O 1
ATOM 2884 N N . LEU B 1 33 ? 13.492 -11.555 -11.555 1 98.56 33 LEU B N 1
ATOM 2885 C CA . LEU B 1 33 ? 14.336 -10.367 -11.523 1 98.56 33 LEU B CA 1
ATOM 2886 C C . LEU B 1 33 ? 13.961 -9.398 -12.641 1 98.56 33 LEU B C 1
ATOM 2888 O O . LEU B 1 33 ? 13.422 -9.82 -13.672 1 98.56 33 LEU B O 1
ATOM 2892 N N . PRO B 1 34 ? 14.211 -8.117 -12.422 1 97.31 34 PRO B N 1
ATOM 2893 C CA . PRO B 1 34 ? 13.906 -7.188 -13.508 1 97.31 34 PRO B CA 1
ATOM 2894 C C . PRO B 1 34 ? 14.859 -7.328 -14.695 1 97.31 34 PRO B C 1
ATOM 2896 O O . PRO B 1 34 ? 16.062 -7.555 -14.5 1 97.31 34 PRO B O 1
ATOM 2899 N N . LYS B 1 35 ? 14.344 -7.172 -15.875 1 96.88 35 LYS B N 1
ATOM 2900 C CA . LYS B 1 35 ? 15.18 -7.168 -17.062 1 96.88 35 LYS B CA 1
ATOM 2901 C C . LYS B 1 35 ? 15.82 -5.805 -17.281 1 96.88 35 LYS B C 1
ATOM 2903 O O . LYS B 1 35 ? 16.891 -5.703 -17.906 1 96.88 35 LYS B O 1
ATOM 2908 N N . ASP B 1 36 ? 15.164 -4.805 -16.781 1 92.44 36 ASP B N 1
ATOM 2909 C CA . ASP B 1 36 ? 15.695 -3.445 -16.875 1 92.44 36 ASP B CA 1
ATOM 2910 C C . ASP B 1 36 ? 17.016 -3.311 -16.141 1 92.44 36 ASP B C 1
ATOM 2912 O O . ASP B 1 36 ? 17.062 -3.404 -14.906 1 92.44 36 ASP B O 1
ATOM 2916 N N . ASN B 1 37 ? 18.078 -2.975 -16.812 1 88.3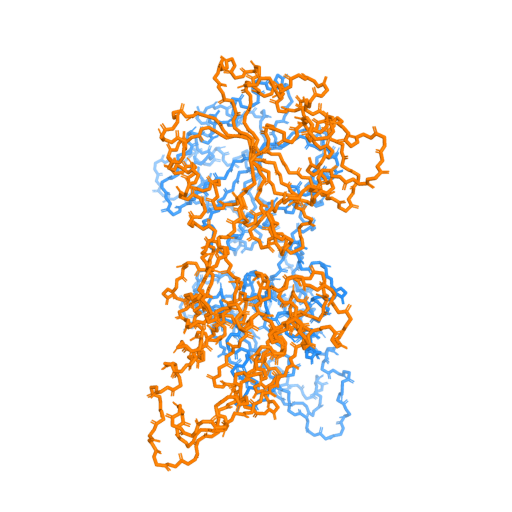8 37 ASN B N 1
ATOM 2917 C CA . ASN B 1 37 ? 19.438 -2.973 -16.266 1 88.38 37 ASN B CA 1
ATOM 2918 C C . ASN B 1 37 ? 19.703 -1.729 -15.43 1 88.38 37 ASN B C 1
ATOM 2920 O O . ASN B 1 37 ? 20.766 -1.598 -14.836 1 88.38 37 ASN B O 1
ATOM 2924 N N . SER B 1 38 ? 18.703 -0.891 -15.344 1 82.56 38 SER B N 1
ATOM 2925 C CA . SER B 1 38 ? 18.875 0.236 -14.43 1 82.56 38 SER B CA 1
ATOM 2926 C C . SER B 1 38 ? 18.828 -0.218 -12.977 1 82.56 38 SER B C 1
ATOM 2928 O O . SER B 1 38 ? 19.25 0.509 -12.078 1 82.56 38 SER B O 1
ATOM 2930 N N . HIS B 1 39 ? 18.344 -1.452 -12.844 1 84.94 39 HIS B N 1
ATOM 2931 C CA . HIS B 1 39 ? 18.312 -2.02 -11.5 1 84.94 39 HIS B CA 1
ATOM 2932 C C . HIS B 1 39 ? 19.609 -2.738 -11.164 1 84.94 39 HIS B C 1
ATOM 2934 O O . HIS B 1 39 ? 20.188 -3.416 -12.023 1 84.94 39 HIS B O 1
ATOM 2940 N N . MET B 1 40 ? 19.984 -2.611 -10.008 1 81.81 40 MET B N 1
ATOM 2941 C CA . MET B 1 40 ? 21.25 -3.18 -9.555 1 81.81 40 MET B CA 1
ATOM 2942 C C . MET B 1 40 ? 21.219 -4.703 -9.625 1 81.81 40 MET B C 1
ATOM 2944 O O . MET B 1 40 ? 22.25 -5.34 -9.859 1 81.81 40 MET B O 1
ATOM 2948 N N . PHE B 1 41 ? 20.078 -5.266 -9.359 1 90.5 41 PHE B N 1
ATOM 2949 C CA . PHE B 1 41 ? 19.953 -6.719 -9.359 1 90.5 41 PHE B CA 1
ATOM 2950 C C . PHE B 1 41 ? 19.109 -7.191 -10.539 1 90.5 41 PHE B C 1
ATOM 2952 O O . PHE B 1 41 ? 18.219 -8.039 -10.375 1 90.5 41 PHE B O 1
ATOM 2959 N N . SER B 1 42 ? 19.469 -6.672 -11.625 1 92.44 42 SER B N 1
ATOM 2960 C CA . SER B 1 42 ? 18.75 -7.066 -12.844 1 92.44 42 SER B CA 1
ATOM 2961 C C . SER B 1 42 ? 19.125 -8.484 -13.258 1 92.44 42 SER B C 1
ATOM 2963 O O . SER B 1 42 ? 20.125 -9.039 -12.789 1 92.44 42 SER B O 1
ATOM 2965 N N . MET B 1 43 ? 18.359 -9.016 -14.148 1 95.44 43 MET B N 1
ATOM 2966 C CA . MET B 1 43 ? 18.531 -10.383 -14.648 1 95.44 43 MET B CA 1
ATOM 2967 C C . MET B 1 43 ? 19.922 -10.562 -15.258 1 95.44 43 MET B C 1
ATOM 2969 O O . MET B 1 43 ? 20.625 -11.531 -14.953 1 95.44 43 MET B O 1
ATOM 2973 N N . ASP B 1 44 ? 20.344 -9.602 -16.016 1 90.81 44 ASP B N 1
ATOM 2974 C CA . ASP B 1 44 ? 21.625 -9.719 -16.719 1 90.81 44 ASP B CA 1
ATOM 2975 C C . ASP B 1 44 ? 22.797 -9.688 -15.742 1 90.81 44 ASP B C 1
ATOM 2977 O O . ASP B 1 44 ? 23.844 -10.281 -16 1 90.81 44 ASP B O 1
ATOM 2981 N N . ARG B 1 45 ? 22.562 -9.102 -14.664 1 87.31 45 ARG B N 1
ATOM 2982 C CA . ARG B 1 45 ? 23.625 -8.953 -13.68 1 87.31 45 ARG B CA 1
ATOM 2983 C C . ARG B 1 45 ? 23.688 -10.164 -12.766 1 87.31 45 ARG B C 1
ATOM 2985 O O . ARG B 1 45 ? 24.766 -10.547 -12.305 1 87.31 45 ARG B O 1
ATOM 2992 N N . VAL B 1 46 ? 22.562 -10.781 -12.516 1 92 46 VAL B N 1
ATOM 2993 C CA . VAL B 1 46 ? 22.5 -11.805 -11.477 1 92 46 VAL B CA 1
ATOM 2994 C C . VAL B 1 46 ? 22.578 -13.188 -12.117 1 92 46 VAL B C 1
ATOM 2996 O O . VAL B 1 46 ? 23.125 -14.117 -11.531 1 92 46 VAL B O 1
ATOM 2999 N N . LYS B 1 47 ? 22.047 -13.359 -13.266 1 93.75 47 LYS B N 1
ATOM 3000 C CA . LYS B 1 47 ? 21.938 -14.656 -13.93 1 93.75 47 LYS B CA 1
ATOM 3001 C C . LYS B 1 47 ? 23.297 -15.336 -14.039 1 93.75 47 LYS B C 1
ATOM 3003 O O . LYS B 1 47 ? 23.422 -16.531 -13.75 1 93.75 47 LYS B O 1
ATOM 3008 N N . PRO B 1 48 ? 24.375 -14.586 -14.453 1 90.25 48 PRO B N 1
ATOM 3009 C CA . PRO B 1 48 ? 25.672 -15.258 -14.539 1 90.25 48 PRO B CA 1
ATOM 3010 C C . PRO B 1 48 ? 26.109 -15.883 -13.211 1 90.25 48 PRO B C 1
ATOM 3012 O O . PRO B 1 48 ? 26.719 -16.953 -13.203 1 90.25 48 PRO B O 1
ATOM 3015 N N . ALA B 1 49 ? 25.797 -15.219 -12.164 1 90.62 49 ALA B N 1
ATOM 3016 C CA . ALA B 1 49 ? 26.141 -15.75 -10.852 1 90.62 49 ALA B CA 1
ATOM 3017 C C . ALA B 1 49 ? 25.344 -17.016 -10.547 1 90.62 49 ALA B C 1
ATOM 3019 O O . ALA B 1 49 ? 25.875 -17.969 -9.992 1 90.62 49 ALA B O 1
ATOM 3020 N N . ILE B 1 50 ? 24.078 -17.078 -10.859 1 93 50 ILE B N 1
ATOM 3021 C CA . ILE B 1 50 ? 23.234 -18.234 -10.656 1 93 50 ILE B CA 1
ATOM 3022 C C . ILE B 1 50 ? 23.75 -19.406 -11.492 1 93 50 ILE B C 1
ATOM 3024 O O . ILE B 1 50 ? 23.906 -20.516 -10.992 1 93 50 ILE B O 1
ATOM 3028 N N . GLU B 1 51 ? 24.078 -19.109 -12.703 1 91.5 51 GLU B N 1
ATOM 3029 C CA . GLU B 1 51 ? 24.562 -20.141 -13.609 1 91.5 51 GLU B CA 1
ATOM 3030 C C . GLU B 1 51 ? 25.906 -20.688 -13.141 1 91.5 51 GLU B C 1
ATOM 3032 O O . GLU B 1 51 ? 26.172 -21.891 -13.258 1 91.5 51 GLU B O 1
ATOM 3037 N N . HIS B 1 52 ? 26.734 -19.797 -12.688 1 88.88 52 HIS B N 1
ATOM 3038 C CA . HIS B 1 52 ? 28.016 -20.219 -12.141 1 88.88 52 HIS B CA 1
ATOM 3039 C C . HIS B 1 52 ? 27.828 -21.172 -10.969 1 88.88 52 HIS B C 1
ATOM 3041 O O . HIS B 1 52 ? 28.531 -22.172 -10.859 1 88.88 52 HIS B O 1
ATOM 3047 N N . ALA B 1 53 ? 26.938 -20.875 -10.094 1 89.75 53 ALA B N 1
ATOM 3048 C CA . ALA B 1 53 ? 26.641 -21.719 -8.945 1 89.75 53 ALA B CA 1
ATOM 3049 C C . ALA B 1 53 ? 26.125 -23.094 -9.391 1 89.75 53 ALA B C 1
ATOM 3051 O O . ALA B 1 53 ? 26.547 -24.125 -8.859 1 89.75 53 ALA B O 1
ATOM 3052 N N . LEU B 1 54 ? 25.281 -23.109 -10.328 1 89.69 54 LEU B N 1
ATOM 3053 C CA . LEU B 1 54 ? 24.703 -24.359 -10.82 1 89.69 54 LEU B CA 1
ATOM 3054 C C . LEU B 1 54 ? 25.781 -25.219 -11.484 1 89.69 54 LEU B C 1
ATOM 3056 O O . LEU B 1 54 ? 25.781 -26.438 -11.32 1 89.69 54 LEU B O 1
ATOM 3060 N N . ARG B 1 55 ? 26.641 -24.547 -12.211 1 88.5 55 ARG B N 1
ATOM 3061 C CA . ARG B 1 55 ? 27.75 -25.266 -12.828 1 88.5 55 ARG B CA 1
ATOM 3062 C C . ARG B 1 55 ? 28.672 -25.859 -11.773 1 88.5 55 ARG B C 1
ATOM 3064 O O . ARG B 1 55 ? 29.141 -27 -11.922 1 88.5 55 ARG B O 1
ATOM 3071 N N . SER B 1 56 ? 28.891 -25.062 -10.758 1 85.88 56 SER B N 1
ATOM 3072 C CA . SER B 1 56 ? 29.75 -25.531 -9.672 1 85.88 56 SER B CA 1
ATOM 3073 C C . SER B 1 56 ? 29.156 -26.75 -8.984 1 85.88 56 SER B C 1
ATOM 3075 O O . SER B 1 56 ? 29.875 -27.688 -8.617 1 85.88 56 SER B O 1
ATOM 3077 N N . ILE B 1 57 ? 27.875 -26.781 -8.828 1 86.94 57 ILE B N 1
ATOM 3078 C CA . ILE B 1 57 ? 27.172 -27.891 -8.195 1 86.94 57 ILE B CA 1
ATOM 3079 C C . ILE B 1 57 ? 27.234 -29.125 -9.102 1 86.94 57 ILE B C 1
ATOM 3081 O O . ILE B 1 57 ? 27.438 -30.25 -8.625 1 86.94 57 ILE B O 1
ATOM 3085 N N . LYS B 1 58 ? 27.141 -28.875 -10.336 1 85.5 58 LYS B N 1
ATOM 3086 C CA . LYS B 1 58 ? 27.188 -29.969 -11.305 1 85.5 58 LYS B CA 1
ATOM 3087 C C . LYS B 1 58 ? 28.578 -30.578 -11.383 1 85.5 58 LYS B C 1
ATOM 3089 O O . LYS B 1 58 ? 28.719 -31.797 -11.531 1 85.5 58 LYS B O 1
ATOM 3094 N N . GLU B 1 59 ? 29.562 -29.719 -11.234 1 86.5 59 GLU B N 1
ATOM 3095 C CA . GLU B 1 59 ? 30.938 -30.156 -11.383 1 86.5 59 GLU B CA 1
ATOM 3096 C C . GLU B 1 59 ? 31.453 -30.828 -10.109 1 86.5 59 GLU B C 1
ATOM 3098 O O . GLU B 1 59 ? 32.344 -31.688 -10.164 1 86.5 59 GLU B O 1
ATOM 3103 N N . ASN B 1 60 ? 30.922 -30.297 -9.039 1 84.5 60 ASN B N 1
ATOM 3104 C CA . ASN B 1 60 ? 31.312 -30.859 -7.758 1 84.5 60 ASN B CA 1
ATOM 3105 C C . ASN B 1 60 ? 30.188 -31.719 -7.16 1 84.5 60 ASN B C 1
ATOM 3107 O O . ASN B 1 60 ? 29.375 -31.219 -6.383 1 84.5 60 ASN B O 1
ATOM 3111 N N . GLU B 1 61 ? 30.281 -32.969 -7.328 1 77.56 61 GLU B N 1
ATOM 3112 C CA . GLU B 1 61 ? 29.203 -33.875 -6.949 1 77.56 61 GLU B CA 1
ATOM 3113 C C . GLU B 1 61 ? 29.109 -34 -5.434 1 77.56 61 GLU B C 1
ATOM 3115 O O . GLU B 1 61 ? 28.109 -34.5 -4.914 1 77.56 61 GLU B O 1
ATOM 3120 N N . THR B 1 62 ? 30.078 -33.5 -4.789 1 80.44 62 THR B N 1
ATOM 3121 C CA . THR B 1 62 ? 30.078 -33.625 -3.338 1 80.44 62 THR B CA 1
ATOM 3122 C C . THR B 1 62 ? 29.281 -32.5 -2.691 1 80.44 62 THR B C 1
ATOM 3124 O O . THR B 1 62 ? 28.891 -32.594 -1.526 1 80.44 62 THR B O 1
ATOM 3127 N N . LEU B 1 63 ? 29.062 -31.453 -3.441 1 79.12 63 LEU B N 1
ATOM 3128 C CA . LEU B 1 63 ? 28.375 -30.297 -2.877 1 79.12 63 LEU B CA 1
ATOM 3129 C C . LEU B 1 63 ? 26.906 -30.625 -2.57 1 79.12 63 LEU B C 1
ATOM 3131 O O . LEU B 1 63 ? 26.453 -30.422 -1.445 1 79.12 63 LEU B O 1
ATOM 3135 N N . LEU B 1 64 ? 26.141 -31.172 -3.498 1 79.75 64 LEU B N 1
ATOM 3136 C CA . LEU B 1 64 ? 24.75 -31.594 -3.365 1 79.75 64 LEU B CA 1
ATOM 3137 C C . LEU B 1 64 ? 24.484 -32.875 -4.164 1 79.75 64 LEU B C 1
ATOM 3139 O O . LEU B 1 64 ? 23.891 -32.812 -5.238 1 79.75 64 LEU B O 1
ATOM 3143 N N . PRO B 1 65 ? 24.906 -33.906 -3.516 1 80.44 65 PRO B N 1
ATOM 3144 C CA . PRO B 1 65 ? 24.781 -35.156 -4.27 1 80.44 65 PRO B CA 1
ATOM 3145 C C . PRO B 1 65 ? 23.344 -35.531 -4.59 1 80.44 65 PRO B C 1
ATOM 3147 O O . PRO B 1 65 ? 22.469 -35.406 -3.729 1 80.44 65 PRO B O 1
ATOM 3150 N N . GLY B 1 66 ? 23.047 -35.781 -5.898 1 79.69 66 GLY B N 1
ATOM 3151 C CA . GLY B 1 66 ? 21.766 -36.312 -6.316 1 79.69 66 GLY B CA 1
ATOM 3152 C C . GLY B 1 66 ? 20.766 -35.25 -6.668 1 79.69 66 GLY B C 1
ATOM 3153 O O . GLY B 1 66 ? 19.641 -35.531 -7.074 1 79.69 66 GLY B O 1
ATOM 3154 N N . PHE B 1 67 ? 21.188 -34 -6.605 1 85.62 67 PHE B N 1
ATOM 3155 C CA . PHE B 1 67 ? 20.25 -32.938 -6.895 1 85.62 67 PHE B CA 1
ATOM 3156 C C . PHE B 1 67 ? 20.516 -32.344 -8.273 1 85.62 67 PHE B C 1
ATOM 3158 O O . PHE B 1 67 ? 21.672 -32.156 -8.672 1 85.62 67 PHE B O 1
ATOM 3165 N N . HIS B 1 68 ? 19.438 -32.188 -8.992 1 88.12 68 HIS B N 1
ATOM 3166 C CA . HIS B 1 68 ? 19.438 -31.469 -10.258 1 88.12 68 HIS B CA 1
ATOM 3167 C C . HIS B 1 68 ? 18.562 -30.234 -10.188 1 88.12 68 HIS B C 1
ATOM 3169 O O . HIS B 1 68 ? 17.531 -30.234 -9.508 1 88.12 68 HIS B O 1
ATOM 3175 N N . PHE B 1 69 ? 19.031 -29.234 -10.914 1 91.94 69 PHE B N 1
ATOM 3176 C CA . PHE B 1 69 ? 18.281 -27.984 -10.82 1 91.94 69 PHE B CA 1
ATOM 3177 C C . PHE B 1 69 ? 17.688 -27.609 -12.172 1 91.94 69 PHE B C 1
ATOM 3179 O O . PHE B 1 69 ? 18.359 -27.656 -13.195 1 91.94 69 PHE B O 1
ATOM 3186 N N . ASN B 1 70 ? 16.422 -27.375 -12.172 1 94.31 70 ASN B N 1
ATOM 3187 C CA . ASN B 1 70 ? 15.727 -26.734 -13.281 1 94.31 70 ASN B CA 1
ATOM 3188 C C . ASN B 1 70 ? 15.406 -25.266 -12.977 1 94.31 70 ASN B C 1
ATOM 3190 O O . ASN B 1 70 ? 14.695 -24.969 -12.016 1 94.31 70 ASN B O 1
ATOM 3194 N N . VAL B 1 71 ? 15.906 -24.359 -13.844 1 97.12 71 VAL B N 1
ATOM 3195 C CA . VAL B 1 71 ? 15.758 -22.953 -13.531 1 97.12 71 VAL B CA 1
ATOM 3196 C C . VAL B 1 71 ? 14.867 -22.281 -14.57 1 97.12 71 VAL B C 1
ATOM 3198 O O . VAL B 1 71 ? 15.062 -22.453 -15.781 1 97.12 71 VAL B O 1
ATOM 3201 N N . ILE B 1 72 ? 13.891 -21.578 -14.109 1 98.19 72 ILE B N 1
ATOM 3202 C CA . ILE B 1 72 ? 13.062 -20.719 -14.953 1 98.19 72 ILE B CA 1
ATOM 3203 C C . ILE B 1 72 ? 13.328 -19.25 -14.617 1 98.19 72 ILE B C 1
ATOM 3205 O O . ILE B 1 72 ? 13.242 -18.859 -13.453 1 98.19 72 ILE B O 1
ATOM 3209 N N . TYR B 1 73 ? 13.758 -18.484 -15.656 1 98.5 73 TYR B N 1
ATOM 3210 C CA . TYR B 1 73 ? 14.008 -17.062 -15.508 1 98.5 73 TYR B CA 1
ATOM 3211 C C . TYR B 1 73 ? 12.836 -16.25 -16.047 1 98.5 73 TYR B C 1
ATOM 3213 O O . TYR B 1 73 ? 12.461 -16.375 -17.203 1 98.5 73 TYR B O 1
ATOM 3221 N N . ASN B 1 74 ? 12.234 -15.438 -15.18 1 98.69 74 ASN B N 1
ATOM 3222 C CA . ASN B 1 74 ? 11.141 -14.578 -15.617 1 98.69 74 ASN B CA 1
ATOM 3223 C C . 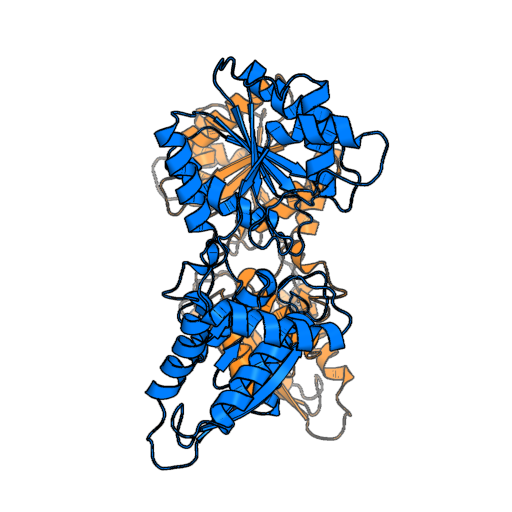ASN B 1 74 ? 11.359 -13.125 -15.188 1 98.69 74 ASN B C 1
ATOM 3225 O O . ASN B 1 74 ? 11.922 -12.867 -14.125 1 98.69 74 ASN B O 1
ATOM 3229 N N . ASN B 1 75 ? 10.922 -12.219 -16.031 1 98.62 75 ASN B N 1
ATOM 3230 C CA . ASN B 1 75 ? 10.984 -10.789 -15.758 1 98.62 75 ASN B CA 1
ATOM 3231 C C . ASN B 1 75 ? 10 -10.383 -14.664 1 98.62 75 ASN B C 1
ATOM 3233 O O . ASN B 1 75 ? 8.789 -10.555 -14.82 1 98.62 75 ASN B O 1
ATOM 3237 N N . SER B 1 76 ? 10.5 -9.852 -13.609 1 98.06 76 SER B N 1
ATOM 3238 C CA . SER B 1 76 ? 9.617 -9.367 -12.555 1 98.06 76 SER B CA 1
ATOM 3239 C C . SER B 1 76 ? 9.016 -8.016 -12.914 1 98.06 76 SER B C 1
ATOM 3241 O O . SER B 1 76 ? 7.953 -7.645 -12.406 1 98.06 76 SER B O 1
ATOM 3243 N N . ASP B 1 77 ? 9.781 -7.27 -13.742 1 96.62 77 ASP B N 1
ATOM 3244 C CA . ASP B 1 77 ? 9.406 -5.926 -14.172 1 96.62 77 ASP B CA 1
ATOM 3245 C C . ASP B 1 77 ? 9.18 -5.012 -12.969 1 96.62 77 ASP B C 1
ATOM 3247 O O . ASP B 1 77 ? 8.438 -4.035 -13.062 1 96.62 77 ASP B O 1
ATOM 3251 N N . CYS B 1 78 ? 9.688 -5.398 -11.883 1 95.62 78 CYS B N 1
ATOM 3252 C CA . CYS B 1 78 ? 9.625 -4.652 -10.633 1 95.62 78 CYS B CA 1
ATOM 3253 C C . CYS B 1 78 ? 8.188 -4.277 -10.297 1 95.62 78 CYS B C 1
ATOM 3255 O O . CYS B 1 78 ? 7.922 -3.166 -9.828 1 95.62 78 CYS B O 1
ATOM 3257 N N . GLY B 1 79 ? 7.277 -5.156 -10.523 1 95.06 79 GLY B N 1
ATOM 3258 C CA . GLY B 1 79 ? 5.867 -4.895 -10.281 1 95.06 79 GLY B CA 1
ATOM 3259 C C . GLY B 1 79 ? 5.02 -6.152 -10.266 1 95.06 79 GLY B C 1
ATOM 3260 O O . GLY B 1 79 ? 5.48 -7.207 -9.82 1 95.06 79 GLY B O 1
ATOM 3261 N N . ASN B 1 80 ? 3.805 -6.031 -10.727 1 95.56 80 ASN B N 1
ATOM 3262 C CA . ASN B 1 80 ? 2.818 -7.102 -10.633 1 95.56 80 ASN B CA 1
ATOM 3263 C C . ASN B 1 80 ? 3.221 -8.305 -11.477 1 95.56 80 ASN B C 1
ATOM 3265 O O . ASN B 1 80 ? 2.76 -9.422 -11.234 1 95.56 80 ASN B O 1
ATOM 3269 N N . GLN B 1 81 ? 4.082 -8.062 -12.445 1 97.5 81 GLN B N 1
ATOM 3270 C CA . GLN B 1 81 ? 4.496 -9.148 -13.336 1 97.5 81 GLN B CA 1
ATOM 3271 C C . GLN B 1 81 ? 5.152 -10.281 -12.555 1 97.5 81 GLN B C 1
ATOM 3273 O O . GLN B 1 81 ? 5.066 -11.445 -12.953 1 97.5 81 GLN B O 1
ATOM 3278 N N . ALA B 1 82 ? 5.785 -9.93 -11.477 1 98.62 82 ALA B N 1
ATOM 3279 C CA . ALA B 1 82 ? 6.398 -10.953 -10.641 1 98.62 82 ALA B CA 1
ATOM 3280 C C . ALA B 1 82 ? 5.352 -11.93 -10.117 1 98.62 82 ALA B C 1
ATOM 3282 O O . ALA B 1 82 ? 5.535 -13.148 -10.203 1 98.62 82 ALA B O 1
ATOM 3283 N N . LEU B 1 83 ? 4.277 -11.391 -9.617 1 98.5 83 LEU B N 1
ATOM 3284 C CA . LEU B 1 83 ? 3.188 -12.219 -9.109 1 98.5 83 LEU B CA 1
ATOM 3285 C C . LEU B 1 83 ? 2.561 -13.047 -10.227 1 98.5 83 LEU B C 1
ATOM 3287 O O . LEU B 1 83 ? 2.311 -14.242 -10.055 1 98.5 83 LEU B O 1
ATOM 3291 N N . PHE B 1 84 ? 2.332 -12.414 -11.367 1 98.38 84 PHE B N 1
ATOM 3292 C CA . PHE B 1 84 ? 1.738 -13.102 -12.508 1 98.38 84 PHE B CA 1
ATOM 3293 C C . PHE B 1 84 ? 2.604 -14.281 -12.938 1 98.38 84 PHE B C 1
ATOM 3295 O O . PHE B 1 84 ? 2.096 -15.375 -13.18 1 98.38 84 PHE B O 1
ATOM 3302 N N . SER B 1 85 ? 3.9 -14.016 -12.977 1 98.62 85 SER B N 1
ATOM 3303 C CA . SER B 1 85 ? 4.84 -15.055 -13.391 1 98.62 85 SER B CA 1
ATOM 3304 C C . SER B 1 85 ? 4.824 -16.234 -12.43 1 98.62 85 SER B C 1
ATOM 3306 O O . SER B 1 85 ? 4.863 -17.391 -12.852 1 98.62 85 SER B O 1
ATOM 3308 N N . LEU B 1 86 ? 4.801 -15.953 -11.172 1 98.81 86 LEU B N 1
ATOM 3309 C CA . LEU B 1 86 ? 4.781 -17.016 -10.164 1 98.81 86 LEU B CA 1
ATOM 3310 C C . LEU B 1 86 ? 3.531 -17.875 -10.312 1 98.81 86 LEU B C 1
ATOM 3312 O O . LEU B 1 86 ? 3.629 -19.109 -10.391 1 98.81 86 LEU B O 1
ATOM 3316 N N . VAL B 1 87 ? 2.367 -17.234 -10.375 1 98.5 87 VAL B N 1
ATOM 3317 C CA . VAL B 1 87 ? 1.094 -17.953 -10.398 1 98.5 87 VAL B CA 1
ATOM 3318 C C . VAL B 1 87 ? 0.957 -18.719 -11.711 1 98.5 87 VAL B C 1
ATOM 3320 O O . VAL B 1 87 ? 0.553 -19.891 -11.711 1 98.5 87 VAL B O 1
ATOM 3323 N N . ASP B 1 88 ? 1.347 -18.109 -12.805 1 97.94 88 ASP B N 1
ATOM 3324 C CA . ASP B 1 88 ? 1.274 -18.781 -14.102 1 97.94 88 ASP B CA 1
ATOM 3325 C C . ASP B 1 88 ? 2.215 -19.984 -14.156 1 97.94 88 ASP B C 1
ATOM 3327 O O . ASP B 1 88 ? 1.857 -21.031 -14.695 1 97.94 88 ASP B O 1
ATOM 3331 N N . THR B 1 89 ? 3.408 -19.781 -13.648 1 97.88 89 THR B N 1
ATOM 3332 C CA . THR B 1 89 ? 4.359 -20.875 -13.602 1 97.88 89 THR B CA 1
ATOM 3333 C C . THR B 1 89 ? 3.807 -22.047 -12.781 1 97.88 89 THR B C 1
ATOM 3335 O O . THR B 1 89 ? 3.887 -23.203 -13.203 1 97.88 89 THR B O 1
ATOM 3338 N N . ALA B 1 90 ? 3.244 -21.766 -11.672 1 97.25 90 ALA B N 1
ATOM 3339 C CA . ALA B 1 90 ? 2.674 -22.797 -10.805 1 97.25 90 ALA B CA 1
ATOM 3340 C C . ALA B 1 90 ? 1.534 -23.531 -11.508 1 97.25 90 ALA B C 1
ATOM 3342 O O . ALA B 1 90 ? 1.394 -24.75 -11.375 1 97.25 90 ALA B O 1
ATOM 3343 N N . MET B 1 91 ? 0.75 -22.844 -12.289 1 95.56 91 MET B N 1
ATOM 3344 C CA . MET B 1 91 ? -0.414 -23.406 -12.969 1 95.56 91 MET B CA 1
ATOM 3345 C C . MET B 1 91 ? 0.009 -24.234 -14.18 1 95.56 91 MET B C 1
ATOM 3347 O O . MET B 1 91 ? -0.561 -25.297 -14.445 1 95.56 91 MET B O 1
ATOM 3351 N N . GLN B 1 92 ? 0.935 -23.75 -14.93 1 94.31 92 GLN B N 1
ATOM 3352 C CA . GLN B 1 92 ? 1.33 -24.375 -16.188 1 94.31 92 GLN B CA 1
ATOM 3353 C C . GLN B 1 92 ? 2.301 -25.531 -15.953 1 94.31 92 GLN B C 1
ATOM 3355 O O . GLN B 1 92 ? 2.291 -26.516 -16.688 1 94.31 92 GLN B O 1
ATOM 3360 N N . LEU B 1 93 ? 3.08 -25.344 -15.008 1 93.69 93 LEU B N 1
ATOM 3361 C CA . LEU B 1 93 ? 4.074 -26.359 -14.664 1 93.69 93 LEU B CA 1
ATOM 3362 C C . LEU B 1 93 ? 3.809 -26.938 -13.281 1 93.69 93 LEU B C 1
ATOM 3364 O O . LEU B 1 93 ? 2.863 -27.719 -13.102 1 93.69 93 LEU B O 1
ATOM 3368 N N . GLN B 1 94 ? 4.383 -26.5 -12.289 1 93.88 94 GLN B N 1
ATOM 3369 C CA . GLN B 1 94 ? 4.219 -26.812 -10.875 1 93.88 94 GLN B CA 1
ATOM 3370 C C . GLN B 1 94 ? 4.738 -25.688 -9.992 1 93.88 94 GLN B C 1
ATOM 3372 O O . GLN B 1 94 ? 5.484 -24.812 -10.461 1 93.88 94 GLN B O 1
ATOM 3377 N N . LYS B 1 95 ? 4.336 -25.75 -8.828 1 97.06 95 LYS B N 1
ATOM 3378 C CA . LYS B 1 95 ? 4.918 -24.812 -7.867 1 97.06 95 LYS B CA 1
ATOM 3379 C C . LYS B 1 95 ? 6.438 -24.953 -7.809 1 97.06 95 LYS B C 1
ATOM 3381 O O . LYS B 1 95 ? 6.957 -26.078 -7.793 1 97.06 95 LYS B O 1
ATOM 3386 N N . PRO B 1 96 ? 7.09 -23.844 -7.867 1 98.19 96 PRO B N 1
ATOM 3387 C CA . PRO B 1 96 ? 8.539 -23.969 -7.695 1 98.19 96 PRO B CA 1
ATOM 3388 C C . PRO B 1 96 ? 8.93 -24.438 -6.297 1 98.19 96 PRO B C 1
ATOM 3390 O O . PRO B 1 96 ? 8.164 -24.266 -5.344 1 98.19 96 PRO B O 1
ATOM 3393 N N . ASP B 1 97 ? 10.062 -25.031 -6.262 1 97.44 97 ASP B N 1
ATOM 3394 C CA . ASP B 1 97 ? 10.594 -25.484 -4.98 1 97.44 97 ASP B CA 1
ATOM 3395 C C . ASP B 1 97 ? 11.266 -24.328 -4.227 1 97.44 97 ASP B C 1
ATOM 3397 O O . ASP B 1 97 ? 11.328 -24.344 -2.996 1 97.44 97 ASP B O 1
ATOM 3401 N N . VAL B 1 98 ? 11.82 -23.391 -5.023 1 98 98 VAL B N 1
ATOM 3402 C CA . VAL B 1 98 ? 12.508 -22.234 -4.465 1 98 98 VAL B CA 1
ATOM 3403 C C . VAL B 1 98 ? 12.305 -21.031 -5.371 1 98 98 VAL B C 1
ATOM 3405 O O . VAL B 1 98 ? 12.281 -21.156 -6.598 1 98 98 VAL B O 1
ATOM 3408 N N . ILE B 1 99 ? 12.148 -19.906 -4.738 1 98.75 99 ILE B N 1
ATOM 3409 C CA . ILE B 1 99 ? 12.039 -18.656 -5.484 1 98.75 99 ILE B CA 1
ATOM 3410 C C . ILE B 1 99 ? 13.25 -17.766 -5.191 1 98.75 99 ILE B C 1
ATOM 3412 O O . ILE B 1 99 ? 13.641 -17.594 -4.031 1 98.75 99 ILE B O 1
ATOM 3416 N N . VAL B 1 100 ? 13.883 -17.281 -6.195 1 98.62 100 VAL B N 1
ATOM 3417 C CA . VAL B 1 100 ? 14.961 -16.297 -6.078 1 98.62 100 VAL B CA 1
ATOM 3418 C C . VAL B 1 100 ? 14.477 -14.938 -6.602 1 98.62 100 VAL B C 1
ATOM 3420 O O . VAL B 1 100 ? 14 -14.836 -7.73 1 98.62 100 VAL B O 1
ATOM 3423 N N . GLY B 1 101 ? 14.641 -13.945 -5.848 1 98.25 101 GLY B N 1
ATOM 3424 C CA . GLY B 1 101 ? 13.945 -12.695 -6.113 1 98.25 101 GLY B CA 1
ATOM 3425 C C . GLY B 1 101 ? 12.5 -12.711 -5.66 1 98.25 101 GLY B C 1
ATOM 3426 O O . GLY B 1 101 ? 12.07 -13.633 -4.957 1 98.25 101 GLY B O 1
ATOM 3427 N N . PRO B 1 102 ? 11.75 -11.711 -6.031 1 98.31 102 PRO B N 1
ATOM 3428 C CA . PRO B 1 102 ? 12.094 -10.438 -6.66 1 98.31 102 PRO B CA 1
ATOM 3429 C C . PRO B 1 102 ? 12.898 -9.523 -5.738 1 98.31 102 PRO B C 1
ATOM 3431 O O . PRO B 1 102 ? 13.039 -9.812 -4.547 1 98.31 102 PRO B O 1
ATOM 3434 N N . VAL B 1 103 ? 13.43 -8.461 -6.332 1 96.44 103 VAL B N 1
ATOM 3435 C CA . VAL B 1 103 ? 14.32 -7.621 -5.539 1 96.44 103 VAL B CA 1
ATOM 3436 C C . VAL B 1 103 ? 13.656 -6.277 -5.266 1 96.44 103 VAL B C 1
ATOM 3438 O O . VAL B 1 103 ? 14.062 -5.547 -4.359 1 96.44 103 VAL B O 1
ATOM 3441 N N . CYS B 1 104 ? 12.648 -5.906 -6.078 1 96.19 104 CYS B N 1
ATOM 3442 C CA . CYS B 1 104 ? 11.914 -4.664 -5.863 1 96.19 104 CYS B CA 1
ATOM 3443 C C . CYS B 1 104 ? 10.797 -4.863 -4.844 1 96.19 104 CYS B C 1
ATOM 3445 O O . CYS B 1 104 ? 10.117 -5.887 -4.855 1 96.19 104 CYS B O 1
ATOM 3447 N N . GLU B 1 105 ? 10.516 -3.875 -4.047 1 96.5 105 GLU B N 1
ATOM 3448 C CA . GLU B 1 105 ? 9.609 -4.004 -2.91 1 96.5 105 GLU B CA 1
ATOM 3449 C C . GLU B 1 105 ? 8.211 -4.391 -3.365 1 96.5 105 GLU B C 1
ATOM 3451 O O . GLU B 1 105 ? 7.625 -5.352 -2.861 1 96.5 105 GLU B O 1
ATOM 3456 N N . TYR B 1 106 ? 7.711 -3.678 -4.34 1 95.31 106 TYR B N 1
ATOM 3457 C CA . TYR B 1 106 ? 6.328 -3.883 -4.762 1 95.31 106 TYR B CA 1
ATOM 3458 C C . TYR B 1 106 ? 6.172 -5.207 -5.496 1 95.31 106 TYR B C 1
ATOM 3460 O O . TYR B 1 106 ? 5.094 -5.805 -5.488 1 95.31 106 TYR B O 1
ATOM 3468 N N . ALA B 1 107 ? 7.223 -5.703 -6.113 1 97.69 107 ALA B N 1
ATOM 3469 C CA . ALA B 1 107 ? 7.203 -7.02 -6.746 1 97.69 107 ALA B CA 1
ATOM 3470 C C . ALA B 1 107 ? 7.348 -8.125 -5.703 1 97.69 107 ALA B C 1
ATOM 3472 O O . ALA B 1 107 ? 6.684 -9.164 -5.793 1 97.69 107 ALA B O 1
ATOM 3473 N N . ALA B 1 108 ? 8.141 -7.891 -4.73 1 97.81 108 ALA B N 1
ATOM 3474 C CA . ALA B 1 108 ? 8.508 -8.914 -3.75 1 97.81 108 ALA B CA 1
ATOM 3475 C C . ALA B 1 108 ? 7.348 -9.195 -2.799 1 97.81 108 ALA B C 1
ATOM 3477 O O . ALA B 1 108 ? 7.141 -10.344 -2.385 1 97.81 108 ALA B O 1
ATOM 3478 N N . ALA B 1 109 ? 6.562 -8.227 -2.465 1 96.81 109 ALA B N 1
ATOM 3479 C CA . ALA B 1 109 ? 5.57 -8.344 -1.399 1 96.81 109 ALA B CA 1
ATOM 3480 C C . ALA B 1 109 ? 4.527 -9.406 -1.731 1 96.81 109 ALA B C 1
ATOM 3482 O O . ALA B 1 109 ? 4.352 -10.367 -0.981 1 96.81 109 ALA B O 1
ATOM 3483 N N . PRO B 1 110 ? 3.871 -9.289 -2.895 1 97.31 110 PRO B N 1
ATOM 3484 C CA . PRO B 1 110 ? 2.863 -10.312 -3.168 1 97.31 110 PRO B CA 1
ATOM 3485 C C . PRO B 1 110 ? 3.473 -11.695 -3.379 1 97.31 110 PRO B C 1
ATOM 3487 O O . PRO B 1 110 ? 2.863 -12.711 -3.014 1 97.31 110 PRO B O 1
ATOM 3490 N N . VAL B 1 111 ? 4.672 -11.766 -3.932 1 98.62 111 VAL B N 1
ATOM 3491 C CA . VAL B 1 111 ? 5.336 -13.047 -4.152 1 98.62 111 VAL B CA 1
ATOM 3492 C C . VAL B 1 111 ? 5.672 -13.695 -2.811 1 98.62 111 VAL B C 1
ATOM 3494 O O . VAL B 1 111 ? 5.453 -14.891 -2.619 1 98.62 111 VAL B O 1
ATOM 3497 N N . ALA B 1 112 ? 6.156 -12.875 -1.892 1 97.94 112 ALA B N 1
ATOM 3498 C CA . ALA B 1 112 ? 6.52 -13.383 -0.569 1 97.94 112 ALA B CA 1
ATOM 3499 C C . ALA B 1 112 ? 5.289 -13.891 0.18 1 97.94 112 ALA B C 1
ATOM 3501 O O . ALA B 1 112 ? 5.371 -14.867 0.927 1 97.94 112 ALA B O 1
ATOM 3502 N N . ARG B 1 113 ? 4.188 -13.258 0.049 1 97.19 113 ARG B N 1
ATOM 3503 C CA . ARG B 1 113 ? 2.955 -13.688 0.704 1 97.19 113 ARG B CA 1
ATOM 3504 C C . ARG B 1 113 ? 2.502 -15.047 0.182 1 97.19 113 ARG B C 1
ATOM 3506 O O . ARG B 1 113 ? 2.166 -15.938 0.965 1 97.19 113 ARG B O 1
ATOM 3513 N N . ILE B 1 114 ? 2.531 -15.219 -1.164 1 98 114 ILE B N 1
ATOM 3514 C CA . ILE B 1 114 ? 2.135 -16.484 -1.755 1 98 114 ILE B CA 1
ATOM 3515 C C . ILE B 1 114 ? 3.141 -17.578 -1.368 1 98 114 ILE B C 1
ATOM 3517 O O . ILE B 1 114 ? 2.756 -18.703 -1.058 1 98 114 ILE B O 1
ATOM 3521 N N . ALA B 1 115 ? 4.41 -17.172 -1.417 1 97.81 115 ALA B N 1
ATOM 3522 C CA . ALA B 1 115 ? 5.449 -18.125 -1.025 1 97.81 115 ALA B CA 1
ATOM 3523 C C . ALA B 1 115 ? 5.215 -18.641 0.392 1 97.81 115 ALA B C 1
ATOM 3525 O O . ALA B 1 115 ? 5.32 -19.844 0.647 1 97.81 115 ALA B O 1
ATOM 3526 N N . SER B 1 116 ? 4.918 -17.75 1.302 1 97.06 116 SER B N 1
ATOM 3527 C CA . SER B 1 116 ? 4.633 -18.156 2.678 1 97.06 116 SER B CA 1
ATOM 3528 C C . SER B 1 116 ? 3.395 -19.031 2.756 1 97.06 116 SER B C 1
ATOM 3530 O O . SER B 1 116 ? 3.391 -20.047 3.463 1 97.06 116 SER B O 1
ATOM 3532 N N . HIS B 1 117 ? 2.404 -18.703 2.018 1 96.75 117 HIS B N 1
ATOM 3533 C CA . HIS B 1 117 ? 1.164 -19.469 1.982 1 96.75 117 HIS B CA 1
ATOM 3534 C C . HIS B 1 117 ? 1.403 -20.875 1.452 1 96.75 117 HIS B C 1
ATOM 3536 O O . HIS B 1 117 ? 0.839 -21.844 1.97 1 96.75 117 HIS B O 1
ATOM 3542 N N . TRP B 1 118 ? 2.283 -21.016 0.455 1 97.31 118 TRP B N 1
ATOM 3543 C CA . TRP B 1 118 ? 2.566 -22.281 -0.202 1 97.31 118 TRP B CA 1
ATOM 3544 C C . TRP B 1 118 ? 3.74 -23 0.464 1 97.31 118 TRP B C 1
ATOM 3546 O O . TRP B 1 118 ? 4.16 -24.062 0.02 1 97.31 118 TRP B O 1
ATOM 3556 N N . ASN B 1 119 ? 4.328 -22.391 1.492 1 96.81 119 ASN B N 1
ATOM 3557 C CA . ASN B 1 119 ? 5.492 -22.938 2.184 1 96.81 119 ASN B CA 1
ATOM 3558 C C . ASN B 1 119 ? 6.676 -23.109 1.235 1 96.81 119 ASN B C 1
ATOM 3560 O O . ASN B 1 119 ? 7.316 -24.156 1.216 1 96.81 119 ASN B O 1
ATOM 3564 N N . ILE B 1 120 ? 6.914 -22.109 0.417 1 97.69 120 ILE B N 1
ATOM 3565 C CA . ILE B 1 120 ? 8.031 -22.109 -0.524 1 97.69 120 ILE B CA 1
ATOM 3566 C C . ILE B 1 120 ? 9.102 -21.125 -0.053 1 97.69 120 ILE B C 1
ATOM 3568 O O . ILE B 1 120 ? 8.812 -19.953 0.155 1 97.69 120 ILE B O 1
ATOM 3572 N N . PRO B 1 121 ? 10.32 -21.594 0.141 1 97.88 121 PRO B N 1
ATOM 3573 C CA . PRO B 1 121 ? 11.383 -20.656 0.506 1 97.88 121 PRO B CA 1
ATOM 3574 C C . PRO B 1 121 ? 11.656 -19.625 -0.588 1 97.88 121 PRO B C 1
ATOM 3576 O O . PRO B 1 121 ? 11.672 -19.969 -1.772 1 97.88 121 PRO B O 1
ATOM 3579 N N . MET B 1 122 ? 11.797 -18.438 -0.214 1 98.12 122 MET B N 1
ATOM 3580 C CA . MET B 1 122 ? 12.109 -17.297 -1.088 1 98.12 122 MET B CA 1
ATOM 3581 C C . MET B 1 122 ? 13.375 -16.594 -0.63 1 98.12 122 MET B C 1
ATOM 3583 O O . MET B 1 122 ? 13.508 -16.25 0.545 1 98.12 122 MET B O 1
ATOM 3587 N N . ILE B 1 123 ? 14.312 -16.453 -1.519 1 97.81 123 ILE B N 1
ATOM 3588 C CA . ILE B 1 123 ? 15.57 -15.773 -1.226 1 97.81 123 ILE B CA 1
ATOM 3589 C C . ILE B 1 123 ? 15.68 -14.5 -2.055 1 97.81 123 ILE B C 1
ATOM 3591 O O . ILE B 1 123 ? 15.469 -14.516 -3.268 1 97.81 123 ILE B O 1
ATOM 3595 N N . SER B 1 124 ? 15.938 -13.398 -1.426 1 97.38 124 SER B N 1
ATOM 3596 C CA . SER B 1 124 ? 16.016 -12.148 -2.174 1 97.38 124 SER B CA 1
ATOM 3597 C C . SER B 1 124 ? 17.109 -11.242 -1.638 1 97.38 124 SER B C 1
ATOM 3599 O O . SER B 1 124 ? 17.344 -11.18 -0.427 1 97.38 124 SER B O 1
ATOM 3601 N N . ALA B 1 125 ? 17.844 -10.578 -2.547 1 93.56 125 ALA B N 1
ATOM 3602 C CA . ALA B 1 125 ? 18.797 -9.531 -2.184 1 93.56 125 ALA B CA 1
ATOM 3603 C C . ALA B 1 125 ? 18.078 -8.195 -1.962 1 93.56 125 ALA B C 1
ATOM 3605 O O . ALA B 1 125 ? 18.703 -7.223 -1.532 1 93.56 125 ALA B O 1
ATOM 3606 N N . GLY B 1 126 ? 16.797 -8.172 -2.266 1 94.44 126 GLY B N 1
ATOM 3607 C CA . GLY B 1 126 ? 15.953 -7.008 -2.049 1 94.44 126 GLY B CA 1
ATOM 3608 C C . GLY B 1 126 ? 14.945 -7.203 -0.93 1 94.44 126 GLY B C 1
ATOM 3609 O O . GLY B 1 126 ? 15.266 -7.793 0.103 1 94.44 126 GLY B O 1
ATOM 3610 N N . ALA B 1 127 ? 13.781 -6.523 -1.106 1 95.38 127 ALA B N 1
ATOM 3611 C CA . ALA B 1 127 ? 12.758 -6.578 -0.061 1 95.38 127 ALA B CA 1
ATOM 3612 C C . ALA B 1 127 ? 13.312 -6.086 1.272 1 95.38 127 ALA B C 1
ATOM 3614 O O . ALA B 1 127 ? 13.195 -6.766 2.293 1 95.38 127 ALA B O 1
ATOM 3615 N N . LEU B 1 128 ? 13.883 -4.934 1.203 1 95.06 128 LEU B N 1
ATOM 3616 C CA . LEU B 1 128 ? 14.625 -4.438 2.357 1 95.06 128 LEU B CA 1
ATOM 3617 C C . LEU B 1 128 ? 13.75 -3.529 3.217 1 95.06 128 LEU B C 1
ATOM 3619 O O . LEU B 1 128 ? 14.125 -3.176 4.336 1 95.06 128 LEU B O 1
ATOM 3623 N N . ALA B 1 129 ? 12.609 -3.156 2.76 1 95.56 129 ALA B N 1
ATOM 3624 C CA . ALA B 1 129 ? 11.703 -2.254 3.465 1 95.56 129 ALA B CA 1
ATOM 3625 C C . ALA B 1 129 ? 11.312 -2.826 4.824 1 95.56 129 ALA B C 1
ATOM 3627 O O . ALA B 1 129 ? 11.297 -4.043 5.012 1 95.56 129 ALA B O 1
ATOM 3628 N N . ILE B 1 130 ? 10.977 -1.99 5.695 1 93.62 130 ILE B N 1
ATOM 3629 C CA . ILE B 1 130 ? 10.648 -2.359 7.07 1 93.62 130 ILE B CA 1
ATOM 3630 C C . ILE B 1 130 ? 9.398 -3.23 7.082 1 93.62 130 ILE B C 1
ATOM 3632 O O . ILE B 1 130 ? 9.242 -4.098 7.945 1 93.62 130 ILE B O 1
ATOM 3636 N N . GLY B 1 131 ? 8.555 -3.082 6.105 1 91.56 131 GLY B N 1
ATOM 3637 C CA . GLY B 1 131 ? 7.309 -3.834 6.039 1 91.56 131 GLY B CA 1
ATOM 3638 C C . GLY B 1 131 ? 7.523 -5.336 5.977 1 91.56 131 GLY B C 1
ATOM 3639 O O . GLY B 1 131 ? 6.664 -6.105 6.41 1 91.56 131 GLY B O 1
ATOM 3640 N N . PHE B 1 132 ? 8.648 -5.801 5.539 1 94 132 PHE B N 1
ATOM 3641 C CA . PHE B 1 132 ? 8.93 -7.223 5.367 1 94 132 PHE B CA 1
ATOM 3642 C C . PHE B 1 132 ? 9.383 -7.848 6.68 1 94 132 PHE B C 1
ATOM 3644 O O . PHE B 1 132 ? 9.578 -9.062 6.758 1 94 132 PHE B O 1
ATOM 3651 N N . MET B 1 133 ? 9.516 -7.043 7.68 1 85.94 133 MET B N 1
ATOM 3652 C CA . MET B 1 133 ? 9.969 -7.555 8.969 1 85.94 133 MET B CA 1
ATOM 3653 C C . MET B 1 133 ? 8.844 -8.312 9.68 1 85.94 133 MET B C 1
ATOM 3655 O O . MET B 1 133 ? 9.094 -9.055 10.625 1 85.94 133 MET B O 1
ATOM 3659 N N . GLN B 1 134 ? 7.617 -8.062 9.297 1 72.94 134 GLN B N 1
ATOM 3660 C CA . GLN B 1 134 ? 6.496 -8.789 9.891 1 72.94 134 GLN B CA 1
ATOM 3661 C C . GLN B 1 134 ? 6.445 -10.227 9.375 1 72.94 134 GLN B C 1
ATOM 3663 O O . GLN B 1 134 ? 5.613 -10.562 8.531 1 72.94 134 GLN B O 1
ATOM 3668 N N . LYS B 1 135 ? 7.25 -11.133 9.922 1 69.5 135 LYS B N 1
ATOM 3669 C CA . LYS B 1 135 ? 7.5 -12.453 9.352 1 69.5 135 LYS B CA 1
ATOM 3670 C C . LYS B 1 135 ? 6.441 -13.453 9.805 1 69.5 135 LYS B C 1
ATOM 3672 O O . LYS B 1 135 ? 6.102 -14.383 9.07 1 69.5 135 LYS B O 1
ATOM 3677 N N . SER B 1 136 ? 5.957 -13.352 10.906 1 67.5 136 SER B N 1
ATOM 3678 C CA . SER B 1 136 ? 5.18 -14.469 11.438 1 67.5 136 SER B CA 1
ATOM 3679 C C . SER B 1 136 ? 3.988 -14.789 10.539 1 67.5 136 SER B C 1
ATOM 3681 O O . SER B 1 136 ? 3.699 -15.953 10.273 1 67.5 136 SER B O 1
ATOM 3683 N N . ASN B 1 137 ? 3.387 -13.711 9.945 1 72.31 137 ASN B N 1
ATOM 3684 C CA . ASN B 1 137 ? 2.174 -14.133 9.258 1 72.31 137 ASN B CA 1
ATOM 3685 C C . ASN B 1 137 ? 2.289 -13.93 7.746 1 72.31 137 ASN B C 1
ATOM 3687 O O . ASN B 1 137 ? 1.961 -14.836 6.973 1 72.31 137 ASN B O 1
ATOM 3691 N N . GLU B 1 138 ? 3.055 -13.047 7.344 1 87.56 138 GLU B N 1
ATOM 3692 C CA . GLU B 1 138 ? 2.906 -12.68 5.938 1 87.56 138 GLU B CA 1
ATOM 3693 C C . GLU B 1 138 ? 4.16 -13.023 5.141 1 87.56 138 GLU B C 1
ATOM 3695 O O . GLU B 1 138 ? 4.07 -13.484 4 1 87.56 138 GLU B O 1
ATOM 3700 N N . TYR B 1 139 ? 5.352 -12.984 5.766 1 94.5 139 TYR B N 1
ATOM 3701 C CA . TYR B 1 139 ? 6.598 -13.109 5.02 1 94.5 139 TYR B CA 1
ATOM 3702 C C . TYR B 1 139 ? 7.508 -14.148 5.66 1 94.5 139 TYR B C 1
ATOM 3704 O O . TYR B 1 139 ? 8.734 -13.984 5.688 1 94.5 139 TYR B O 1
ATOM 3712 N N . SER B 1 140 ? 6.949 -15.227 6.125 1 94.5 140 SER B N 1
ATOM 3713 C CA . SER B 1 140 ? 7.637 -16.219 6.949 1 94.5 140 SER B CA 1
ATOM 3714 C C . SER B 1 140 ? 8.68 -16.969 6.141 1 94.5 140 SER B C 1
ATOM 3716 O O . SER B 1 140 ? 9.648 -17.484 6.699 1 94.5 140 SER B O 1
ATOM 3718 N N . HIS B 1 141 ? 8.586 -17.062 4.879 1 96.19 141 HIS B N 1
ATOM 3719 C CA . HIS B 1 141 ? 9.477 -17.906 4.078 1 96.19 141 HIS B CA 1
ATOM 3720 C C . HIS B 1 141 ? 10.469 -17.047 3.295 1 96.19 141 HIS B C 1
ATOM 3722 O O . HIS B 1 141 ? 11.203 -17.562 2.445 1 96.19 141 HIS B O 1
ATOM 3728 N N . LEU B 1 142 ? 10.461 -15.75 3.57 1 97.06 142 LEU B N 1
ATOM 3729 C CA . LEU B 1 142 ? 11.391 -14.844 2.916 1 97.06 142 LEU B CA 1
ATOM 3730 C C . LEU B 1 142 ? 12.727 -14.797 3.652 1 97.06 142 LEU B C 1
ATOM 3732 O O . LEU B 1 142 ? 12.766 -14.539 4.859 1 97.06 142 LEU B O 1
ATOM 3736 N N . THR B 1 143 ? 13.758 -15.102 3.012 1 96.12 143 THR B N 1
ATOM 3737 C CA . THR B 1 143 ? 15.117 -14.906 3.506 1 96.12 143 THR B CA 1
ATOM 3738 C C . THR B 1 143 ? 15.82 -13.789 2.732 1 96.12 143 THR B C 1
ATOM 3740 O O . THR B 1 143 ? 16.031 -13.906 1.522 1 96.12 143 THR B O 1
ATOM 3743 N N . ARG B 1 144 ? 16.141 -12.82 3.352 1 93.75 144 ARG B N 1
ATOM 3744 C CA . ARG B 1 144 ? 16.875 -11.711 2.756 1 93.75 144 ARG B CA 1
ATOM 3745 C C . ARG B 1 144 ? 18.375 -11.906 2.914 1 93.75 144 ARG B C 1
ATOM 3747 O O . ARG B 1 144 ? 18.859 -12.242 4.004 1 93.75 144 ARG B O 1
ATOM 3754 N N . VAL B 1 145 ? 19.078 -11.656 1.846 1 90.62 145 VAL B N 1
ATOM 3755 C CA . VAL B 1 145 ? 20.531 -11.867 1.915 1 90.62 145 VAL B CA 1
ATOM 3756 C C . VAL B 1 145 ? 21.234 -10.523 2.033 1 90.62 145 VAL B C 1
ATOM 3758 O O . VAL B 1 145 ? 22.469 -10.461 1.998 1 90.62 145 VAL B O 1
ATOM 3761 N N . SER B 1 146 ? 20.516 -9.445 2.102 1 87.88 146 SER B N 1
ATOM 3762 C CA . SER B 1 146 ? 21 -8.109 2.395 1 87.88 146 SER B CA 1
ATOM 3763 C C . SER B 1 146 ? 20.391 -7.559 3.676 1 87.88 146 SER B C 1
ATOM 3765 O O . SER B 1 146 ? 19.266 -7.926 4.035 1 87.88 146 SER B O 1
ATOM 3767 N N . PRO B 1 147 ? 21.156 -6.711 4.309 1 89.06 147 PRO B N 1
ATOM 3768 C CA . PRO B 1 147 ? 20.562 -6.113 5.512 1 89.06 147 PRO B CA 1
ATOM 3769 C C . PRO B 1 147 ? 19.344 -5.262 5.203 1 89.06 147 PRO B C 1
ATOM 3771 O O . PRO B 1 147 ? 19.297 -4.57 4.184 1 89.06 147 PRO B O 1
ATOM 3774 N N . SER B 1 148 ? 18.375 -5.305 6.121 1 92.88 148 SER B N 1
ATOM 3775 C CA . SER B 1 148 ? 17.156 -4.512 5.977 1 92.88 148 SER B CA 1
ATOM 3776 C C . SER B 1 148 ? 17.438 -3.025 6.172 1 92.88 148 SER B C 1
ATOM 3778 O O . SER B 1 148 ? 18.453 -2.656 6.789 1 92.88 148 SER B O 1
ATOM 3780 N N . TYR B 1 149 ? 16.562 -2.176 5.707 1 95.38 149 TYR B N 1
ATOM 3781 C CA . TYR B 1 149 ? 16.672 -0.736 5.914 1 95.38 149 TYR B CA 1
ATOM 3782 C C . TYR B 1 149 ? 16.547 -0.386 7.391 1 95.38 149 TYR B C 1
ATOM 3784 O O . TYR B 1 149 ? 17.031 0.659 7.832 1 95.38 149 TYR B O 1
ATOM 3792 N N . SER B 1 150 ? 15.938 -1.263 8.133 1 95 150 SER B N 1
ATOM 3793 C CA . SER B 1 150 ? 15.812 -1.032 9.562 1 95 150 SER B CA 1
ATOM 3794 C C . SER B 1 150 ? 17.188 -0.921 10.227 1 95 150 SER B C 1
ATOM 3796 O O . SER B 1 150 ? 17.359 -0.137 11.164 1 95 150 SER B O 1
ATOM 3798 N N . LYS B 1 151 ? 18.094 -1.732 9.734 1 94.44 151 LYS B N 1
ATOM 3799 C CA . LYS B 1 151 ? 19.438 -1.676 10.281 1 94.44 151 LYS B CA 1
ATOM 3800 C C . LYS B 1 151 ? 20.094 -0.329 9.984 1 94.44 151 LYS B C 1
ATOM 3802 O O . LYS B 1 151 ? 20.875 0.184 10.797 1 94.44 151 LYS B O 1
ATOM 3807 N N . MET B 1 152 ? 19.812 0.168 8.859 1 93.94 152 MET B N 1
ATOM 3808 C CA . MET B 1 152 ? 20.297 1.498 8.5 1 93.94 152 MET B CA 1
ATOM 3809 C C . MET B 1 152 ? 19.703 2.559 9.422 1 93.94 152 MET B C 1
ATOM 3811 O O . MET B 1 152 ? 20.406 3.467 9.867 1 93.94 152 MET B O 1
ATOM 3815 N N . GLY B 1 153 ? 18.391 2.465 9.719 1 96.38 153 GLY B N 1
ATOM 3816 C CA . GLY B 1 153 ? 17.781 3.363 10.68 1 96.38 153 GLY B CA 1
ATOM 3817 C C . GLY B 1 153 ? 18.438 3.326 12.039 1 96.38 153 GLY B C 1
ATOM 3818 O O . GLY B 1 153 ? 18.719 4.371 12.633 1 96.38 153 GLY B O 1
ATOM 3819 N N . GLU B 1 154 ? 18.766 2.141 12.422 1 96.38 154 GLU B N 1
ATOM 3820 C CA . GLU B 1 154 ? 19.453 1.964 13.703 1 96.38 154 GLU B CA 1
ATOM 3821 C C . GLU B 1 154 ? 20.844 2.596 13.68 1 96.38 154 GLU B C 1
ATOM 3823 O O . GLU B 1 154 ? 21.281 3.178 14.68 1 96.38 154 GLU B O 1
ATOM 3828 N N . MET B 1 155 ? 21.469 2.377 12.625 1 96.31 155 MET B N 1
ATOM 3829 C CA . MET B 1 155 ? 22.797 2.949 12.477 1 96.31 155 MET B CA 1
ATOM 3830 C C . MET B 1 155 ? 22.766 4.469 12.602 1 96.31 155 MET B C 1
ATOM 3832 O O . MET B 1 155 ? 23.547 5.055 13.352 1 96.31 155 MET B O 1
ATOM 3836 N N . PHE B 1 156 ? 21.844 5.102 11.961 1 97.5 156 PHE B N 1
ATOM 3837 C CA . PHE B 1 156 ? 21.75 6.555 12.023 1 97.5 156 PHE B CA 1
ATOM 3838 C C . PHE B 1 156 ? 21.406 7.012 13.438 1 97.5 156 PHE B C 1
ATOM 3840 O O . PHE B 1 156 ? 21.938 8.008 13.922 1 97.5 156 PHE B O 1
ATOM 3847 N N . LEU B 1 157 ? 20.5 6.293 14.055 1 97.19 157 LEU B N 1
ATOM 3848 C CA . LEU B 1 157 ? 20.156 6.629 15.43 1 97.19 157 LEU B CA 1
ATOM 3849 C C . LEU B 1 157 ? 21.391 6.582 16.328 1 97.19 157 LEU B C 1
ATOM 3851 O O . LEU B 1 157 ? 21.594 7.484 17.141 1 97.19 157 LEU B O 1
ATOM 3855 N N . SER B 1 158 ? 22.156 5.508 16.156 1 97.56 158 SER B N 1
ATOM 3856 C CA . SER B 1 158 ? 23.375 5.367 16.938 1 97.56 158 SER B CA 1
ATOM 3857 C C . SER B 1 158 ? 24.344 6.523 16.672 1 97.56 158 SER B C 1
ATOM 3859 O O . SER B 1 158 ? 24.969 7.039 17.609 1 97.56 158 SER B O 1
ATOM 3861 N N . MET B 1 159 ? 24.469 6.934 15.445 1 96.5 159 MET B N 1
ATOM 3862 C CA . MET B 1 159 ? 25.328 8.047 15.086 1 96.5 159 MET B CA 1
ATOM 3863 C C . MET B 1 159 ? 24.844 9.344 15.734 1 96.5 159 MET B C 1
ATOM 3865 O O . MET B 1 159 ? 25.656 10.141 16.219 1 96.5 159 MET B O 1
ATOM 3869 N N . PHE B 1 160 ? 23.531 9.547 15.727 1 96 160 PHE B N 1
ATOM 3870 C CA . PHE B 1 160 ? 22.953 10.734 16.344 1 96 160 PHE B CA 1
ATOM 3871 C C . PHE B 1 160 ? 23.234 10.773 17.828 1 96 160 PHE B C 1
ATOM 3873 O O . PHE B 1 160 ? 23.625 11.812 18.375 1 96 160 PHE B O 1
ATOM 3880 N N . ARG B 1 161 ? 23.109 9.641 18.469 1 96 161 ARG B N 1
ATOM 3881 C CA . ARG B 1 161 ? 23.375 9.555 19.891 1 96 161 ARG B CA 1
ATOM 3882 C C . ARG B 1 161 ? 24.844 9.805 20.203 1 96 161 ARG B C 1
ATOM 3884 O O . ARG B 1 161 ? 25.172 10.578 21.094 1 96 161 ARG B O 1
ATOM 3891 N N . TYR B 1 162 ? 25.641 9.156 19.438 1 96.38 162 TYR B N 1
ATOM 3892 C CA . TYR B 1 162 ? 27.078 9.25 19.656 1 96.38 162 TYR B CA 1
ATOM 3893 C C . TYR B 1 162 ? 27.562 10.68 19.484 1 96.38 162 TYR B C 1
ATOM 3895 O O . TYR B 1 162 ? 28.391 11.164 20.266 1 96.38 162 TYR B O 1
ATOM 3903 N N . ASN B 1 163 ? 27.062 11.406 18.5 1 93.88 163 ASN B N 1
ATOM 3904 C CA . ASN B 1 163 ? 27.531 12.75 18.172 1 93.88 163 ASN B CA 1
ATOM 3905 C C . ASN B 1 163 ? 26.641 13.82 18.797 1 93.88 163 ASN B C 1
ATOM 3907 O O . ASN B 1 163 ? 26.891 15.016 18.625 1 93.88 163 ASN B O 1
ATOM 3911 N N . LYS B 1 164 ? 25.562 13.383 19.438 1 92.25 164 LYS B N 1
ATOM 3912 C CA . LYS B 1 164 ? 24.609 14.266 20.125 1 92.25 164 LYS B CA 1
ATOM 3913 C C . LYS B 1 164 ? 23.953 15.219 19.141 1 92.25 164 LYS B C 1
ATOM 3915 O O . LYS B 1 164 ? 23.844 16.422 19.406 1 92.25 164 LYS B O 1
ATOM 3920 N N . TRP B 1 165 ? 23.703 14.664 17.984 1 92.12 165 TRP B N 1
ATOM 3921 C CA . TRP B 1 165 ? 22.906 15.43 17.031 1 92.12 165 TRP B CA 1
ATOM 3922 C C . TRP B 1 165 ? 21.438 15.461 17.453 1 92.12 165 TRP B C 1
ATOM 3924 O O . TRP B 1 165 ? 20.969 14.539 18.125 1 92.12 165 TRP B O 1
ATOM 3934 N N . ASN B 1 166 ? 20.688 16.484 17.047 1 88.88 166 ASN B N 1
ATOM 3935 C CA . ASN B 1 166 ? 19.359 16.594 17.641 1 88.88 166 ASN B CA 1
ATOM 3936 C C . ASN B 1 166 ? 18.297 16.828 16.578 1 88.88 166 ASN B C 1
ATOM 3938 O O . ASN B 1 166 ? 17.094 16.828 16.891 1 88.88 166 ASN B O 1
ATOM 3942 N N . ARG B 1 167 ? 18.734 16.938 15.375 1 91.25 167 ARG B N 1
ATOM 3943 C CA . ARG B 1 167 ? 17.734 17.219 14.352 1 91.25 167 ARG B CA 1
ATOM 3944 C C . ARG B 1 167 ? 18.141 16.609 13.008 1 91.25 167 ARG B C 1
ATOM 3946 O O . ARG B 1 167 ? 19.312 16.672 12.625 1 91.25 167 ARG B O 1
ATOM 3953 N N . ALA B 1 168 ? 17.141 16.094 12.359 1 94.94 168 ALA B N 1
ATOM 3954 C CA . ALA B 1 168 ? 17.406 15.484 11.062 1 94.94 168 ALA B CA 1
ATOM 3955 C C . ALA B 1 168 ? 16.484 16.047 9.984 1 94.94 168 ALA B C 1
ATOM 3957 O O . ALA B 1 168 ? 15.305 16.312 10.242 1 94.94 168 ALA B O 1
ATOM 3958 N N . PHE B 1 169 ? 17.062 16.328 8.867 1 96.19 169 PHE B N 1
ATOM 3959 C CA . PHE B 1 169 ? 16.328 16.625 7.641 1 96.19 169 PHE B CA 1
ATOM 3960 C C . PHE B 1 169 ? 16.375 15.438 6.68 1 96.19 169 PHE B C 1
ATOM 3962 O O . PHE B 1 169 ? 17.453 15 6.277 1 96.19 169 PHE B O 1
ATOM 3969 N N . LEU B 1 170 ? 15.258 14.867 6.383 1 97.88 170 LEU B N 1
ATOM 3970 C CA . LEU B 1 170 ? 15.18 13.773 5.418 1 97.88 170 LEU B CA 1
ATOM 3971 C C . LEU B 1 170 ? 14.773 14.289 4.043 1 97.88 170 LEU B C 1
ATOM 3973 O O . LEU B 1 170 ? 13.664 14.805 3.871 1 97.88 170 LEU B O 1
ATOM 3977 N N . VAL B 1 171 ? 15.656 14.18 3.094 1 97.69 171 VAL B N 1
ATOM 3978 C CA . VAL B 1 171 ? 15.461 14.68 1.738 1 97.69 171 VAL B CA 1
ATOM 3979 C C . VAL B 1 171 ? 15.555 13.523 0.741 1 97.69 171 VAL B C 1
ATOM 3981 O O . VAL B 1 171 ? 16.609 12.914 0.59 1 97.69 171 VAL B O 1
ATOM 3984 N N . TYR B 1 172 ? 14.43 13.258 0.034 1 97.38 172 TYR B N 1
ATOM 3985 C CA . TYR B 1 172 ? 14.508 12.062 -0.804 1 97.38 172 TYR B CA 1
ATOM 3986 C C . TYR B 1 172 ? 13.562 12.18 -1.994 1 97.38 172 TYR B C 1
ATOM 3988 O O . TYR B 1 172 ? 12.602 12.953 -1.964 1 97.38 172 TYR B O 1
ATOM 3996 N N . THR B 1 173 ? 13.922 11.398 -3.021 1 96.44 173 THR B N 1
ATOM 3997 C CA . THR B 1 173 ? 13.055 11.328 -4.191 1 96.44 173 THR B CA 1
ATOM 3998 C C . THR B 1 173 ? 11.953 10.281 -3.988 1 96.44 173 THR B C 1
ATOM 4000 O O . THR B 1 173 ? 12.188 9.25 -3.361 1 96.44 173 THR B O 1
ATOM 4003 N N . ASP B 1 174 ? 10.766 10.586 -4.445 1 95.19 174 ASP B N 1
ATOM 4004 C CA . ASP B 1 174 ? 9.625 9.672 -4.426 1 95.19 174 ASP B CA 1
ATOM 4005 C C . ASP B 1 174 ? 8.742 9.875 -5.656 1 95.19 174 ASP B C 1
ATOM 4007 O O . ASP B 1 174 ? 8.008 10.859 -5.742 1 95.19 174 ASP B O 1
ATOM 4011 N N . ASP B 1 175 ? 8.812 8.945 -6.574 1 87.12 175 ASP B N 1
ATOM 4012 C CA . ASP B 1 175 ? 8.016 9.039 -7.789 1 87.12 175 ASP B CA 1
ATOM 4013 C C . ASP B 1 175 ? 6.664 8.344 -7.613 1 87.12 175 ASP B C 1
ATOM 4015 O O . ASP B 1 175 ? 5.836 8.344 -8.531 1 87.12 175 ASP B O 1
ATOM 4019 N N . ASN B 1 176 ? 6.379 7.629 -6.465 1 85.19 176 ASN B N 1
ATOM 4020 C CA . ASN B 1 176 ? 5.172 6.887 -6.129 1 85.19 176 ASN B CA 1
ATOM 4021 C C . ASN B 1 176 ? 5.027 5.633 -6.984 1 85.19 176 ASN B C 1
ATOM 4023 O O . ASN B 1 176 ? 3.916 5.145 -7.199 1 85.19 176 ASN B O 1
ATOM 4027 N N . LEU B 1 177 ? 6.121 5.141 -7.586 1 86.25 177 LEU B N 1
ATOM 4028 C CA . LEU B 1 177 ? 6.168 3.906 -8.359 1 86.25 177 LEU B CA 1
ATOM 4029 C C . LEU B 1 177 ? 6.977 2.836 -7.637 1 86.25 177 LEU B C 1
ATOM 4031 O O . LEU B 1 177 ? 6.477 2.205 -6.699 1 86.25 177 LEU B O 1
ATOM 4035 N N . GLN B 1 178 ? 8.258 2.787 -7.773 1 85.31 178 GLN B N 1
ATOM 4036 C CA . GLN B 1 178 ? 9.078 1.811 -7.062 1 85.31 178 GLN B CA 1
ATOM 4037 C C . GLN B 1 178 ? 9.391 2.281 -5.645 1 85.31 178 GLN B C 1
ATOM 4039 O O . GLN B 1 178 ? 9.453 1.476 -4.715 1 85.31 178 GLN B O 1
ATOM 4044 N N . ARG B 1 179 ? 9.555 3.523 -5.441 1 93.31 179 ARG B N 1
ATOM 4045 C CA . ARG B 1 179 ? 9.656 4.273 -4.191 1 93.31 179 ARG B CA 1
ATOM 4046 C C . ARG B 1 179 ? 10.812 3.756 -3.34 1 93.31 179 ARG B C 1
ATOM 4048 O O . ARG B 1 179 ? 10.656 3.551 -2.133 1 93.31 179 ARG B O 1
ATOM 4055 N N . ASN B 1 180 ? 11.906 3.461 -3.963 1 91.38 180 ASN B N 1
ATOM 4056 C CA . ASN B 1 180 ? 13.07 2.91 -3.271 1 91.38 180 ASN B CA 1
ATOM 4057 C C . ASN B 1 180 ? 13.562 3.844 -2.172 1 91.38 180 ASN B C 1
ATOM 4059 O O . ASN B 1 180 ? 13.812 3.408 -1.048 1 91.38 180 ASN B O 1
ATOM 4063 N N . CYS B 1 181 ? 13.625 5.117 -2.506 1 95 181 CYS B N 1
ATOM 4064 C CA . CYS B 1 181 ? 14.148 6.07 -1.532 1 95 181 CYS B CA 1
ATOM 4065 C C . CYS B 1 181 ? 13.148 6.312 -0.412 1 95 181 CYS B C 1
ATOM 4067 O O . CYS B 1 181 ? 13.531 6.539 0.736 1 95 181 CYS B O 1
ATOM 4069 N N . PHE B 1 182 ? 11.93 6.262 -0.723 1 96.81 182 PHE B N 1
ATOM 4070 C CA . PHE B 1 182 ? 10.914 6.355 0.322 1 96.81 182 PHE B CA 1
ATOM 4071 C C . PHE B 1 182 ? 11.109 5.262 1.365 1 96.81 182 PHE B C 1
ATOM 4073 O O . PHE B 1 182 ? 11.172 5.539 2.564 1 96.81 182 PHE B O 1
ATOM 4080 N N . PHE B 1 183 ? 11.25 4.012 0.876 1 96.62 183 PHE B N 1
ATOM 4081 C CA . PHE B 1 183 ? 11.398 2.881 1.788 1 96.62 183 PHE B CA 1
ATOM 4082 C C . PHE B 1 183 ? 12.703 2.979 2.566 1 96.62 183 PHE B C 1
ATOM 4084 O O . PHE B 1 183 ? 12.766 2.588 3.732 1 96.62 183 PHE B O 1
ATOM 4091 N N . THR B 1 184 ? 13.68 3.471 1.901 1 95.62 184 THR B N 1
ATOM 4092 C CA . THR B 1 184 ? 14.977 3.646 2.547 1 95.62 184 THR B CA 1
ATOM 4093 C C . THR B 1 184 ? 14.875 4.617 3.719 1 95.62 184 THR B C 1
ATOM 4095 O O . THR B 1 184 ? 15.273 4.293 4.84 1 95.62 184 THR B O 1
ATOM 4098 N N . LEU B 1 185 ? 14.258 5.742 3.457 1 97.69 185 LEU B N 1
ATOM 4099 C CA . LEU B 1 185 ? 14.211 6.777 4.48 1 97.69 185 LEU B CA 1
ATOM 4100 C C . LEU B 1 185 ? 13.109 6.496 5.492 1 97.69 185 LEU B C 1
ATOM 4102 O O . LEU B 1 185 ? 13.117 7.035 6.602 1 97.69 185 LEU B O 1
ATOM 4106 N N . GLU B 1 186 ? 12.125 5.68 5.035 1 97.12 186 GLU B N 1
ATOM 4107 C CA . GLU B 1 186 ? 11.094 5.258 5.984 1 97.12 186 GLU B CA 1
ATOM 4108 C C . GLU B 1 186 ? 11.719 4.598 7.211 1 97.12 186 GLU B C 1
ATOM 4110 O O . GLU B 1 186 ? 11.273 4.816 8.336 1 97.12 186 GLU B O 1
ATOM 4115 N N . ALA B 1 187 ? 12.711 3.832 7 1 96.75 187 ALA B N 1
ATOM 4116 C CA . ALA B 1 187 ? 13.375 3.139 8.102 1 96.75 187 ALA B CA 1
ATOM 4117 C C . ALA B 1 187 ? 14.047 4.125 9.047 1 96.75 187 ALA B C 1
ATOM 4119 O O . ALA B 1 187 ? 14.008 3.959 10.266 1 96.75 187 ALA B O 1
ATOM 4120 N N . VAL B 1 188 ? 14.641 5.125 8.477 1 97.38 188 VAL B N 1
ATOM 4121 C CA . VAL B 1 188 ? 15.273 6.164 9.289 1 97.38 188 VAL B CA 1
ATOM 4122 C C . VAL B 1 188 ? 14.203 6.941 10.055 1 97.38 188 VAL B C 1
ATOM 4124 O O . VAL B 1 188 ? 14.312 7.117 11.273 1 97.38 188 VAL B O 1
ATOM 4127 N N . TYR B 1 189 ? 13.203 7.305 9.359 1 97.62 189 TYR B N 1
ATOM 4128 C CA . TYR B 1 189 ? 12.102 8.07 9.938 1 97.62 189 TYR B CA 1
ATOM 4129 C C . T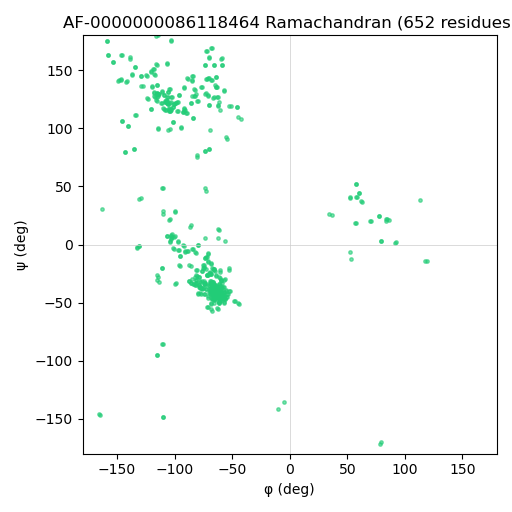YR B 1 189 ? 11.5 7.336 11.133 1 97.62 189 TYR B C 1
ATOM 4131 O O . TYR B 1 189 ? 11.305 7.93 12.195 1 97.62 189 TYR B O 1
ATOM 4139 N N . LEU B 1 190 ? 11.25 6.082 10.961 1 95.75 190 LEU B N 1
ATOM 4140 C CA . LEU B 1 190 ? 10.586 5.316 12.008 1 95.75 190 LEU B CA 1
ATOM 4141 C C . LEU B 1 190 ? 11.5 5.141 13.219 1 95.75 190 LEU B C 1
ATOM 4143 O O . LEU B 1 190 ? 11.047 5.199 14.359 1 95.75 190 LEU B O 1
ATOM 4147 N N . ALA B 1 191 ? 12.734 4.902 12.984 1 96.19 191 ALA B N 1
ATOM 4148 C CA . ALA B 1 191 ? 13.688 4.777 14.086 1 96.19 191 ALA B CA 1
ATOM 4149 C C . ALA B 1 191 ? 13.75 6.062 14.906 1 96.19 191 ALA B C 1
ATOM 4151 O O . ALA B 1 191 ? 13.766 6.02 16.141 1 96.19 191 ALA B O 1
ATOM 4152 N N . PHE B 1 192 ? 13.742 7.184 14.258 1 97 192 PHE B N 1
ATOM 4153 C CA . PHE B 1 192 ? 13.852 8.477 14.914 1 97 192 PHE B CA 1
ATOM 4154 C C . PHE B 1 192 ? 12.555 8.844 15.617 1 97 192 PHE B C 1
ATOM 4156 O O . PHE B 1 192 ? 12.57 9.375 16.734 1 97 192 PHE B O 1
ATOM 4163 N N . LYS B 1 193 ? 11.477 8.57 14.922 1 95.06 193 LYS B N 1
ATOM 4164 C CA . LYS B 1 193 ? 10.164 8.859 15.492 1 95.06 193 LYS B CA 1
ATOM 4165 C C . LYS B 1 193 ? 9.977 8.141 16.828 1 95.06 193 LYS B C 1
ATOM 4167 O O . LYS B 1 193 ? 9.492 8.734 17.797 1 95.06 193 LYS B O 1
ATOM 4172 N N . GLU B 1 194 ? 10.383 6.926 16.844 1 93.25 194 GLU B N 1
ATOM 4173 C CA . GLU B 1 194 ? 10.242 6.113 18.047 1 93.25 194 GLU B CA 1
ATOM 4174 C C . GLU B 1 194 ? 11.023 6.715 19.219 1 93.25 194 GLU B C 1
ATOM 4176 O O . GLU B 1 194 ? 10.609 6.594 20.375 1 93.25 194 GLU B O 1
ATOM 4181 N N . GLU B 1 195 ? 12.055 7.422 18.938 1 94.75 195 GLU B N 1
ATOM 4182 C CA . GLU B 1 195 ? 12.906 7.984 19.969 1 94.75 195 GLU B CA 1
ATOM 4183 C C . GLU B 1 195 ? 12.602 9.461 20.188 1 94.75 195 GLU B C 1
ATOM 4185 O O . GLU B 1 195 ? 13.25 10.125 21 1 94.75 195 GLU B O 1
ATOM 4190 N N . GLY B 1 196 ? 11.719 9.977 19.406 1 93.06 196 GLY B N 1
ATOM 4191 C CA . GLY B 1 196 ? 11.25 11.336 19.625 1 93.06 196 GLY B CA 1
ATOM 4192 C C . GLY B 1 196 ? 12.164 12.391 19.016 1 93.06 196 GLY B C 1
ATOM 4193 O O . GLY B 1 196 ? 12.18 13.531 19.469 1 93.06 196 GLY B O 1
ATOM 4194 N N . TYR B 1 197 ? 12.961 12.008 18.078 1 92.69 197 TYR B N 1
ATOM 4195 C CA . TYR B 1 197 ? 13.812 12.992 17.422 1 92.69 197 TYR B CA 1
ATOM 4196 C C . TYR B 1 197 ? 12.992 13.891 16.5 1 92.69 197 TYR B C 1
ATOM 4198 O O . TYR B 1 197 ? 12.18 13.406 15.711 1 92.69 197 TYR B O 1
ATOM 4206 N N . PRO B 1 198 ? 13.164 15.133 16.625 1 90.88 198 PRO B N 1
ATOM 4207 C CA . PRO B 1 198 ? 12.531 16.016 15.648 1 90.88 198 PRO B CA 1
ATOM 4208 C C . PRO B 1 198 ? 13.07 15.828 14.234 1 90.88 198 PRO B C 1
ATOM 4210 O O . PRO B 1 198 ? 14.281 15.656 14.055 1 90.88 198 PRO B O 1
ATOM 4213 N N . MET B 1 199 ? 12.203 15.773 13.297 1 94.56 199 MET B N 1
ATOM 4214 C CA . MET B 1 199 ? 12.602 15.594 11.906 1 94.56 199 MET B CA 1
ATOM 4215 C C . MET B 1 199 ? 11.805 16.516 10.984 1 94.56 199 MET B C 1
ATOM 4217 O O . MET B 1 199 ? 10.672 16.891 11.297 1 94.56 199 MET B O 1
ATOM 4221 N N . SER B 1 200 ? 12.406 16.969 9.977 1 93.25 200 SER B N 1
ATOM 4222 C CA . SER B 1 200 ? 11.734 17.609 8.844 1 93.25 200 SER B CA 1
ATOM 4223 C C . SER B 1 200 ? 11.906 16.781 7.57 1 93.25 200 SER B C 1
ATOM 4225 O O . SER B 1 200 ? 12.984 16.234 7.316 1 93.25 200 SER B O 1
ATOM 4227 N N . ILE B 1 201 ? 10.852 16.672 6.852 1 95.19 201 ILE B N 1
ATOM 4228 C CA . ILE B 1 201 ? 10.844 15.797 5.676 1 95.19 201 ILE B CA 1
ATOM 4229 C C . ILE B 1 201 ? 10.586 16.625 4.422 1 95.19 201 ILE B C 1
ATOM 4231 O O . ILE B 1 201 ? 9.703 17.5 4.418 1 95.19 201 ILE B O 1
ATOM 4235 N N . HIS B 1 202 ? 11.398 16.422 3.447 1 95.19 202 HIS B N 1
ATOM 4236 C CA . HIS B 1 202 ? 11.195 17.031 2.135 1 95.19 202 HIS B CA 1
ATOM 4237 C C . HIS B 1 202 ? 11.391 16.016 1.021 1 95.19 202 HIS B C 1
ATOM 4239 O O . HIS B 1 202 ? 12.508 15.523 0.808 1 95.19 202 HIS B O 1
ATOM 4245 N N . ASN B 1 203 ? 10.281 15.688 0.349 1 95.88 203 ASN B N 1
ATOM 4246 C CA . ASN B 1 203 ? 10.398 14.773 -0.782 1 95.88 203 ASN B CA 1
ATOM 4247 C C . ASN B 1 203 ? 10.016 15.453 -2.094 1 95.88 203 ASN B C 1
ATOM 4249 O O . ASN B 1 203 ? 9.359 16.5 -2.09 1 95.88 203 ASN B O 1
ATOM 4253 N N . PHE B 1 204 ? 10.547 14.945 -3.203 1 95.38 204 PHE B N 1
ATOM 4254 C CA . PHE B 1 204 ? 10.328 15.461 -4.547 1 95.38 204 PHE B CA 1
ATOM 4255 C C . PHE B 1 204 ? 10.312 14.328 -5.566 1 95.38 204 PHE B C 1
ATOM 4257 O O . PHE B 1 204 ? 10.703 13.195 -5.25 1 95.38 204 PHE B O 1
ATOM 4264 N N . ASP B 1 205 ? 9.805 14.57 -6.723 1 94.19 205 ASP B N 1
ATOM 4265 C CA . ASP B 1 205 ? 9.797 13.625 -7.836 1 94.19 205 ASP B CA 1
ATOM 4266 C C . ASP B 1 205 ? 10.844 13.992 -8.883 1 94.19 205 ASP B C 1
ATOM 42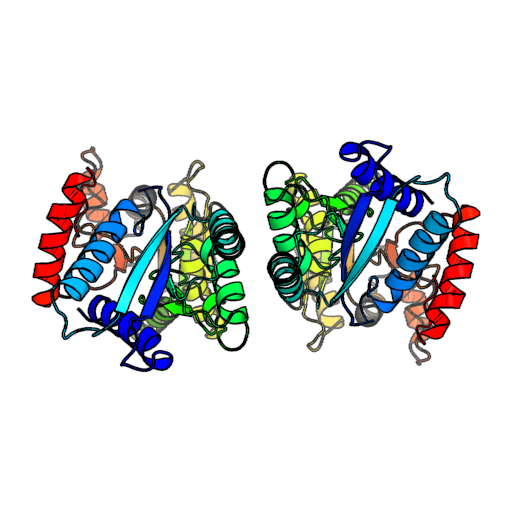68 O O . ASP B 1 205 ? 10.688 14.969 -9.617 1 94.19 205 ASP B O 1
ATOM 4272 N N . GLU B 1 206 ? 11.805 13.172 -9.055 1 92.19 206 GLU B N 1
ATOM 4273 C CA . GLU B 1 206 ? 12.938 13.477 -9.93 1 92.19 206 GLU B CA 1
ATOM 4274 C C . GLU B 1 206 ? 12.539 13.367 -11.398 1 92.19 206 GLU B C 1
ATOM 4276 O O . GLU B 1 206 ? 13.281 13.805 -12.281 1 92.19 206 GLU B O 1
ATOM 4281 N N . THR B 1 207 ? 11.422 12.688 -11.617 1 88.69 207 THR B N 1
ATOM 4282 C CA . THR B 1 207 ? 10.953 12.641 -12.992 1 88.69 207 THR B CA 1
ATOM 4283 C C . THR B 1 207 ? 10.469 14.016 -13.445 1 88.69 207 THR B C 1
ATOM 4285 O O . THR B 1 207 ? 10.305 14.258 -14.641 1 88.69 207 THR B O 1
ATOM 4288 N N . ASN B 1 208 ? 10.258 14.844 -12.469 1 89.81 208 ASN B N 1
ATOM 4289 C CA . ASN B 1 208 ? 9.961 16.25 -12.734 1 89.81 208 ASN B CA 1
ATOM 4290 C C . ASN B 1 208 ? 11.18 17.125 -12.461 1 89.81 208 ASN B C 1
ATOM 4292 O O . ASN B 1 208 ? 12.25 16.641 -12.117 1 89.81 208 ASN B O 1
ATOM 4296 N N . HIS B 1 209 ? 10.992 18.359 -12.75 1 90 209 HIS B N 1
ATOM 4297 C CA . HIS B 1 209 ? 12.062 19.297 -12.453 1 90 209 HIS B CA 1
ATOM 4298 C C . HIS B 1 209 ? 12.289 19.438 -10.953 1 90 209 HIS B C 1
ATOM 4300 O O . HIS B 1 209 ? 11.336 19.656 -10.195 1 90 209 HIS B O 1
ATOM 4306 N N . VAL B 1 210 ? 13.57 19.219 -10.578 1 93.81 210 VAL B N 1
ATOM 4307 C CA . VAL B 1 210 ? 13.938 19.359 -9.172 1 93.81 210 VAL B CA 1
ATOM 4308 C C . VAL B 1 210 ? 14.719 20.656 -8.977 1 93.81 210 VAL B C 1
ATOM 4310 O O . VAL B 1 210 ? 15.758 20.875 -9.609 1 93.81 210 VAL B O 1
ATOM 4313 N N . ASP B 1 211 ? 14.203 21.5 -8.141 1 96.12 211 ASP B N 1
ATOM 4314 C CA . ASP B 1 211 ? 14.883 22.75 -7.812 1 96.12 211 ASP B CA 1
ATOM 4315 C C . ASP B 1 211 ? 15.734 22.594 -6.555 1 96.12 211 ASP B C 1
ATOM 4317 O O . ASP B 1 211 ? 15.242 22.75 -5.438 1 96.12 211 ASP B O 1
ATOM 4321 N N . ALA B 1 212 ? 17 22.438 -6.82 1 96.81 212 ALA B N 1
ATOM 4322 C CA . ALA B 1 212 ? 17.922 22.219 -5.715 1 96.81 212 ALA B CA 1
ATOM 4323 C C . ALA B 1 212 ? 17.969 23.438 -4.793 1 96.81 212 ALA B C 1
ATOM 4325 O O . ALA B 1 212 ? 18.094 23.281 -3.574 1 96.81 212 ALA B O 1
ATOM 4326 N N . GLU B 1 213 ? 17.875 24.641 -5.309 1 96.56 213 GLU B N 1
ATOM 4327 C CA . GLU B 1 213 ? 17.891 25.859 -4.508 1 96.56 213 GLU B CA 1
ATOM 4328 C C . GLU B 1 213 ? 16.703 25.938 -3.566 1 96.56 213 GLU B C 1
ATOM 4330 O O . GLU B 1 213 ? 16.828 26.344 -2.412 1 96.56 213 GLU B O 1
ATOM 4335 N N . ASP B 1 214 ? 15.648 25.531 -4.113 1 95.75 214 ASP B N 1
ATOM 4336 C CA . ASP B 1 214 ? 14.438 25.516 -3.299 1 95.75 214 ASP B CA 1
ATOM 4337 C C . ASP B 1 214 ? 14.562 24.547 -2.137 1 95.75 214 ASP B C 1
ATOM 4339 O O . ASP B 1 214 ? 14.109 24.828 -1.025 1 95.75 214 ASP B O 1
ATOM 4343 N N . ILE B 1 215 ? 15.094 23.422 -2.406 1 96.06 215 ILE B N 1
ATOM 4344 C CA . ILE B 1 215 ? 15.297 22.406 -1.373 1 96.06 215 ILE B CA 1
ATOM 4345 C C . ILE B 1 215 ? 16.188 22.984 -0.266 1 96.06 215 ILE B C 1
ATOM 4347 O O . ILE B 1 215 ? 15.852 22.875 0.917 1 96.06 215 ILE B O 1
ATOM 4351 N N . VAL B 1 216 ? 17.234 23.625 -0.615 1 96 216 VAL B N 1
ATOM 4352 C CA . VAL B 1 216 ? 18.203 24.172 0.325 1 96 216 VAL B CA 1
ATOM 4353 C C . VAL B 1 216 ? 17.547 25.297 1.136 1 96 216 VAL B C 1
ATOM 4355 O O . VAL B 1 216 ? 17.719 25.359 2.355 1 96 216 VAL B O 1
ATOM 4358 N N . HIS B 1 217 ? 16.766 26.094 0.511 1 95 217 HIS B N 1
ATOM 4359 C CA . HIS B 1 217 ? 16.078 27.188 1.192 1 95 217 HIS B CA 1
ATOM 4360 C C . HIS B 1 217 ? 15.078 26.641 2.211 1 95 217 HIS B C 1
ATOM 4362 O O . HIS B 1 217 ? 14.93 27.203 3.299 1 95 217 HIS B O 1
ATOM 4368 N N . THR B 1 218 ? 14.422 25.594 1.79 1 92.81 218 THR B N 1
ATOM 4369 C CA . THR B 1 218 ? 13.453 24.969 2.686 1 92.81 218 THR B CA 1
ATOM 4370 C C . THR B 1 218 ? 14.141 24.453 3.949 1 92.81 218 THR B C 1
ATOM 4372 O O . THR B 1 218 ? 13.633 24.641 5.059 1 92.81 218 THR B O 1
ATOM 4375 N N . ILE B 1 219 ? 15.258 23.875 3.789 1 92.06 219 ILE B N 1
ATOM 4376 C CA . ILE B 1 219 ? 16.016 23.344 4.922 1 92.06 219 ILE B CA 1
ATOM 4377 C C . ILE B 1 219 ? 16.422 24.5 5.84 1 92.06 219 ILE B C 1
ATOM 4379 O O . ILE B 1 219 ? 16.234 24.422 7.059 1 92.06 219 ILE B O 1
ATOM 4383 N N . GLN B 1 220 ? 16.906 25.562 5.266 1 91.25 220 GLN B N 1
ATOM 4384 C CA . GLN B 1 220 ? 17.375 26.703 6.035 1 91.25 220 GLN B CA 1
ATOM 4385 C C . GLN B 1 220 ? 16.234 27.375 6.797 1 91.25 220 GLN B C 1
ATOM 4387 O O . GLN B 1 220 ? 16.391 27.75 7.957 1 91.25 220 GLN B O 1
ATOM 4392 N N . ASN B 1 221 ? 15.148 27.516 6.145 1 89.5 221 ASN B N 1
ATOM 4393 C CA . ASN B 1 221 ? 13.992 28.156 6.77 1 89.5 221 ASN B CA 1
ATOM 4394 C C . ASN B 1 221 ? 13.484 27.344 7.965 1 89.5 221 ASN B C 1
ATOM 4396 O O . ASN B 1 221 ? 13.141 27.922 9 1 89.5 221 ASN B O 1
ATOM 4400 N N . LYS B 1 222 ? 13.438 26.078 7.766 1 85.38 222 LYS B N 1
ATOM 4401 C CA . LYS B 1 222 ? 12.969 25.219 8.852 1 85.38 222 LYS B CA 1
ATOM 4402 C C . LYS B 1 222 ? 13.93 25.266 10.039 1 85.38 222 LYS B C 1
ATOM 4404 O O . LYS B 1 222 ? 13.5 25.203 11.195 1 85.38 222 LYS B O 1
ATOM 4409 N N . GLU B 1 223 ? 15.18 25.375 9.766 1 81 223 GLU B N 1
ATOM 4410 C CA . GLU B 1 223 ? 16.188 25.469 10.812 1 81 223 GLU B CA 1
ATOM 4411 C C . GLU B 1 223 ? 16.078 26.781 11.578 1 81 223 GLU B C 1
ATOM 4413 O O . GLU B 1 223 ? 16.234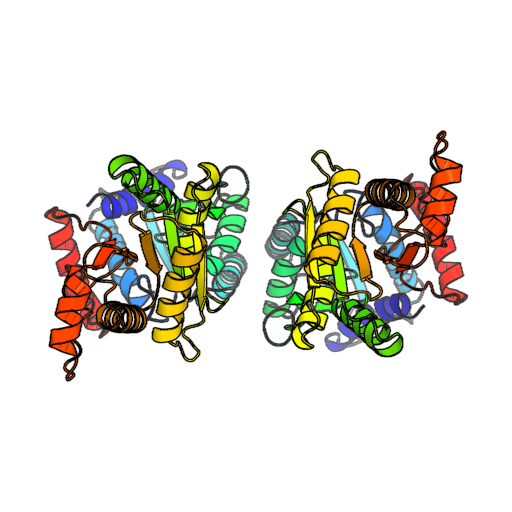 26.812 12.797 1 81 223 GLU B O 1
ATOM 4418 N N . ARG B 1 224 ? 15.766 27.812 10.852 1 80.75 224 ARG B N 1
ATOM 4419 C CA . ARG B 1 224 ? 15.648 29.141 11.461 1 80.75 224 ARG B CA 1
ATOM 4420 C C . ARG B 1 224 ? 14.438 29.203 12.391 1 80.75 224 ARG B C 1
ATOM 4422 O O . ARG B 1 224 ? 14.531 29.75 13.492 1 80.75 224 ARG B O 1
ATOM 4429 N N . VAL B 1 225 ? 13.383 28.656 11.961 1 74.69 225 VAL B N 1
ATOM 4430 C CA . VAL B 1 225 ? 12.133 28.719 12.711 1 74.69 225 VAL B CA 1
ATOM 4431 C C . VAL B 1 225 ? 12.281 27.922 14.016 1 74.69 225 VAL B C 1
ATOM 4433 O O . VAL B 1 225 ? 11.75 28.328 15.055 1 74.69 225 VAL B O 1
ATOM 4436 N N . GLU B 1 226 ? 12.977 26.938 13.883 1 69.88 226 GLU B N 1
ATOM 4437 C CA . GLU B 1 226 ? 13.086 26.078 15.055 1 69.88 226 GLU B CA 1
ATOM 4438 C C . GLU B 1 226 ? 14.203 26.547 15.984 1 69.88 226 GLU B C 1
ATOM 4440 O O . GLU B 1 226 ? 14.336 26.062 17.109 1 69.88 226 GLU B O 1
ATOM 4445 N N . LYS B 1 227 ? 14.695 27.812 15.773 1 63.03 227 LYS B N 1
ATOM 4446 C CA . LYS B 1 227 ? 15.664 28.547 16.578 1 63.03 227 LYS B CA 1
ATOM 4447 C C . LYS B 1 227 ? 16.734 27.609 17.141 1 63.03 227 LYS B C 1
ATOM 4449 O O . LYS B 1 227 ? 17.219 27.812 18.25 1 63.03 227 LYS B O 1
ATOM 4454 N N . ARG B 1 228 ? 16.938 26.531 16.469 1 58.75 228 ARG B N 1
ATOM 4455 C CA . ARG B 1 228 ? 17.844 25.625 17.141 1 58.75 228 ARG B CA 1
ATOM 4456 C C . ARG B 1 228 ? 19.25 25.688 16.547 1 58.75 228 ARG B C 1
ATOM 4458 O O . ARG B 1 228 ? 19.406 25.656 15.32 1 58.75 228 ARG B O 1
ATOM 4465 N N . ARG B 1 229 ? 20.219 26.281 17.172 1 57.56 229 ARG B N 1
ATOM 4466 C CA . ARG B 1 229 ? 21.625 26.562 16.891 1 57.56 229 ARG B CA 1
ATOM 4467 C C . ARG B 1 229 ? 22.422 25.266 16.719 1 57.56 229 ARG B C 1
ATOM 4469 O O . ARG B 1 229 ? 23.656 25.281 16.688 1 57.56 229 ARG B O 1
ATOM 4476 N N . LEU B 1 230 ? 21.766 24.156 16.594 1 62.44 230 LEU B N 1
ATOM 4477 C CA . LEU B 1 230 ? 22.609 22.969 16.625 1 62.44 230 LEU B CA 1
ATOM 4478 C C . LEU B 1 230 ? 22.734 22.375 15.234 1 62.44 230 LEU B C 1
ATOM 4480 O O . LEU B 1 230 ? 21.984 22.719 14.32 1 62.44 230 LEU B O 1
ATOM 4484 N N . CYS B 1 231 ? 23.797 21.656 15.086 1 67.31 231 CYS B N 1
ATOM 4485 C CA . CYS B 1 231 ? 24.125 20.938 13.859 1 67.31 231 CYS B CA 1
ATOM 4486 C C . CYS B 1 231 ? 22.922 20.188 13.328 1 67.31 231 CYS B C 1
ATOM 4488 O O . CYS B 1 231 ? 22.281 19.422 14.055 1 67.31 231 CYS B O 1
ATOM 4490 N N . ALA B 1 232 ? 22.578 20.625 12.109 1 87.94 232 ALA B N 1
ATOM 4491 C CA . ALA B 1 232 ? 21.5 19.922 11.445 1 87.94 232 ALA B CA 1
ATOM 4492 C C . ALA B 1 232 ? 22.031 18.859 10.5 1 87.94 232 ALA B C 1
ATOM 4494 O O . ALA B 1 232 ? 23.047 19.062 9.828 1 87.94 232 ALA B O 1
ATOM 4495 N N . VAL B 1 233 ? 21.547 17.703 10.633 1 95 233 VAL B N 1
ATOM 4496 C CA . VAL B 1 233 ? 21.969 16.594 9.789 1 95 233 VAL B CA 1
ATOM 4497 C C . VAL B 1 233 ? 20.969 16.406 8.641 1 95 233 VAL B C 1
ATOM 4499 O O . VAL B 1 233 ? 19.766 16.25 8.875 1 95 233 VAL B O 1
ATOM 4502 N N . VAL B 1 234 ? 21.469 16.484 7.438 1 96.81 234 VAL B N 1
ATOM 4503 C CA . VAL B 1 234 ? 20.656 16.266 6.246 1 96.81 234 VAL B CA 1
ATOM 4504 C C . VAL B 1 234 ? 20.938 14.867 5.676 1 96.81 234 VAL B C 1
ATOM 4506 O O . VAL B 1 234 ? 22.062 14.578 5.254 1 96.81 234 VAL B O 1
ATOM 4509 N N . ILE B 1 235 ? 19.969 14.039 5.672 1 97.62 235 ILE B N 1
ATOM 4510 C CA . ILE B 1 235 ? 20.062 12.688 5.133 1 97.62 235 ILE B CA 1
ATOM 4511 C C . ILE B 1 235 ? 19.312 12.602 3.805 1 97.62 235 ILE B C 1
ATOM 4513 O O . ILE B 1 235 ? 18.109 12.828 3.756 1 97.62 235 ILE B O 1
ATOM 4517 N N . MET B 1 236 ? 20.062 12.219 2.783 1 97.06 23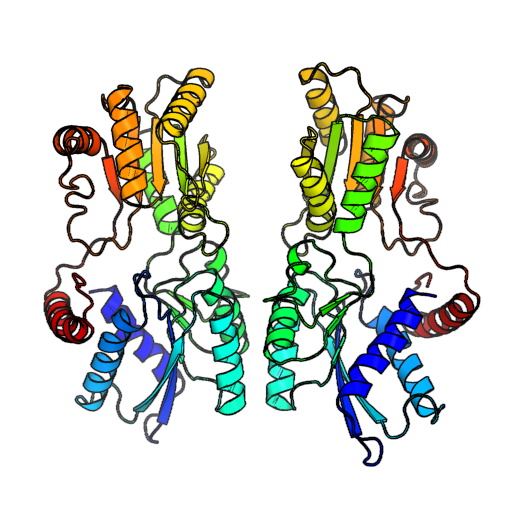6 MET B N 1
ATOM 4518 C CA . MET B 1 236 ? 19.469 12.297 1.447 1 97.06 236 MET B CA 1
ATOM 4519 C C . MET B 1 236 ? 19.438 10.922 0.788 1 97.06 236 MET B C 1
ATOM 4521 O O . MET B 1 236 ? 20.312 10.086 1.05 1 97.06 236 MET B O 1
ATOM 4525 N N . CYS B 1 237 ? 18.484 10.672 -0.027 1 95.62 237 CYS B N 1
ATOM 4526 C CA . CYS B 1 237 ? 18.375 9.539 -0.94 1 95.62 237 CYS B CA 1
ATOM 4527 C C . CYS B 1 237 ? 17.781 9.977 -2.277 1 95.62 237 CYS B C 1
ATOM 4529 O O . CYS B 1 237 ? 16.594 10.305 -2.361 1 95.62 237 CYS B O 1
ATOM 4531 N N . ALA B 1 238 ? 18.578 10.125 -3.213 1 94.31 238 ALA B N 1
ATOM 4532 C CA . ALA B 1 238 ? 18.219 10.57 -4.555 1 94.31 238 ALA B CA 1
ATOM 4533 C C . ALA B 1 238 ? 19.281 10.164 -5.574 1 94.31 238 ALA B C 1
ATOM 4535 O O . ALA B 1 238 ? 20.234 9.453 -5.238 1 94.31 238 ALA B O 1
ATOM 4536 N N . SER B 1 239 ? 19.016 10.414 -6.812 1 90 239 SER B N 1
ATOM 4537 C CA . SER B 1 239 ? 20.016 10.141 -7.844 1 90 239 SER B CA 1
ATOM 4538 C C . SER B 1 239 ? 21.297 10.922 -7.59 1 90 239 SER B C 1
ATOM 4540 O O . SER B 1 239 ? 21.281 11.961 -6.93 1 90 239 SER B O 1
ATOM 4542 N N . SER B 1 240 ? 22.375 10.453 -8.203 1 88.56 240 SER B N 1
ATOM 4543 C CA . SER B 1 240 ? 23.672 11.125 -8.062 1 88.56 240 SER B CA 1
ATOM 4544 C C . SER B 1 240 ? 23.609 12.547 -8.609 1 88.56 240 SER B C 1
ATOM 4546 O O . SER B 1 240 ? 24.234 13.453 -8.055 1 88.56 240 SER B O 1
ATOM 4548 N N . ASP B 1 241 ? 22.844 12.695 -9.617 1 89.94 241 ASP B N 1
ATOM 4549 C CA . ASP B 1 241 ? 22.719 14.023 -10.211 1 89.94 241 ASP B CA 1
ATOM 4550 C C . ASP B 1 241 ? 22 14.984 -9.258 1 89.94 241 ASP B C 1
ATOM 4552 O O . ASP B 1 241 ? 22.422 16.125 -9.078 1 89.94 241 ASP B O 1
ATOM 4556 N N . THR B 1 242 ? 20.969 14.531 -8.734 1 92.94 242 THR B N 1
ATOM 4557 C CA . THR B 1 242 ? 20.203 15.359 -7.82 1 92.94 242 THR B CA 1
ATOM 4558 C C . THR B 1 242 ? 21.016 15.703 -6.578 1 92.94 242 THR B C 1
ATOM 4560 O O . THR B 1 242 ? 21.031 16.844 -6.129 1 92.94 242 THR B O 1
ATOM 4563 N N . VAL B 1 243 ? 21.734 14.734 -6.102 1 94.06 243 VAL B N 1
ATOM 4564 C CA . VAL B 1 243 ? 22.547 14.953 -4.914 1 94.06 243 VAL B CA 1
ATOM 4565 C C . VAL B 1 243 ? 23.641 15.977 -5.219 1 94.06 243 VAL B C 1
ATOM 4567 O O . VAL B 1 243 ? 23.891 16.891 -4.418 1 94.06 243 VAL B O 1
ATOM 4570 N N . ARG B 1 244 ? 24.234 15.836 -6.367 1 94.69 244 ARG B N 1
ATOM 4571 C CA . ARG B 1 244 ? 25.266 16.797 -6.77 1 94.69 244 ARG B CA 1
ATOM 4572 C C . ARG B 1 244 ? 24.703 18.203 -6.824 1 94.69 244 ARG B C 1
ATOM 4574 O O . ARG B 1 244 ? 25.312 19.141 -6.324 1 94.69 244 ARG B O 1
ATOM 4581 N N . ASN B 1 245 ? 23.562 18.344 -7.367 1 95.56 245 ASN B N 1
ATOM 4582 C CA . ASN B 1 245 ? 22.953 19.656 -7.496 1 95.56 245 ASN B CA 1
ATOM 4583 C C . ASN B 1 245 ? 22.578 20.25 -6.137 1 95.56 245 ASN B C 1
ATOM 4585 O O . ASN B 1 245 ? 22.734 21.453 -5.91 1 95.56 245 ASN B O 1
ATOM 4589 N N . ILE B 1 246 ? 22.125 19.422 -5.277 1 96.69 246 ILE B N 1
ATOM 4590 C CA . ILE B 1 246 ? 21.781 19.891 -3.934 1 96.69 246 ILE B CA 1
ATOM 4591 C C . ILE B 1 246 ? 23.047 20.344 -3.207 1 96.69 246 ILE B C 1
ATOM 4593 O O . ILE B 1 246 ? 23.062 21.391 -2.562 1 96.69 246 ILE B O 1
ATOM 4597 N N . MET B 1 247 ? 24.125 19.562 -3.336 1 96.75 247 MET B N 1
ATOM 4598 C CA . MET B 1 247 ? 25.375 19.891 -2.664 1 96.75 247 MET B CA 1
ATOM 4599 C C . MET B 1 247 ? 25.953 21.203 -3.215 1 96.75 247 MET B C 1
ATOM 4601 O O . MET B 1 247 ? 26.484 22.016 -2.461 1 96.75 247 MET B O 1
ATOM 4605 N N . LEU B 1 248 ? 25.828 21.359 -4.52 1 97.31 248 LEU B N 1
ATOM 4606 C CA . LEU B 1 248 ? 26.266 22.609 -5.129 1 97.31 248 LEU B CA 1
ATOM 4607 C C . LEU B 1 248 ? 25.484 23.797 -4.594 1 97.31 248 LEU B C 1
ATOM 4609 O O . LEU B 1 248 ? 26.062 24.812 -4.215 1 97.31 248 LEU B O 1
ATOM 4613 N N . ALA B 1 249 ? 24.219 23.672 -4.543 1 98.06 249 ALA B N 1
ATOM 4614 C CA . ALA B 1 249 ? 23.344 24.734 -4.023 1 98.06 249 ALA B CA 1
ATOM 4615 C C . ALA B 1 249 ? 23.656 25.016 -2.557 1 98.06 249 ALA B C 1
ATOM 4617 O O . ALA B 1 249 ? 23.75 26.188 -2.148 1 98.06 249 ALA B O 1
ATOM 4618 N N . ALA B 1 250 ? 23.828 23.984 -1.787 1 97.38 250 ALA B N 1
ATOM 4619 C CA . ALA B 1 250 ? 24.141 24.125 -0.368 1 97.38 250 ALA B CA 1
ATOM 4620 C C . ALA B 1 250 ? 25.469 24.844 -0.173 1 97.38 250 ALA B C 1
ATOM 4622 O O . ALA B 1 250 ? 25.578 25.703 0.705 1 97.38 250 ALA B O 1
ATOM 4623 N N . HIS B 1 251 ? 26.438 24.484 -0.987 1 96.94 251 HIS B N 1
ATOM 4624 C CA . HIS B 1 251 ? 27.75 25.094 -0.917 1 96.94 251 HIS B CA 1
ATOM 4625 C C . HIS B 1 251 ? 27.672 26.594 -1.233 1 96.94 251 HIS B C 1
ATOM 4627 O O . HIS B 1 251 ? 28.281 27.406 -0.534 1 96.94 251 HIS B O 1
ATOM 4633 N N . ARG B 1 252 ? 26.891 26.906 -2.176 1 97.12 252 ARG B N 1
ATOM 4634 C CA . ARG B 1 252 ? 26.75 28.297 -2.605 1 97.12 252 ARG B CA 1
ATOM 4635 C C . ARG B 1 252 ? 26.047 29.125 -1.534 1 97.12 252 ARG B C 1
ATOM 4637 O O . ARG B 1 252 ? 26.281 30.328 -1.421 1 97.12 252 ARG B O 1
ATOM 4644 N N . GLN B 1 253 ? 25.297 28.469 -0.753 1 95 253 GLN B N 1
ATOM 4645 C CA . GLN B 1 253 ? 24.562 29.172 0.294 1 95 253 GLN B CA 1
ATOM 4646 C C . GLN B 1 253 ? 25.297 29.109 1.626 1 95 253 GLN B C 1
ATOM 4648 O O . GLN B 1 253 ? 24.75 29.469 2.666 1 95 253 GLN B O 1
ATOM 4653 N N . GLY B 1 254 ? 26.469 28.516 1.628 1 93.44 254 GLY B N 1
ATOM 4654 C CA . GLY B 1 254 ? 27.312 28.531 2.809 1 93.44 254 GLY B CA 1
ATOM 4655 C C . GLY B 1 254 ? 26.984 27.438 3.805 1 93.44 254 GLY B C 1
ATOM 4656 O O . GLY B 1 254 ? 27.328 27.547 4.984 1 93.44 254 GLY B O 1
ATOM 4657 N N . MET B 1 255 ? 26.359 26.375 3.379 1 94 255 MET B N 1
ATOM 4658 C CA . MET B 1 255 ? 25.938 25.328 4.297 1 94 255 MET B CA 1
ATOM 4659 C C . MET B 1 255 ? 27.031 24.281 4.488 1 94 255 MET B C 1
ATOM 4661 O O . MET B 1 255 ? 26.891 23.359 5.285 1 94 255 MET B O 1
ATOM 4665 N N . THR B 1 256 ? 28.109 24.406 3.746 1 94.56 256 THR B N 1
ATOM 4666 C CA . THR B 1 256 ? 29.172 23.422 3.826 1 94.56 256 THR B CA 1
ATOM 4667 C C . THR B 1 256 ? 30.312 23.922 4.699 1 94.56 256 THR B C 1
ATOM 4669 O O . THR B 1 256 ? 31.484 23.609 4.457 1 94.56 256 THR B O 1
ATOM 4672 N N . ASN B 1 257 ? 30 24.766 5.66 1 89.25 257 ASN B N 1
ATOM 4673 C CA . ASN B 1 257 ? 31 25.359 6.535 1 89.25 257 ASN B CA 1
ATOM 4674 C C . ASN B 1 257 ? 31.016 24.688 7.91 1 89.25 257 ASN B C 1
ATOM 4676 O O . ASN B 1 257 ? 31.641 25.203 8.844 1 89.25 257 ASN B O 1
ATOM 4680 N N . GLY B 1 258 ? 30.219 23.625 8.102 1 85.75 258 GLY B N 1
ATOM 4681 C CA . GLY B 1 258 ? 30.297 22.906 9.359 1 85.75 258 GLY B CA 1
ATOM 4682 C C . GLY B 1 258 ? 28.984 22.922 10.125 1 85.75 258 GLY B C 1
ATOM 4683 O O . GLY B 1 258 ? 28.797 22.141 11.062 1 85.75 258 GLY B O 1
ATOM 4684 N N . ASP B 1 259 ? 28.062 23.766 9.766 1 85.19 259 ASP B N 1
ATOM 4685 C CA . ASP B 1 259 ? 26.797 23.875 10.469 1 85.19 259 ASP B CA 1
ATOM 4686 C C . ASP B 1 259 ? 25.859 22.719 10.109 1 85.19 259 ASP B C 1
ATOM 4688 O O . ASP B 1 259 ? 24.922 22.422 10.852 1 85.19 259 ASP B O 1
ATOM 4692 N N . TYR B 1 260 ? 26.125 22.172 8.984 1 92 260 TYR B N 1
ATOM 4693 C CA . TYR B 1 260 ? 25.328 21.062 8.492 1 92 260 TYR B CA 1
ATOM 4694 C C . TYR B 1 260 ? 26.188 19.859 8.188 1 92 260 TYR B C 1
ATOM 4696 O O . TYR B 1 260 ? 27.359 20 7.793 1 92 260 TYR B O 1
ATOM 4704 N N . ILE B 1 261 ? 25.641 18.766 8.422 1 93.81 261 ILE B N 1
ATOM 4705 C CA . ILE B 1 261 ? 26.25 17.516 7.977 1 93.81 261 ILE B CA 1
ATOM 4706 C C . ILE B 1 261 ? 25.344 16.844 6.938 1 93.81 261 ILE B C 1
ATOM 4708 O O . ILE B 1 261 ? 24.141 16.719 7.145 1 93.81 261 ILE B O 1
ATOM 4712 N N . PHE B 1 262 ? 25.969 16.469 5.844 1 95.94 262 PHE B N 1
ATOM 4713 C CA . PHE B 1 262 ? 25.188 15.875 4.758 1 95.94 262 PHE B CA 1
ATOM 4714 C C . PHE B 1 262 ? 25.531 14.398 4.605 1 95.94 262 PHE B C 1
ATOM 4716 O O . PHE B 1 262 ? 26.703 14.023 4.574 1 95.94 262 PHE B O 1
ATOM 4723 N N . PHE B 1 263 ? 24.484 13.609 4.523 1 95.31 263 PHE B N 1
ATOM 4724 C CA . PHE B 1 263 ? 24.625 12.188 4.219 1 95.31 263 PHE B CA 1
ATOM 4725 C C . PHE B 1 263 ? 23.875 11.836 2.941 1 95.31 263 PHE B C 1
ATOM 4727 O O . PHE B 1 263 ? 22.75 12.32 2.715 1 95.31 263 PHE B O 1
ATOM 4734 N N . ASN B 1 264 ? 24.484 11.055 2.111 1 94.38 264 ASN B N 1
ATOM 4735 C CA . ASN B 1 264 ? 23.844 10.438 0.951 1 94.38 264 ASN B CA 1
ATOM 4736 C C . ASN B 1 264 ? 23.812 8.922 1.07 1 94.38 264 ASN B C 1
ATOM 4738 O O . ASN B 1 264 ? 24.859 8.281 1.232 1 94.38 264 ASN B O 1
ATOM 4742 N N . ILE B 1 265 ? 22.625 8.391 0.979 1 92.25 265 ILE B N 1
ATOM 4743 C CA . ILE B 1 265 ? 22.5 6.941 1.088 1 92.25 265 ILE B CA 1
ATOM 4744 C C . ILE B 1 265 ? 22.625 6.309 -0.296 1 92.25 265 ILE B C 1
ATOM 4746 O O . ILE B 1 265 ? 21.766 6.52 -1.158 1 92.25 265 ILE B O 1
ATOM 4750 N N . GLU B 1 266 ? 23.625 5.613 -0.506 1 86.06 266 GLU B N 1
ATOM 4751 C CA . GLU B 1 266 ? 23.906 4.832 -1.707 1 86.06 266 GLU B CA 1
ATOM 4752 C C . GLU B 1 266 ? 24.422 3.436 -1.351 1 86.06 266 GLU B C 1
ATOM 4754 O O . GLU B 1 266 ? 25.609 3.158 -1.464 1 86.06 266 GLU B O 1
ATOM 4759 N N . LEU B 1 267 ? 23.547 2.602 -1.074 1 77.31 267 LEU B N 1
ATOM 4760 C CA . LEU B 1 267 ? 23.906 1.33 -0.455 1 77.31 267 LEU B CA 1
ATOM 4761 C C . LEU B 1 267 ? 24.594 0.413 -1.46 1 77.31 267 LEU B C 1
ATOM 4763 O O . LEU B 1 267 ? 25.453 -0.384 -1.088 1 77.31 267 LEU B O 1
ATOM 4767 N N . PHE B 1 268 ? 24.125 0.435 -2.688 1 67.19 268 PHE B N 1
ATOM 4768 C CA . PHE B 1 268 ? 24.641 -0.555 -3.623 1 67.19 268 PHE B CA 1
ATOM 4769 C C . PHE B 1 268 ? 25.516 0.106 -4.68 1 67.19 268 PHE B C 1
ATOM 4771 O O . PHE B 1 268 ? 25.594 -0.37 -5.816 1 67.19 268 PHE B O 1
ATOM 4778 N N . ASN B 1 269 ? 26.094 1.152 -4.312 1 57.72 269 ASN B N 1
ATOM 4779 C CA . ASN B 1 269 ? 26.969 1.872 -5.223 1 57.72 269 ASN B CA 1
ATOM 4780 C C . ASN B 1 269 ? 28.062 0.96 -5.789 1 57.72 269 ASN B C 1
ATOM 4782 O O . ASN B 1 269 ? 28.781 0.309 -5.035 1 57.72 269 ASN B O 1
ATOM 4786 N N . SER B 1 270 ? 27.703 0.325 -6.984 1 46.97 270 SER B N 1
ATOM 4787 C CA . SER B 1 270 ? 28.734 -0.434 -7.676 1 46.97 270 SER B CA 1
ATOM 4788 C C . SER B 1 270 ? 30.047 0.348 -7.742 1 46.97 270 SER B C 1
ATOM 4790 O O . SER B 1 270 ? 31.109 -0.227 -7.992 1 46.97 270 SER B O 1
ATOM 4792 N N . SER B 1 271 ? 29.906 1.601 -8.203 1 43.5 271 SER B N 1
ATOM 4793 C CA . SER B 1 271 ? 31.234 2.176 -8.414 1 43.5 271 SER B CA 1
ATOM 4794 C C . SER B 1 271 ? 32.031 2.223 -7.113 1 43.5 271 SER B C 1
ATOM 4796 O O . SER B 1 271 ? 31.453 2.27 -6.027 1 43.5 271 SER B O 1
ATOM 4798 N N . THR B 1 272 ? 33.062 1.51 -7.074 1 38.62 272 THR B N 1
ATOM 4799 C CA . THR B 1 272 ? 34 1.498 -5.938 1 38.62 272 THR B CA 1
ATOM 4800 C C . THR B 1 272 ? 33.594 2.557 -4.914 1 38.62 272 THR B C 1
ATOM 4802 O O . THR B 1 272 ? 32.938 3.551 -5.258 1 38.62 272 THR B O 1
ATOM 4805 N N . TYR B 1 273 ? 34.406 3.33 -4.367 1 35.41 273 TYR B N 1
ATOM 4806 C CA . TYR B 1 273 ? 34.531 4.23 -3.229 1 35.41 273 TYR B CA 1
ATOM 4807 C C . TYR B 1 273 ? 33.75 5.508 -3.441 1 35.41 273 TYR B C 1
ATOM 4809 O O . TYR B 1 273 ? 34.125 6.578 -2.965 1 35.41 273 TYR B O 1
ATOM 4817 N N . GLY B 1 274 ? 32.281 5.309 -3.928 1 46.81 274 GLY B N 1
ATOM 4818 C CA . GLY B 1 274 ? 31.734 6.641 -3.762 1 46.81 274 GLY B CA 1
ATOM 4819 C C . GLY B 1 274 ? 32.562 7.719 -4.43 1 46.81 274 GLY B C 1
ATOM 4820 O O . GLY B 1 274 ? 32.375 8.914 -4.172 1 46.81 274 GLY B O 1
ATOM 4821 N N . ASN B 1 275 ? 33.656 7.109 -4.875 1 45.81 275 ASN B N 1
ATOM 4822 C CA . ASN B 1 275 ? 34.594 8.047 -5.465 1 45.81 275 ASN B CA 1
ATOM 4823 C C . ASN B 1 275 ? 34.094 8.633 -6.773 1 45.81 275 ASN B C 1
ATOM 4825 O O . ASN B 1 275 ? 33.781 7.887 -7.715 1 45.81 275 ASN B O 1
ATOM 4829 N N . GLY B 1 276 ? 33.469 9.938 -6.801 1 59.19 276 GLY B N 1
ATOM 4830 C CA . GLY B 1 276 ? 33.438 11.258 -7.414 1 59.19 276 GLY B CA 1
ATOM 4831 C C . GLY B 1 276 ? 32.188 11.531 -8.203 1 59.19 276 GLY B C 1
ATOM 4832 O O . GLY B 1 276 ? 32.219 11.875 -9.383 1 59.19 276 GLY B O 1
ATOM 4833 N N . SER B 1 277 ? 30.969 11.039 -7.66 1 76.44 277 SER B N 1
ATOM 4834 C CA . SER B 1 277 ? 29.766 11.461 -8.383 1 76.44 277 SER B CA 1
ATOM 4835 C C . SER B 1 277 ? 29.672 12.977 -8.477 1 76.44 277 SER B C 1
ATOM 4837 O O . SER B 1 277 ? 28.781 13.516 -9.148 1 76.44 277 SER B O 1
ATOM 4839 N N . TRP B 1 278 ? 30.75 13.484 -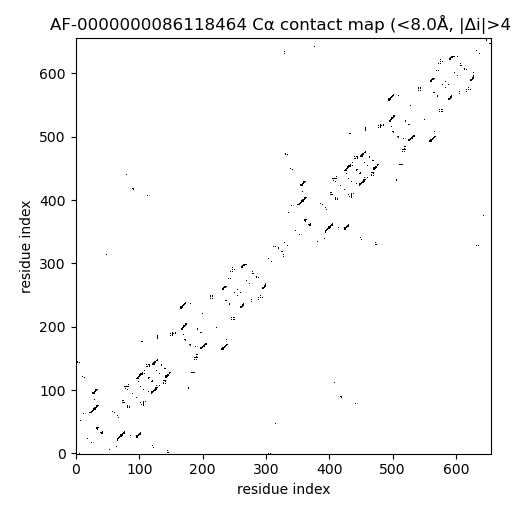7.93 1 86.31 278 TRP B N 1
ATOM 4840 C CA . TRP B 1 278 ? 30.766 14.938 -8.039 1 86.31 278 TRP B CA 1
ATOM 4841 C C . TRP B 1 278 ? 31.281 15.375 -9.398 1 86.31 278 TRP B C 1
ATOM 4843 O O . TRP B 1 278 ? 31 16.484 -9.852 1 86.31 278 TRP B O 1
ATOM 4853 N N . LYS B 1 279 ? 32.188 14.492 -10.039 1 88.12 279 LYS B N 1
ATOM 4854 C CA . LYS B 1 279 ? 32.844 14.859 -11.297 1 88.12 279 LYS B CA 1
ATOM 4855 C C . LYS B 1 279 ? 31.938 14.523 -12.484 1 88.12 279 LYS B C 1
ATOM 4857 O O . LYS B 1 279 ? 31.484 13.383 -12.625 1 88.12 279 LYS B O 1
ATOM 4862 N N . ARG B 1 280 ? 31.719 15.539 -13.359 1 88.88 280 ARG B N 1
ATOM 4863 C CA . ARG B 1 280 ? 30.891 15.359 -14.547 1 88.88 280 ARG B CA 1
ATOM 4864 C C . ARG B 1 280 ? 31.609 15.883 -15.789 1 88.88 280 ARG B C 1
ATOM 4866 O O . ARG B 1 280 ? 31.094 15.742 -16.906 1 88.88 280 ARG B O 1
ATOM 4873 N N . GLY B 1 281 ? 32.688 16.359 -15.578 1 89.94 281 GLY B N 1
ATOM 4874 C CA . GLY B 1 281 ? 33.406 16.953 -16.688 1 89.94 281 GLY B CA 1
ATOM 4875 C C . GLY B 1 281 ? 32.906 18.312 -17.078 1 89.94 281 GLY B C 1
ATOM 4876 O O . GLY B 1 281 ? 33.094 18.766 -18.219 1 89.94 281 GLY B O 1
ATOM 4877 N N . ASP B 1 282 ? 32.281 19 -16.125 1 93.88 282 ASP B N 1
ATOM 4878 C CA . ASP B 1 282 ? 31.734 20.328 -16.438 1 93.88 282 ASP B CA 1
ATOM 4879 C C . ASP B 1 282 ? 32.438 21.406 -15.625 1 93.88 282 ASP B C 1
ATOM 4881 O O . ASP B 1 282 ? 33.438 21.125 -14.945 1 93.88 282 ASP B O 1
ATOM 4885 N N . LYS B 1 283 ? 32.094 22.672 -15.766 1 95.56 283 LYS B N 1
ATOM 4886 C CA . LYS B 1 283 ? 32.781 23.812 -15.172 1 95.56 283 LYS B CA 1
ATOM 4887 C C . LYS B 1 283 ? 32.562 23.859 -13.664 1 95.56 283 LYS B C 1
ATOM 4889 O O . LYS B 1 283 ? 33.219 24.625 -12.953 1 95.56 283 LYS B O 1
ATOM 4894 N N . TYR B 1 284 ? 31.719 23.016 -13.148 1 95.69 284 TYR B N 1
ATOM 4895 C CA . TYR B 1 284 ? 31.375 23.094 -11.727 1 95.69 284 TYR B CA 1
ATOM 4896 C C . TYR B 1 284 ? 32.094 22.016 -10.938 1 95.69 284 TYR B C 1
ATOM 4898 O O . TYR B 1 284 ? 31.875 21.844 -9.742 1 95.69 284 TYR B O 1
ATOM 4906 N N . ASP B 1 285 ? 32.969 21.266 -11.523 1 94.5 285 ASP B N 1
ATOM 4907 C CA . ASP B 1 285 ? 33.625 20.094 -10.906 1 94.5 285 ASP B CA 1
ATOM 4908 C C . ASP B 1 285 ? 34.438 20.5 -9.688 1 94.5 285 ASP B C 1
ATOM 4910 O O . ASP B 1 285 ? 34.406 19.828 -8.656 1 94.5 285 ASP B O 1
ATOM 4914 N N . LEU B 1 286 ? 35.156 21.578 -9.789 1 94.38 286 LEU B N 1
ATOM 4915 C CA . LEU B 1 286 ? 35.938 22.016 -8.656 1 94.38 286 LEU B CA 1
ATOM 4916 C C . LEU B 1 286 ? 35.062 22.422 -7.484 1 94.38 286 LEU B C 1
ATOM 4918 O O . LEU B 1 286 ? 35.344 22.078 -6.336 1 94.38 286 LEU B O 1
ATOM 4922 N N . GLU B 1 287 ? 34.062 23.125 -7.852 1 95.81 287 GLU B N 1
ATOM 4923 C CA . GLU B 1 287 ? 33.094 23.531 -6.832 1 95.81 287 GLU B CA 1
ATOM 4924 C C . GLU B 1 287 ? 32.406 22.312 -6.211 1 95.81 287 GLU B C 1
ATOM 4926 O O . GLU B 1 287 ? 32.219 22.266 -4.996 1 95.81 287 GLU B O 1
ATOM 4931 N N . ALA B 1 288 ? 32 21.391 -7.059 1 95.88 288 ALA B N 1
ATOM 4932 C CA . ALA B 1 288 ? 31.344 20.172 -6.598 1 95.88 288 ALA B CA 1
ATOM 4933 C C . ALA B 1 288 ? 32.25 19.375 -5.664 1 95.88 288 ALA B C 1
ATOM 4935 O O . ALA B 1 288 ? 31.797 18.828 -4.656 1 95.88 288 ALA B O 1
ATOM 4936 N N . LYS B 1 289 ? 33.438 19.344 -6.035 1 93.38 289 LYS B N 1
ATOM 4937 C CA . LYS B 1 289 ? 34.438 18.641 -5.195 1 93.38 289 LYS B CA 1
ATOM 4938 C C . LYS B 1 289 ? 34.5 19.266 -3.799 1 93.38 289 LYS B C 1
ATOM 4940 O O . LYS B 1 289 ? 34.531 18.547 -2.799 1 93.38 289 LYS B O 1
ATOM 4945 N N . GLN B 1 290 ? 34.5 20.562 -3.736 1 94.25 290 GLN B N 1
ATOM 4946 C CA . GLN B 1 290 ? 34.5 21.266 -2.457 1 94.25 290 GLN B CA 1
ATOM 4947 C C . GLN B 1 290 ? 33.219 21 -1.679 1 94.25 290 GLN B C 1
ATOM 4949 O O . GLN B 1 290 ? 33.25 20.75 -0.471 1 94.25 290 GLN B O 1
ATOM 4954 N N . ALA B 1 291 ? 32.156 21.062 -2.408 1 95.38 291 ALA B N 1
ATOM 4955 C CA . ALA B 1 291 ? 30.859 20.797 -1.775 1 95.38 291 ALA B CA 1
ATOM 4956 C C . ALA B 1 291 ? 30.828 19.391 -1.176 1 95.38 291 ALA B C 1
ATOM 4958 O O . ALA B 1 291 ? 30.328 19.203 -0.064 1 95.38 291 ALA B O 1
ATOM 4959 N N . TYR B 1 292 ? 31.406 18.422 -1.858 1 93.12 292 TYR B N 1
ATOM 4960 C CA . TYR B 1 292 ? 31.359 17 -1.485 1 93.12 292 TYR B CA 1
ATOM 4961 C C . TYR B 1 292 ? 32.25 16.719 -0.275 1 93.12 292 TYR B C 1
ATOM 4963 O O . TYR B 1 292 ? 32.125 15.672 0.35 1 93.12 292 TYR B O 1
ATOM 4971 N N . SER B 1 293 ? 33.062 17.672 0.09 1 90.25 293 SER B N 1
ATOM 4972 C CA . SER B 1 293 ? 33.875 17.516 1.286 1 90.25 293 SER B CA 1
ATOM 4973 C C . SER B 1 293 ? 33.031 17.5 2.547 1 90.25 293 SER B C 1
ATOM 4975 O O . SER B 1 293 ? 33.469 17.016 3.596 1 90.25 293 SER B O 1
ATOM 4977 N N . SER B 1 294 ? 31.812 18.031 2.408 1 91.12 294 SER B N 1
ATOM 4978 C CA . SER B 1 294 ? 30.891 18.031 3.535 1 91.12 294 SER B CA 1
ATOM 4979 C C . SER B 1 294 ? 29.859 16.906 3.408 1 91.12 294 SER B C 1
ATOM 4981 O O . SER B 1 294 ? 28.922 16.828 4.195 1 91.12 294 SER B O 1
ATOM 4983 N N . LEU B 1 295 ? 30.016 16.031 2.396 1 93.62 295 LEU B N 1
ATOM 4984 C CA . LEU B 1 295 ? 29.078 14.945 2.141 1 93.62 295 LEU B CA 1
ATOM 4985 C C . LEU B 1 295 ? 29.656 13.602 2.557 1 93.62 295 LEU B C 1
ATOM 4987 O O . LEU B 1 295 ? 30.812 13.289 2.223 1 93.62 295 LEU B O 1
ATOM 4991 N N . GLN B 1 296 ? 28.906 12.922 3.35 1 91.69 296 GLN B N 1
ATOM 4992 C CA . GLN B 1 296 ? 29.234 11.547 3.682 1 91.69 296 GLN B CA 1
ATOM 4993 C C . GLN B 1 296 ? 28.312 10.562 2.971 1 91.69 296 GLN B C 1
ATOM 4995 O O . GLN B 1 296 ? 27.094 10.75 2.959 1 91.69 296 GLN B O 1
ATOM 5000 N N . THR B 1 297 ? 28.875 9.562 2.352 1 89.94 297 THR B N 1
ATOM 5001 C CA . THR B 1 297 ? 28.094 8.57 1.627 1 89.94 297 THR B CA 1
ATOM 5002 C C . THR B 1 297 ? 27.984 7.273 2.43 1 89.94 297 THR B C 1
ATOM 5004 O O . THR B 1 297 ? 29 6.754 2.914 1 89.94 297 THR B O 1
ATOM 5007 N N . VAL B 1 298 ? 26.797 6.82 2.627 1 89.06 298 VAL B N 1
ATOM 5008 C CA . VAL B 1 298 ? 26.531 5.551 3.291 1 89.06 298 VAL B CA 1
ATOM 5009 C C . VAL B 1 298 ? 26.438 4.434 2.25 1 89.06 298 VAL B C 1
ATOM 5011 O O . VAL B 1 298 ? 25.578 4.473 1.368 1 89.06 298 VAL B O 1
ATOM 5014 N N . THR B 1 299 ? 27.297 3.477 2.291 1 86.19 299 THR B N 1
ATOM 5015 C CA . THR B 1 299 ? 27.344 2.367 1.346 1 86.19 299 THR B CA 1
ATOM 5016 C C . THR B 1 299 ? 27.625 1.054 2.068 1 86.19 299 THR B C 1
ATOM 5018 O O . THR B 1 299 ? 27.984 1.054 3.246 1 86.19 299 THR B O 1
ATOM 5021 N N . LEU B 1 300 ? 27.297 -0.036 1.429 1 81.5 300 LEU B N 1
ATOM 5022 C CA . LEU B 1 300 ? 27.625 -1.343 1.997 1 81.5 300 LEU B CA 1
ATOM 5023 C C . LEU B 1 300 ? 29.094 -1.666 1.832 1 81.5 300 LEU B C 1
ATOM 5025 O O . LEU B 1 300 ? 29.688 -1.37 0.792 1 81.5 300 LEU B O 1
ATOM 5029 N N . LEU B 1 301 ? 29.625 -2.166 2.898 1 76.5 301 LEU B N 1
ATOM 5030 C CA . LEU B 1 301 ? 31.031 -2.543 2.854 1 76.5 301 LEU B CA 1
ATOM 5031 C C . LEU B 1 301 ? 31.234 -3.781 1.985 1 76.5 301 LEU B C 1
ATOM 5033 O O . LEU B 1 301 ? 30.516 -4.773 2.135 1 76.5 301 LEU B O 1
ATOM 5037 N N . ARG B 1 302 ? 32.125 -3.619 1.104 1 74.75 302 ARG B N 1
ATOM 5038 C CA . ARG B 1 302 ? 32.5 -4.762 0.268 1 74.75 302 ARG B CA 1
ATOM 5039 C C . ARG B 1 302 ? 33.5 -5.664 0.981 1 74.75 302 ARG B C 1
ATOM 5041 O O . ARG B 1 302 ? 34.438 -5.184 1.63 1 74.75 302 ARG B O 1
ATOM 5048 N N . THR B 1 303 ? 33.188 -6.891 0.91 1 75.75 303 THR B N 1
ATOM 5049 C CA . THR B 1 303 ? 34.125 -7.828 1.53 1 75.75 303 THR B CA 1
ATOM 5050 C C . THR B 1 303 ? 35.438 -7.867 0.77 1 75.75 303 THR B C 1
ATOM 5052 O O . THR B 1 303 ? 35.469 -7.672 -0.448 1 75.75 303 THR B O 1
ATOM 5055 N N . VAL B 1 304 ? 36.531 -7.973 1.535 1 76.19 304 VAL B N 1
ATOM 5056 C CA . VAL B 1 304 ? 37.875 -8.047 0.912 1 76.19 304 VAL B CA 1
ATOM 5057 C C . VAL B 1 304 ? 38.375 -9.484 0.974 1 76.19 304 VAL B C 1
ATOM 5059 O O . VAL B 1 304 ? 39.562 -9.727 0.756 1 76.19 304 VAL B O 1
ATOM 5062 N N . LYS B 1 305 ? 37.469 -10.375 1.104 1 81.12 305 LYS B N 1
ATOM 5063 C CA . LYS B 1 305 ? 37.875 -11.773 1.147 1 81.12 305 LYS B CA 1
ATOM 5064 C C . LYS B 1 305 ? 38.312 -12.258 -0.229 1 81.12 305 LYS B C 1
ATOM 5066 O O . LYS B 1 305 ? 37.688 -11.922 -1.24 1 81.12 305 LYS B O 1
ATOM 5071 N N . PRO B 1 306 ? 39.312 -13.062 -0.215 1 84.25 306 PRO B N 1
ATOM 5072 C CA . PRO B 1 3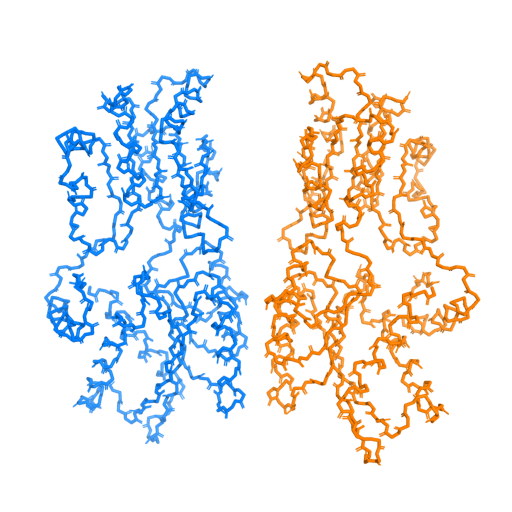06 ? 39.875 -13.531 -1.493 1 84.25 306 PRO B CA 1
ATOM 5073 C C . PRO B 1 306 ? 38.844 -14.32 -2.314 1 84.25 306 PRO B C 1
ATOM 5075 O O . PRO B 1 306 ? 38.844 -14.219 -3.545 1 84.25 306 PRO B O 1
ATOM 5078 N N . GLU B 1 307 ? 38.094 -15.047 -1.642 1 82.44 307 GLU B N 1
ATOM 5079 C CA . GLU B 1 307 ? 37.094 -15.828 -2.35 1 82.44 307 GLU B CA 1
ATOM 5080 C C . GLU B 1 307 ? 36.125 -14.922 -3.143 1 82.44 307 GLU B C 1
ATOM 5082 O O . GLU B 1 307 ? 35.75 -15.266 -4.258 1 82.44 307 GLU B O 1
ATOM 5087 N N . PHE B 1 308 ? 35.938 -13.805 -2.609 1 81.5 308 PHE B N 1
ATOM 5088 C CA . PHE B 1 308 ? 35.031 -12.867 -3.266 1 81.5 308 PHE B CA 1
ATOM 5089 C C . PHE B 1 308 ? 35.688 -12.203 -4.457 1 81.5 308 PHE B C 1
ATOM 5091 O O . PHE B 1 308 ? 35.062 -11.961 -5.484 1 81.5 308 PHE B O 1
ATOM 5098 N N . GLU B 1 309 ? 36.875 -11.961 -4.246 1 80.12 309 GLU B N 1
ATOM 5099 C CA . GLU B 1 309 ? 37.625 -11.328 -5.332 1 80.12 309 GLU B CA 1
ATOM 5100 C C . GLU B 1 309 ? 37.688 -12.227 -6.562 1 80.12 309 GLU B C 1
ATOM 5102 O O . GLU B 1 309 ? 37.5 -11.758 -7.691 1 80.12 309 GLU B O 1
ATOM 5107 N N . LYS B 1 310 ? 37.938 -13.477 -6.266 1 80.88 310 LYS B N 1
ATOM 5108 C CA . LYS B 1 310 ? 37.969 -14.438 -7.367 1 80.88 310 LYS B CA 1
ATOM 5109 C C . LYS B 1 310 ? 36.625 -14.531 -8.055 1 80.88 310 LYS B C 1
ATOM 5111 O O . LYS B 1 310 ? 36.531 -14.562 -9.281 1 80.88 310 LYS B O 1
ATOM 5116 N N . PHE B 1 311 ? 35.656 -14.602 -7.297 1 81.94 311 PHE B N 1
ATOM 5117 C CA . PHE B 1 311 ? 34.281 -14.648 -7.816 1 81.94 311 PHE B CA 1
ATOM 5118 C C . PHE B 1 311 ? 33.969 -13.406 -8.641 1 81.94 311 PHE B C 1
ATOM 5120 O O . PHE B 1 311 ? 33.438 -13.508 -9.75 1 81.94 311 PHE B O 1
ATOM 5127 N N . SER B 1 312 ? 34.344 -12.312 -8.062 1 80.75 312 SER B N 1
ATOM 5128 C CA . SER B 1 312 ? 34.062 -11.039 -8.719 1 80.75 312 SER B CA 1
ATOM 5129 C C . SER B 1 312 ? 34.75 -10.953 -10.078 1 80.75 312 SER B C 1
ATOM 5131 O O . SER B 1 312 ? 34.156 -10.43 -11.039 1 80.75 312 SER B O 1
ATOM 5133 N N . MET B 1 313 ? 35.875 -11.5 -10.117 1 80.19 313 MET B N 1
ATOM 5134 C CA . MET B 1 313 ? 36.594 -11.492 -11.375 1 80.19 313 MET B CA 1
ATOM 5135 C C . MET B 1 313 ? 35.938 -12.398 -12.406 1 80.19 313 MET B C 1
ATOM 5137 O O . MET B 1 313 ? 35.844 -12.039 -13.578 1 80.19 313 MET B O 1
ATOM 5141 N N . GLU B 1 314 ? 35.531 -13.477 -11.977 1 79.25 314 GLU B N 1
ATOM 5142 C CA . GLU B 1 314 ? 34.844 -14.406 -12.867 1 79.25 314 GLU B CA 1
ATOM 5143 C C . GLU B 1 314 ? 33.531 -13.812 -13.398 1 79.25 314 GLU B C 1
ATOM 5145 O O . GLU B 1 314 ? 33.188 -13.984 -14.57 1 79.25 314 GLU B O 1
ATOM 5150 N N . MET B 1 315 ? 32.875 -13.086 -12.508 1 81.62 315 MET B N 1
ATOM 5151 C CA . MET B 1 315 ? 31.594 -12.484 -12.891 1 81.62 315 MET B CA 1
ATOM 5152 C C . MET B 1 315 ? 31.812 -11.344 -13.875 1 81.62 315 MET B C 1
ATOM 5154 O O . MET B 1 315 ? 31.031 -11.18 -14.82 1 81.62 315 MET B O 1
ATOM 5158 N N . LYS B 1 316 ? 32.75 -10.516 -13.578 1 77.88 316 LYS B N 1
ATOM 5159 C CA . LYS B 1 316 ? 33.062 -9.398 -14.461 1 77.88 316 LYS B CA 1
ATOM 5160 C C . LYS B 1 316 ? 33.281 -9.875 -15.891 1 77.88 316 LYS B C 1
ATOM 5162 O O . LYS B 1 316 ? 32.812 -9.258 -16.844 1 77.88 316 LYS B O 1
ATOM 5167 N N . SER B 1 317 ? 33.938 -10.969 -15.977 1 74.19 317 SER B N 1
ATOM 5168 C CA . SER B 1 317 ? 34.219 -11.531 -17.297 1 74.19 317 SER B CA 1
ATOM 5169 C C . SER B 1 317 ? 32.938 -12.039 -17.969 1 74.19 317 SER B C 1
ATOM 5171 O O . SER B 1 317 ? 32.781 -11.898 -19.172 1 74.19 317 SER B O 1
ATOM 5173 N N . SER B 1 318 ? 32.094 -12.492 -17.172 1 71 318 SER B N 1
ATOM 5174 C CA . SER B 1 318 ? 30.859 -13.078 -17.703 1 71 318 SER B CA 1
ATOM 5175 C C . SER B 1 318 ? 29.875 -12 -18.109 1 71 318 SER B C 1
ATOM 5177 O O . SER B 1 318 ? 29.172 -12.148 -19.125 1 71 318 SER B O 1
ATOM 5179 N N . VAL B 1 319 ? 29.828 -10.883 -17.344 1 71.75 319 VAL B N 1
ATOM 5180 C CA . VAL B 1 319 ? 28.844 -9.836 -17.594 1 71.75 319 VAL B CA 1
ATOM 5181 C C . VAL B 1 319 ? 29.281 -8.977 -18.766 1 71.75 319 VAL B C 1
ATOM 5183 O O . VAL B 1 319 ? 28.438 -8.445 -19.5 1 71.75 319 VAL B O 1
ATOM 5186 N N . GLN B 1 320 ? 30.578 -8.805 -18.859 1 69.44 320 GLN B N 1
ATOM 5187 C CA . GLN B 1 320 ? 31.078 -8.062 -20.016 1 69.44 320 GLN B CA 1
ATOM 5188 C C . GLN B 1 320 ? 30.547 -8.641 -21.312 1 69.44 320 GLN B C 1
ATOM 5190 O O . GLN B 1 320 ? 30.344 -7.906 -22.281 1 69.44 320 GLN B O 1
ATOM 5195 N N . LYS B 1 321 ? 30.156 -9.859 -21.219 1 61.91 321 LYS B N 1
ATOM 5196 C CA . LYS B 1 321 ? 29.594 -10.5 -22.406 1 61.91 321 LYS B CA 1
ATOM 5197 C C . LYS B 1 321 ? 28.203 -9.953 -22.719 1 61.91 321 LYS B C 1
ATOM 5199 O O . LYS B 1 321 ? 27.766 -9.977 -23.875 1 61.91 321 LYS B O 1
ATOM 5204 N N . PHE B 1 322 ? 27.672 -9.422 -21.734 1 64.31 322 PHE B N 1
ATOM 5205 C CA . PHE B 1 322 ? 26.328 -8.898 -21.953 1 64.31 322 PHE B CA 1
ATOM 5206 C C . PHE B 1 322 ? 26.359 -7.379 -22.109 1 64.31 322 PHE B C 1
ATOM 5208 O O . PHE B 1 322 ? 25.312 -6.727 -22.109 1 64.31 322 PHE B O 1
ATOM 5215 N N . GLY B 1 323 ? 27.531 -6.758 -22.219 1 59.62 323 GLY B N 1
ATOM 5216 C CA . GLY B 1 323 ? 27.688 -5.336 -22.484 1 59.62 323 GLY B CA 1
ATOM 5217 C C . GLY B 1 323 ? 27.484 -4.48 -21.25 1 59.62 323 GLY B C 1
ATOM 5218 O O . GLY B 1 323 ? 27.281 -3.27 -21.359 1 59.62 323 GLY B O 1
ATOM 5219 N N . ILE B 1 324 ? 27.266 -5.152 -20.172 1 59.69 324 ILE B N 1
ATOM 5220 C CA . ILE B 1 324 ? 27.109 -4.398 -18.938 1 59.69 324 ILE B CA 1
ATOM 5221 C C . ILE B 1 324 ? 28.484 -4.094 -18.344 1 59.69 324 ILE B C 1
ATOM 5223 O O . ILE B 1 324 ? 29.312 -4.988 -18.203 1 59.69 324 ILE B O 1
ATOM 5227 N N . ILE B 1 325 ? 28.891 -2.814 -18.406 1 50.03 325 ILE B N 1
ATOM 5228 C CA . ILE B 1 325 ? 30.125 -2.428 -17.734 1 50.03 325 ILE B CA 1
ATOM 5229 C C . ILE B 1 325 ? 29.875 -2.211 -16.25 1 50.03 325 ILE B C 1
ATOM 5231 O O . ILE B 1 325 ? 29.203 -1.25 -15.859 1 50.03 325 ILE B O 1
ATOM 5235 N N . ASP B 1 326 ? 29.734 -3.379 -15.57 1 56.03 326 ASP B N 1
ATOM 5236 C CA . ASP B 1 326 ? 29.453 -3.244 -14.148 1 56.03 326 ASP B CA 1
ATOM 5237 C C . ASP B 1 326 ? 30.688 -3.6 -13.312 1 56.03 326 ASP B C 1
ATOM 5239 O O . ASP B 1 326 ? 31.516 -4.402 -13.734 1 56.03 326 ASP B O 1
ATOM 5243 N N . ASP B 1 327 ? 31.062 -2.652 -12.508 1 54.06 327 ASP B N 1
ATOM 5244 C CA . ASP B 1 327 ? 32.156 -2.971 -11.578 1 54.06 327 ASP B CA 1
ATOM 5245 C C . ASP B 1 327 ? 31.672 -3.953 -10.508 1 54.06 327 ASP B C 1
ATOM 5247 O O . ASP B 1 327 ? 30.859 -3.605 -9.648 1 54.06 327 ASP B O 1
ATOM 5251 N N . TYR B 1 328 ? 31.656 -5.316 -10.883 1 48.94 328 TYR B N 1
ATOM 5252 C CA . TYR B 1 328 ? 31.344 -6.328 -9.875 1 48.94 328 TYR B CA 1
ATOM 5253 C C . TYR B 1 328 ? 32.344 -6.254 -8.711 1 48.94 328 TYR B C 1
ATOM 5255 O O . TYR B 1 328 ? 33.531 -6.059 -8.922 1 48.94 328 TYR B O 1
#

Solvent-accessible surface area (backbone atoms only — not comparable to full-atom values): 34735 Å² total; per-residue (Å²): 73,66,47,60,51,42,46,59,48,45,55,49,54,65,54,56,74,75,58,69,70,82,60,76,43,76,42,37,34,38,36,23,25,24,66,57,72,87,41,88,67,7,37,74,66,42,46,60,57,54,51,49,50,52,49,49,43,68,73,33,56,81,74,51,61,51,60,43,79,46,79,46,83,42,59,9,68,55,22,69,44,28,41,52,50,52,55,48,41,30,59,76,67,47,70,55,59,33,32,37,39,29,47,36,52,70,14,18,50,61,40,31,34,51,26,32,74,69,72,23,48,27,39,18,75,26,50,32,40,59,77,56,67,55,27,88,78,43,25,58,30,55,43,60,62,45,81,42,26,46,56,54,11,49,49,52,50,51,52,30,61,75,69,65,51,64,39,38,34,42,37,30,32,44,76,82,69,74,32,61,35,45,38,47,48,45,20,35,49,51,48,35,52,76,72,66,49,54,69,46,80,48,74,43,38,72,94,45,90,72,59,36,59,58,53,47,50,51,54,51,51,55,42,57,73,62,70,53,92,59,54,38,34,36,41,33,26,62,55,59,66,57,49,42,45,34,36,42,38,29,39,76,70,59,43,60,75,67,59,38,43,36,35,37,60,42,56,76,61,48,64,68,77,77,72,50,68,47,61,74,86,53,94,53,30,69,57,26,50,57,25,47,73,43,48,42,75,45,56,62,83,74,61,84,42,66,71,40,53,54,47,29,52,55,46,39,62,56,30,48,73,72,70,46,90,56,64,98,76,65,45,59,51,41,46,58,46,45,56,50,53,64,54,56,76,76,56,70,72,82,60,76,42,77,44,38,34,37,36,25,23,25,65,56,71,88,41,87,67,7,37,75,66,43,46,60,56,54,52,50,50,52,48,49,42,68,72,34,55,79,76,48,63,50,59,41,80,46,78,45,83,43,61,9,67,55,23,68,46,27,40,50,49,51,54,50,41,31,60,75,68,48,70,54,59,32,33,39,39,29,45,36,50,70,14,20,51,61,39,31,36,51,24,32,74,68,71,22,47,28,39,19,76,25,50,32,40,58,80,58,66,54,25,88,81,44,26,59,30,54,43,60,59,46,81,41,27,47,57,53,12,48,48,51,52,49,51,30,61,74,69,66,50,65,37,39,35,43,38,30,33,44,74,83,70,76,34,63,35,45,39,46,46,45,20,36,50,51,48,35,53,74,71,64,47,54,70,45,80,46,74,45,37,74,94,44,90,74,60,35,59,57,54,46,49,52,55,51,51,56,43,57,73,62,68,53,93,59,52,37,35,36,41,32,26,60,54,60,66,58,48,41,45,34,36,41,40,29,38,75,70,59,44,58,75,67,58,38,43,37,34,38,57,41,56,77,60,47,63,68,77,79,76,50,72,44,61,76,87,55,95,52,29,68,57,26,50,58,26,47,74,40,48,43,76,45,57,61,84,74,64,85,42,65,72,40,52,54,49,30,52,56,46,38,61,55,32,50,73,71,70,46,90,58,64,97

Foldseek 3Di:
DCLVCVVLVVVLVLVPPPDDQDAQDEAEEEEEEACPVVDPCHCLQCVVVVVVSQVVCVVDCVSRPRYHYDYDYDHLNLACVLVVVQVVCCVVPRHGQEYEDDAFQRSGQVVQQVCVVVVHAYEYCHNQFPVLVPQPHGRVRYDHSHHHLLVVLVVVVVVCVVVVPAEEEEEEEAQPRSRVSVRNCVSNVVSCVVVPGYYHYHYYHPVDDDDLLVVLVVVVVVCVVVVDQAEYEYEYEYDLVSVLSNLLNCVVVPVLVRSYAYEYEDAAPQPPPVPASNDDPDPCSVVSVSSCVRYHYHYHDDDPDPVVVVVQVVSCVVSVVVVDNTND/DCLVCVVLVVVLVLVPPPDDQPAQDEAEEEEEEACPVVDPGHCLQCVVVVVVSQVVCVVDCVSRPRYHYDYDYDHLNLACVLVVVQVVCCVVPRHGQEYEDDAFQRSGQVVQQVCVVVVHAYEYCHNQFPVLVPQPHGRVRYDHSHHHLLVVLVVVVVVCVVVVPAEEEEEEEAQPPSRVSVRNCVSNVVSCVVVPGYYHYHYYHPVDDDDLLVVLVVVVVVCVVVVDQAEYEYEYEYDLVSVLSNLLNCVVVPNLVRSYAYEYEDAAPQPPPVPQSNDDPDPCSVVSVSSCVRYHYHYHDDDPDPVVVVVQVVSCVVSVVVVDNTND

Nearest PDB structures (foldseek):
  1jdn-assembly1_A-2  TM=9.079E-01  e=5.843E-38  Homo sapiens
  8x0g-assembly1_A  TM=6.394E-01  e=9.116E-15  Homo sapiens
  3lmk-assembly1_A  TM=6.112E-01  e=4.086E-14  Homo sapiens
  6w2y-assembly1_B  TM=7.695E-01  e=3.907E-12  Homo sapiens
  3i45-assembly1_A  TM=6.867E-01  e=3.168E-08  Rhodospirillum rubrum ATCC 11170

Radius of gyration: 29.18 Å; Cα contacts (8 Å, |Δi|>4): 1086; chains: 2; bounding box: 81×75×59 Å